Protein AF-A0A1T5EGQ1-F1 (afdb_monomer_lite)

Secondary structure (DSSP, 8-state):
--------HHHHHHHHHHHHHHH-HHHHHHHHHHHHHHHHHHHHHHHHH-TT---HHHHHHHHSTTS-HHHHHH-HHHHHHHHHS-SHHHHHHHHHHHHHHHHHHHHHHHHHHHHHTT-TTS-HHHHHHHHHHT--GGGHHHHHH-HHHHHHHHHHHHHHHHHHHS---TT-TT--EETTS--BHHHHHHHHHHHHHHHHHHHHHHHHHHHHHHHHHHHHHHHHHHHHHHHHHHHHHHHHHHHHHHHIIIII----EEEEETTEEEEE-TGGG--S-HHHHHHHHHHHHHHHHHHHHHHHHHHHHHHHHHHHH-TT----SSS-----GGGSPPHHHHHHHHHHHHHH--------SHHHHHHHHHHHHHHHHHHHHHHHHHHS---PPPHHHHHHHHHHHHHHHHHHTTS-HHHHHHHHHHHHHHHHHHHHHHHHHHHHHHHHHHHHHHHHT--

Foldseek 3Di:
DDDPQPFPPPVLLVVVLVCCLVVPVVVVVVLCCLLPVLVVVVVVVVVVVCPPDDDPPLVCCQFAPLQDVVVVVPPPVVCVVCVVVPLVVLLVLLLVVLLVLLLVLLVVLLVVLVVSVVPVPDDPVNSVCVLVVPDDPVCVVVSSQASNQSSLVSSLVVLLVVLLPPDDPVPPLFFWAFPVSRDTPVSVLSSLSSNLSSLLSSLSSLLSVLSVLLVVCQVCCVPCLSNNLSNLVNNLRNLLVNLVVVLCCQPVDFDWTWTDRPPDIDIDTRNLPNPQALVNQLVSLVSVLSSLLSSQLSNLQSVLLVVLVSLVVDPPPPSPDDDDPDRHSVSRDDSVVSSVVSCCCLAVVDDDHDGPDPVVVVSSVSSSVSSVSSVCSNVCSVPVDPNDRDPLVVLVVVLSVVLVVVVVVVPPSSVVVSVVVVVSVVVVVVVVVVVVVVVVVVVVVVVVVVVVVVD

Structure (mmCIF, N/CA/C/O backbone):
data_AF-A0A1T5EGQ1-F1
#
_entry.id   AF-A0A1T5EGQ1-F1
#
loop_
_atom_site.group_PDB
_atom_site.id
_atom_site.type_symbol
_atom_site.label_atom_id
_atom_site.label_alt_id
_atom_site.label_comp_id
_atom_site.label_asym_id
_atom_site.label_entity_id
_atom_site.label_seq_id
_atom_site.pdbx_PDB_ins_code
_atom_site.Cartn_x
_atom_site.Cartn_y
_atom_site.Cartn_z
_atom_site.occupancy
_atom_site.B_iso_or_equiv
_atom_site.auth_seq_id
_atom_site.auth_comp_id
_atom_site.auth_asym_id
_atom_site.auth_atom_id
_atom_site.pdbx_PDB_model_num
ATOM 1 N N . MET A 1 1 ? -23.801 7.679 51.253 1.00 34.84 1 MET A N 1
ATOM 2 C CA . MET A 1 1 ? -22.682 7.056 50.518 1.00 34.84 1 MET A CA 1
ATOM 3 C C . MET A 1 1 ? -22.417 7.913 49.299 1.00 34.84 1 MET A C 1
ATOM 5 O O . MET A 1 1 ? -23.327 8.091 48.500 1.00 34.84 1 MET A O 1
ATOM 9 N N . GLY A 1 2 ? -21.255 8.566 49.253 1.00 31.92 2 GLY A N 1
ATOM 10 C CA . GLY A 1 2 ? -20.892 9.460 48.159 1.00 31.92 2 GLY A CA 1
ATOM 11 C C . GLY A 1 2 ? -20.622 8.651 46.899 1.00 31.92 2 GLY A C 1
ATOM 12 O O . GLY A 1 2 ? -19.745 7.797 46.904 1.00 31.92 2 GLY A O 1
ATOM 13 N N . LEU A 1 3 ? -21.399 8.904 45.848 1.00 28.06 3 LEU A N 1
ATOM 14 C CA . LEU A 1 3 ? -21.066 8.471 44.498 1.00 28.06 3 LEU A CA 1
ATOM 15 C C . LEU A 1 3 ? -19.879 9.326 44.051 1.00 28.06 3 LEU A C 1
ATOM 17 O O . LEU A 1 3 ? -20.060 10.478 43.648 1.00 28.06 3 LEU A O 1
ATOM 21 N N . GLU A 1 4 ? -18.666 8.793 44.188 1.00 28.17 4 GLU A N 1
ATOM 22 C CA . GLU A 1 4 ? -17.520 9.317 43.453 1.00 28.17 4 GLU A CA 1
ATOM 23 C C . GLU A 1 4 ? -17.890 9.290 41.971 1.00 28.17 4 GLU A C 1
ATOM 25 O O . GLU A 1 4 ? -18.115 8.238 41.375 1.00 28.17 4 GLU A O 1
ATOM 30 N N . LYS A 1 5 ? -18.056 10.485 41.396 1.00 32.28 5 LYS A N 1
ATOM 31 C CA . LYS A 1 5 ? -18.317 10.662 39.973 1.00 32.28 5 LYS A CA 1
ATOM 32 C C . LYS A 1 5 ? -17.123 10.091 39.220 1.00 32.28 5 LYS A C 1
ATOM 34 O O . LYS A 1 5 ? -16.075 10.733 39.172 1.00 32.28 5 LYS A O 1
ATOM 39 N N . VAL A 1 6 ? -17.308 8.918 38.624 1.00 32.25 6 VAL A N 1
ATOM 40 C CA . VAL A 1 6 ? -16.379 8.330 37.662 1.00 32.25 6 VAL A CA 1
ATOM 41 C C . VAL A 1 6 ? -16.235 9.332 36.522 1.00 32.25 6 VAL A C 1
ATOM 43 O O . VAL A 1 6 ? -17.128 9.503 35.698 1.00 32.25 6 VAL A O 1
ATOM 46 N N . GLN A 1 7 ? -15.144 10.094 36.540 1.00 31.72 7 GLN A N 1
ATOM 47 C CA . GLN A 1 7 ? -14.730 10.869 35.385 1.00 31.72 7 GLN A CA 1
ATOM 48 C C . GLN A 1 7 ? -14.382 9.855 34.298 1.00 31.72 7 GLN A C 1
ATOM 50 O O . GLN A 1 7 ? -13.635 8.913 34.558 1.00 31.72 7 GLN A O 1
ATOM 55 N N . PHE A 1 8 ? -14.895 10.054 33.086 1.00 40.06 8 PHE A N 1
ATOM 56 C CA . PHE A 1 8 ? -14.417 9.360 31.889 1.00 40.06 8 PHE A CA 1
ATOM 57 C C . PHE A 1 8 ? -13.435 10.275 31.135 1.00 40.06 8 PHE A C 1
ATOM 59 O O . PHE A 1 8 ? -13.777 10.795 30.070 1.00 40.06 8 PHE A O 1
ATOM 66 N N . PRO A 1 9 ? -12.208 10.516 31.650 1.00 41.09 9 PRO A N 1
ATOM 67 C CA . PRO A 1 9 ? -11.213 11.330 30.958 1.00 41.09 9 PRO A CA 1
ATOM 68 C C . PRO A 1 9 ? -10.841 10.720 29.601 1.00 41.09 9 PRO A C 1
ATOM 70 O O . PRO A 1 9 ? -10.507 11.453 28.677 1.00 41.09 9 PRO A O 1
ATOM 73 N N . TYR A 1 10 ? -10.974 9.399 29.443 1.00 40.31 10 TYR A N 1
ATOM 74 C CA . TYR A 1 10 ? -10.565 8.686 28.238 1.00 40.31 10 TYR A CA 1
ATOM 75 C C . TYR A 1 10 ? -11.366 9.059 26.992 1.00 40.31 10 TYR A C 1
ATOM 77 O O . TYR A 1 10 ? -10.759 9.320 25.960 1.00 40.31 10 TYR A O 1
ATOM 85 N N . THR A 1 11 ? -12.696 9.152 27.055 1.00 43.75 11 THR A N 1
ATOM 86 C CA . THR A 1 11 ? -13.508 9.398 25.851 1.00 43.75 11 THR A CA 1
ATOM 87 C C . THR A 1 11 ? -13.324 10.825 25.322 1.00 43.75 11 THR A C 1
ATOM 89 O O . THR A 1 11 ? -13.181 11.021 24.118 1.00 43.75 11 THR A O 1
ATOM 92 N N . TYR A 1 12 ? -13.225 11.810 26.221 1.00 42.97 12 TYR A N 1
ATOM 93 C CA . TYR A 1 12 ? -12.960 13.211 25.884 1.00 42.97 12 TYR A CA 1
ATOM 94 C C . TYR A 1 12 ? -11.585 13.417 25.233 1.00 42.97 12 TYR A C 1
ATOM 96 O O . TYR A 1 12 ? -11.474 14.022 24.164 1.00 42.97 12 TYR A O 1
ATOM 104 N N . LEU A 1 13 ? -10.544 12.841 25.844 1.00 49.50 13 LEU A N 1
ATOM 105 C CA . LEU A 1 13 ? -9.184 12.852 25.310 1.00 49.50 13 LEU A CA 1
ATOM 106 C C . LEU A 1 13 ? -9.153 12.187 23.925 1.00 49.50 13 LEU A C 1
ATOM 108 O O . LEU A 1 13 ? -8.503 12.679 23.009 1.00 49.50 13 LEU A O 1
ATOM 112 N N . HIS A 1 14 ? -9.927 11.114 23.732 1.00 51.78 14 HIS A N 1
ATOM 113 C CA . HIS A 1 14 ? -9.995 10.373 22.473 1.00 51.78 14 HIS A CA 1
ATOM 114 C C . HIS A 1 14 ? -10.663 11.131 21.318 1.00 51.78 14 HIS A C 1
ATOM 116 O O . HIS A 1 14 ? -10.315 10.911 20.154 1.00 51.78 14 HIS A O 1
ATOM 122 N N . LEU A 1 15 ? -11.588 12.037 21.623 1.00 51.69 15 LEU A N 1
ATOM 123 C CA . LEU A 1 15 ? -12.283 12.860 20.634 1.00 51.69 15 LEU A CA 1
ATOM 124 C C . LEU A 1 15 ? -11.514 14.115 20.276 1.00 51.69 15 LEU A C 1
ATOM 126 O O . LEU A 1 15 ? -11.357 14.391 19.089 1.00 51.69 15 LEU A O 1
ATOM 130 N N . GLN A 1 16 ? -10.917 14.782 21.268 1.00 53.22 16 GLN A N 1
ATOM 131 C CA . GLN A 1 16 ? -9.879 15.768 20.984 1.00 53.22 16 GLN A CA 1
ATOM 132 C C . GLN A 1 16 ? -8.764 15.145 20.142 1.00 53.22 16 GLN A C 1
ATOM 134 O O . GLN A 1 16 ? -8.269 15.802 19.240 1.00 53.22 16 GLN A O 1
ATOM 139 N N . ARG A 1 17 ? -8.410 13.869 20.354 1.00 56.31 17 ARG A N 1
ATOM 140 C CA . ARG A 1 17 ? -7.450 13.145 19.505 1.00 56.31 17 ARG A CA 1
ATOM 141 C C . ARG A 1 17 ? -7.965 12.911 18.092 1.00 56.31 17 ARG A C 1
ATOM 143 O O . ARG A 1 17 ? -7.208 13.157 17.166 1.00 56.31 17 ARG A O 1
ATOM 150 N N . HIS A 1 18 ? -9.213 12.491 17.886 1.00 55.53 18 HIS A N 1
ATOM 151 C CA . HIS A 1 18 ? -9.774 12.369 16.531 1.00 55.53 18 HIS A CA 1
ATOM 152 C C . HIS A 1 18 ? -9.733 13.721 15.798 1.00 55.53 18 HIS A C 1
ATOM 154 O O . HIS A 1 18 ? -9.244 13.792 14.673 1.00 55.53 18 HIS A O 1
ATOM 160 N N . PHE A 1 19 ? -10.129 14.809 16.468 1.00 54.25 19 PHE A N 1
ATOM 161 C CA . PHE A 1 19 ? -10.064 16.164 15.917 1.00 54.25 19 PHE A CA 1
ATOM 162 C C . PHE A 1 19 ? -8.640 16.724 15.797 1.00 54.25 19 PHE A C 1
ATOM 164 O O . PHE A 1 19 ? -8.390 17.502 14.890 1.00 54.25 19 PHE A O 1
ATOM 171 N N . LEU A 1 20 ? -7.678 16.322 16.630 1.00 53.19 20 LEU A N 1
ATOM 172 C CA . LEU A 1 20 ? -6.257 16.678 16.484 1.00 53.19 20 LEU A CA 1
ATOM 173 C C . LEU A 1 20 ? -5.601 15.903 15.336 1.00 53.19 20 LEU A C 1
ATOM 175 O O . LEU A 1 20 ? -4.772 16.447 14.613 1.00 53.19 20 LEU A O 1
ATOM 179 N N . LEU A 1 21 ? -5.972 14.636 15.148 1.00 52.12 21 LEU A N 1
ATOM 180 C CA . LEU A 1 21 ? -5.473 13.789 14.066 1.00 52.12 21 LEU A CA 1
ATOM 181 C C . LEU A 1 21 ? -6.046 14.218 12.706 1.00 52.12 21 LEU A C 1
ATOM 183 O O . LEU A 1 21 ? -5.316 14.184 11.713 1.00 52.12 21 LEU A O 1
ATOM 187 N N . GLU A 1 22 ? -7.306 14.665 12.659 1.00 51.94 22 GLU A N 1
ATOM 188 C CA . GLU A 1 22 ? -7.939 15.233 11.457 1.00 51.94 22 GLU A CA 1
ATOM 189 C C . GLU A 1 22 ? -7.611 16.724 11.250 1.00 51.94 22 GLU A C 1
ATOM 191 O O . GLU A 1 22 ? -7.453 17.169 10.111 1.00 51.94 22 GLU A O 1
ATOM 196 N N . GLY A 1 23 ? -7.482 17.491 12.334 1.00 43.75 23 GLY A N 1
ATOM 197 C CA . GLY A 1 23 ? -7.364 18.951 12.362 1.00 43.75 23 GLY A CA 1
ATOM 198 C C . GLY A 1 23 ? -5.940 19.502 12.375 1.00 43.75 23 GLY A C 1
ATOM 199 O O . GLY A 1 23 ? -5.774 20.721 12.426 1.00 43.75 23 GLY A O 1
ATOM 200 N N . ASP A 1 24 ? -4.905 18.660 12.283 1.00 52.38 24 ASP A N 1
ATOM 201 C CA . ASP A 1 24 ? -3.533 19.126 12.053 1.00 52.38 24 ASP A CA 1
ATOM 202 C C . ASP A 1 24 ? -3.391 19.652 10.611 1.00 52.38 24 ASP A C 1
ATOM 204 O O . ASP A 1 24 ? -2.893 18.996 9.687 1.00 52.38 24 ASP A O 1
ATOM 208 N N . THR A 1 25 ? -3.922 20.859 10.405 1.00 51.62 25 THR A N 1
ATOM 209 C CA . THR A 1 25 ? -4.051 21.537 9.111 1.00 51.62 25 THR A CA 1
ATOM 210 C C . THR A 1 25 ? -2.715 21.646 8.399 1.00 51.62 25 THR A C 1
ATOM 212 O O . THR A 1 25 ? -2.663 21.438 7.193 1.00 51.62 25 THR A O 1
ATOM 215 N N . LYS A 1 26 ? -1.613 21.869 9.127 1.00 53.97 26 LYS A N 1
ATOM 216 C CA . LYS A 1 26 ? -0.267 21.927 8.542 1.00 53.97 26 LYS A CA 1
ATOM 217 C C . LYS A 1 26 ? 0.116 20.612 7.876 1.00 53.97 26 LYS A C 1
ATOM 219 O O . LYS A 1 26 ? 0.625 20.632 6.759 1.00 53.97 26 LYS A O 1
ATOM 224 N N . ILE A 1 27 ? -0.153 19.478 8.519 1.00 56.59 27 ILE A N 1
ATOM 225 C CA . ILE A 1 27 ? 0.126 18.163 7.934 1.00 56.59 27 ILE A CA 1
ATOM 226 C C . ILE A 1 27 ? -0.770 17.923 6.719 1.00 56.59 27 ILE A C 1
ATOM 228 O O . ILE A 1 27 ? -0.281 17.416 5.717 1.00 56.59 27 ILE A O 1
ATOM 232 N N . ASN A 1 28 ? -2.043 18.320 6.756 1.00 59.56 28 ASN A N 1
ATOM 233 C CA . ASN A 1 28 ? -2.928 18.209 5.591 1.00 59.56 28 ASN A CA 1
ATOM 234 C C . ASN A 1 28 ? -2.480 19.100 4.419 1.00 59.56 28 ASN A C 1
ATOM 236 O O . ASN A 1 28 ? -2.512 18.658 3.271 1.00 59.56 28 ASN A O 1
ATOM 240 N N . THR A 1 29 ? -1.956 20.297 4.689 1.00 62.59 29 THR A N 1
ATOM 241 C CA . THR A 1 29 ? -1.360 21.164 3.664 1.00 62.59 29 THR A CA 1
ATOM 242 C C . THR A 1 29 ? -0.104 20.537 3.062 1.00 62.59 29 THR A C 1
ATOM 244 O O . THR A 1 29 ? 0.022 20.487 1.842 1.00 62.59 29 THR A O 1
ATOM 247 N N . TRP A 1 30 ? 0.798 19.992 3.886 1.00 64.69 30 TRP A N 1
ATOM 248 C CA . TRP A 1 30 ? 1.994 19.290 3.407 1.00 64.69 30 TRP A CA 1
ATOM 249 C C . TRP A 1 30 ? 1.663 17.997 2.656 1.00 64.69 30 TRP A C 1
ATOM 251 O O . TRP A 1 30 ? 2.310 17.701 1.657 1.00 64.69 30 TRP A O 1
ATOM 261 N N . LYS A 1 31 ? 0.639 17.253 3.088 1.00 66.62 31 LYS A N 1
ATOM 262 C CA . LYS A 1 31 ? 0.123 16.063 2.394 1.00 66.62 31 LYS A CA 1
ATOM 263 C C . LYS A 1 31 ? -0.332 16.414 0.979 1.00 66.62 31 LYS A C 1
ATOM 265 O O . LYS A 1 31 ? 0.126 15.800 0.021 1.00 66.62 31 LYS A O 1
ATOM 270 N N . ASN A 1 32 ? -1.179 17.435 0.851 1.00 66.44 32 ASN A N 1
ATOM 271 C CA . ASN A 1 32 ? -1.675 17.886 -0.447 1.00 66.44 32 ASN A CA 1
ATOM 272 C C . ASN A 1 32 ? -0.542 18.457 -1.308 1.00 66.44 32 ASN A C 1
ATOM 274 O O . ASN A 1 32 ? -0.470 18.165 -2.497 1.00 66.44 32 ASN A O 1
ATOM 278 N N . PHE A 1 33 ? 0.382 19.210 -0.705 1.00 71.38 33 PHE A N 1
ATOM 279 C CA . PHE A 1 33 ? 1.554 19.729 -1.402 1.00 71.38 33 PHE A CA 1
ATOM 280 C C . PHE A 1 33 ? 2.449 18.602 -1.928 1.00 71.38 33 PHE A C 1
ATOM 282 O O . PHE A 1 33 ? 2.800 18.619 -3.097 1.00 71.38 33 PHE A O 1
ATOM 289 N N . LEU A 1 34 ? 2.785 17.587 -1.130 1.00 70.00 34 LEU A N 1
ATOM 290 C CA . LEU A 1 34 ? 3.646 16.489 -1.582 1.00 70.00 34 LEU A CA 1
ATOM 291 C C . LEU A 1 34 ? 2.989 15.655 -2.689 1.00 70.00 34 LEU A C 1
ATOM 293 O O . LEU A 1 34 ? 3.656 15.332 -3.665 1.00 70.00 34 LEU A O 1
ATOM 297 N N . ILE A 1 35 ? 1.692 15.348 -2.578 1.00 65.06 35 ILE A N 1
ATOM 298 C CA . ILE A 1 35 ? 0.984 14.542 -3.588 1.00 65.06 35 ILE A CA 1
ATOM 299 C C . ILE A 1 35 ? 0.784 15.306 -4.897 1.00 65.06 35 ILE A C 1
ATOM 301 O O . ILE A 1 35 ? 0.820 14.698 -5.959 1.00 65.06 35 ILE A O 1
ATOM 305 N N . VAL A 1 36 ? 0.564 16.620 -4.844 1.00 66.19 36 VAL A N 1
ATOM 306 C CA . VAL A 1 36 ? 0.231 17.413 -6.037 1.00 66.19 36 VAL A CA 1
ATOM 307 C C . VAL A 1 36 ? 1.464 18.110 -6.608 1.00 66.19 36 VAL A C 1
ATOM 309 O O . VAL A 1 36 ? 1.724 18.031 -7.805 1.00 66.19 36 VAL A O 1
ATOM 312 N N . ALA A 1 37 ? 2.264 18.763 -5.768 1.00 71.12 37 ALA A N 1
ATOM 313 C CA . ALA A 1 37 ? 3.398 19.562 -6.216 1.00 71.12 37 ALA A CA 1
ATOM 314 C C . ALA A 1 37 ? 4.565 18.705 -6.706 1.00 71.12 37 ALA A C 1
ATOM 316 O O . ALA A 1 37 ? 5.222 19.118 -7.653 1.00 71.12 37 ALA A O 1
ATOM 317 N N . ILE A 1 38 ? 4.825 17.522 -6.132 1.00 69.56 38 ILE A N 1
ATOM 318 C CA . ILE A 1 38 ? 5.936 16.676 -6.599 1.00 69.56 38 ILE A CA 1
ATOM 319 C C . ILE A 1 38 ? 5.682 16.144 -8.017 1.00 69.56 38 ILE A C 1
ATOM 321 O O . ILE A 1 38 ? 6.556 16.342 -8.862 1.00 69.56 38 ILE A O 1
ATOM 325 N N . PRO A 1 39 ? 4.521 15.537 -8.342 1.00 62.16 39 PRO A N 1
ATOM 326 C CA . PRO A 1 39 ? 4.238 15.121 -9.713 1.00 62.16 39 PRO A CA 1
ATOM 327 C C . PRO A 1 39 ? 4.193 16.297 -10.685 1.00 62.16 39 PRO A C 1
ATOM 329 O O . PRO A 1 39 ? 4.693 16.169 -11.796 1.00 62.16 39 PRO A O 1
ATOM 332 N N . ILE A 1 40 ? 3.670 17.458 -10.268 1.00 71.38 40 ILE A N 1
ATOM 333 C CA . ILE A 1 40 ? 3.681 18.677 -11.094 1.00 71.38 40 ILE A CA 1
ATOM 334 C C . ILE A 1 40 ? 5.109 19.178 -11.323 1.00 71.38 40 ILE A C 1
ATOM 336 O O . ILE A 1 40 ? 5.446 19.580 -12.430 1.00 71.38 40 ILE A O 1
ATOM 340 N N . PHE A 1 41 ? 5.972 19.151 -10.311 1.00 74.50 41 PHE A N 1
ATOM 341 C CA . PHE A 1 41 ? 7.354 19.597 -10.450 1.00 74.50 41 PHE A CA 1
ATOM 342 C C . PHE A 1 41 ? 8.159 18.629 -11.318 1.00 74.50 41 PHE A C 1
ATOM 344 O O . PHE A 1 41 ? 8.885 19.066 -12.207 1.00 74.50 41 PHE A O 1
ATOM 351 N N . ALA A 1 42 ? 7.973 17.320 -11.127 1.00 64.44 42 ALA A N 1
ATOM 352 C CA . ALA A 1 42 ? 8.522 16.294 -12.008 1.00 64.44 42 ALA A CA 1
ATOM 353 C C . ALA A 1 42 ? 8.008 16.463 -13.448 1.00 64.44 42 ALA A C 1
ATOM 355 O O . ALA A 1 42 ? 8.790 16.357 -14.390 1.00 64.44 42 ALA A O 1
ATOM 356 N N . PHE A 1 43 ? 6.725 16.800 -13.618 1.00 65.88 43 PHE A N 1
ATOM 357 C CA . PHE A 1 43 ? 6.117 17.114 -14.909 1.00 65.88 43 PHE A CA 1
ATOM 358 C C . PHE A 1 43 ? 6.763 18.334 -15.560 1.00 65.88 43 PHE A C 1
ATOM 360 O O . PHE A 1 43 ? 7.229 18.226 -16.685 1.00 65.88 43 PHE A O 1
ATOM 367 N N . ILE A 1 44 ? 6.845 19.469 -14.860 1.00 74.50 44 ILE A N 1
ATOM 368 C CA . ILE A 1 44 ? 7.452 20.699 -15.381 1.00 74.50 44 ILE A CA 1
ATOM 369 C C . ILE A 1 44 ? 8.913 20.442 -15.745 1.00 74.50 44 ILE A C 1
ATOM 371 O O . ILE A 1 44 ? 9.350 20.807 -16.830 1.00 74.50 44 ILE A O 1
ATOM 375 N N . PHE A 1 45 ? 9.667 19.773 -14.873 1.00 73.81 45 PHE A N 1
ATOM 376 C CA . PHE A 1 45 ? 11.074 19.483 -15.120 1.00 73.81 45 PHE A CA 1
ATOM 377 C C . PHE A 1 45 ? 11.272 18.582 -16.346 1.00 73.81 45 PHE A C 1
ATOM 379 O O . PHE A 1 45 ? 12.150 18.845 -17.164 1.00 73.81 45 PHE A O 1
ATOM 386 N N . ASN A 1 46 ? 10.444 17.546 -16.502 1.00 64.88 46 ASN A N 1
ATOM 387 C CA . ASN A 1 46 ? 10.514 16.649 -17.653 1.00 64.88 46 ASN A CA 1
ATOM 388 C C . ASN A 1 46 ? 10.037 17.345 -18.942 1.00 64.88 46 ASN A C 1
ATOM 390 O O . ASN A 1 46 ? 10.726 17.305 -19.957 1.00 64.88 46 ASN A O 1
ATOM 394 N N . PHE A 1 47 ? 8.929 18.088 -18.879 1.00 67.19 47 PHE A N 1
ATOM 395 C CA . PHE A 1 47 ? 8.397 18.881 -19.991 1.00 67.19 47 PHE A CA 1
ATOM 396 C C . PHE A 1 47 ? 9.414 19.906 -20.507 1.00 67.19 47 PHE A C 1
ATOM 398 O O . PHE A 1 47 ? 9.599 20.040 -21.710 1.00 67.19 47 PHE A O 1
ATOM 405 N N . LEU A 1 48 ? 10.129 20.588 -19.607 1.00 72.31 48 LEU A N 1
ATOM 406 C CA . LEU A 1 48 ? 11.178 21.542 -19.978 1.00 72.31 48 LEU A CA 1
ATOM 407 C C . LEU A 1 48 ? 12.430 20.870 -20.567 1.00 72.31 48 LEU A C 1
ATOM 409 O O . LEU A 1 48 ? 13.203 21.525 -21.266 1.00 72.31 48 LEU A O 1
ATOM 413 N N . ARG A 1 49 ? 12.656 19.582 -20.277 1.00 64.81 49 ARG A N 1
ATOM 414 C CA . ARG A 1 49 ? 13.813 18.821 -20.767 1.00 64.81 49 ARG A CA 1
ATOM 415 C C . ARG A 1 49 ? 13.571 18.212 -22.151 1.00 64.81 49 ARG A C 1
ATOM 417 O O . ARG A 1 49 ? 14.527 18.065 -22.910 1.00 64.81 49 ARG A O 1
ATOM 424 N N . ILE A 1 50 ? 12.323 17.894 -22.493 1.00 62.47 50 ILE A N 1
ATOM 425 C CA . ILE A 1 50 ? 11.936 17.395 -23.819 1.00 62.47 50 ILE A CA 1
ATOM 426 C C . ILE A 1 50 ? 11.910 18.582 -24.796 1.00 62.47 50 ILE A C 1
ATOM 428 O O . ILE A 1 50 ? 10.886 19.228 -24.999 1.00 62.47 50 ILE A O 1
ATOM 432 N N . LYS A 1 51 ? 13.066 18.899 -25.394 1.00 52.00 51 LYS A N 1
ATOM 433 C CA . LYS A 1 51 ? 13.184 19.971 -26.398 1.00 52.00 51 LYS A CA 1
ATOM 434 C C . LYS A 1 51 ? 12.517 19.640 -27.740 1.00 52.00 51 LYS A C 1
ATOM 436 O O . LYS A 1 51 ? 12.157 20.571 -28.454 1.00 52.00 51 LYS A O 1
ATOM 441 N N . ASP A 1 52 ? 12.299 18.359 -28.042 1.00 53.41 52 ASP A N 1
ATOM 442 C CA . ASP A 1 52 ? 11.923 17.896 -29.389 1.00 53.41 52 ASP A CA 1
ATOM 443 C C . ASP A 1 52 ? 10.458 17.422 -29.523 1.00 53.41 52 ASP A C 1
ATOM 445 O O . ASP A 1 52 ? 10.068 16.851 -30.538 1.00 53.41 52 ASP A O 1
ATOM 449 N N . GLY A 1 53 ? 9.609 17.721 -28.533 1.00 52.41 53 GLY A N 1
ATOM 450 C CA . GLY A 1 53 ? 8.181 17.381 -28.551 1.00 52.41 53 GLY A CA 1
ATOM 451 C C . GLY A 1 53 ? 7.871 15.913 -28.216 1.00 52.41 53 GLY A C 1
ATOM 452 O O . GLY A 1 53 ? 8.726 15.035 -28.272 1.00 52.41 53 GLY A O 1
ATOM 453 N N . PHE A 1 54 ? 6.621 15.642 -27.824 1.00 50.81 54 PHE A N 1
ATOM 454 C CA . PHE A 1 54 ? 6.134 14.282 -27.564 1.00 50.81 54 PHE A CA 1
ATOM 455 C C . PHE A 1 54 ? 6.020 13.499 -28.878 1.00 50.81 54 PHE A C 1
ATOM 457 O O . PHE A 1 54 ? 5.098 13.718 -29.666 1.00 50.81 54 PHE A O 1
ATOM 464 N N . SER A 1 55 ? 6.934 12.560 -29.112 1.00 51.78 55 SER A N 1
ATOM 465 C CA . SER A 1 55 ? 6.822 11.599 -30.210 1.00 51.78 55 SER A CA 1
ATOM 466 C C . SER A 1 55 ? 5.916 10.439 -29.783 1.00 51.78 55 SER A C 1
ATOM 468 O O . SER A 1 55 ? 6.376 9.435 -29.250 1.00 51.78 55 SER A O 1
ATOM 470 N N . ASN A 1 56 ? 4.616 10.521 -30.091 1.00 52.09 56 ASN A N 1
ATOM 471 C CA . ASN A 1 56 ? 3.676 9.393 -29.935 1.00 52.09 56 ASN A CA 1
ATOM 472 C C . ASN A 1 56 ? 4.112 8.114 -30.691 1.00 52.09 56 ASN A C 1
ATOM 474 O O . ASN A 1 56 ? 3.552 7.039 -30.469 1.00 52.09 56 ASN A O 1
ATOM 478 N N . SER A 1 57 ? 5.089 8.210 -31.601 1.00 54.09 57 SER A N 1
ATOM 479 C CA . SER A 1 57 ? 5.508 7.092 -32.445 1.00 54.09 57 SER A CA 1
ATOM 480 C C . SER A 1 57 ? 6.240 5.992 -31.668 1.00 54.09 57 SER A C 1
ATOM 482 O O . SER A 1 57 ? 6.010 4.817 -31.947 1.00 54.09 57 SER A O 1
ATOM 484 N N . SER A 1 58 ? 7.042 6.331 -30.654 1.00 54.62 58 SER A N 1
ATOM 485 C CA . SER A 1 58 ? 7.917 5.364 -29.972 1.00 54.62 58 SER A CA 1
ATOM 486 C C . SER A 1 58 ? 7.136 4.391 -29.080 1.00 54.62 58 SER A C 1
ATOM 488 O O . SER A 1 58 ? 7.342 3.178 -29.150 1.00 54.62 58 SER A O 1
ATOM 490 N N . TYR A 1 59 ? 6.143 4.889 -28.334 1.00 54.81 59 TYR A N 1
ATOM 491 C CA . TYR A 1 59 ? 5.266 4.036 -27.527 1.00 54.81 59 TYR A CA 1
ATOM 492 C C . TYR A 1 59 ? 4.392 3.118 -28.397 1.00 54.81 59 TYR A C 1
ATOM 494 O O . TYR A 1 59 ? 4.294 1.923 -28.125 1.00 54.81 59 TYR A O 1
ATOM 502 N N . SER A 1 60 ? 3.797 3.648 -29.476 1.00 58.78 60 SER A N 1
ATOM 503 C CA . SER A 1 60 ? 2.968 2.839 -30.383 1.00 58.78 60 SER A CA 1
ATOM 504 C C . SER A 1 60 ? 3.753 1.689 -31.022 1.00 58.78 60 SER A C 1
ATOM 506 O O . SER A 1 60 ? 3.235 0.581 -31.111 1.00 58.78 60 SER A O 1
ATOM 508 N N . LYS A 1 61 ? 5.028 1.910 -31.368 1.00 61.72 61 LYS A N 1
ATOM 509 C CA . LYS A 1 61 ? 5.909 0.875 -31.921 1.00 61.72 61 LYS A CA 1
ATOM 510 C C . LYS A 1 61 ? 6.210 -0.224 -30.905 1.00 61.72 61 LYS A C 1
ATOM 512 O O . LYS A 1 61 ? 6.008 -1.391 -31.218 1.00 61.72 61 LYS A O 1
ATOM 517 N N . LEU A 1 62 ? 6.610 0.140 -29.683 1.00 56.06 62 LEU A N 1
ATOM 518 C CA . LEU A 1 62 ? 6.932 -0.824 -28.621 1.00 56.06 62 LEU A CA 1
ATOM 519 C C . LEU A 1 62 ? 5.705 -1.580 -28.093 1.00 56.06 62 LEU A C 1
ATOM 521 O O . LEU A 1 62 ? 5.839 -2.715 -27.655 1.00 56.06 62 LEU A O 1
ATOM 525 N N . ALA A 1 63 ? 4.520 -0.969 -28.115 1.00 55.09 63 ALA A N 1
ATOM 526 C CA . ALA A 1 63 ? 3.285 -1.600 -27.651 1.00 55.09 63 ALA A CA 1
ATOM 527 C C . ALA A 1 63 ? 2.545 -2.398 -28.743 1.00 55.09 63 ALA A C 1
ATOM 529 O O . ALA A 1 63 ? 1.622 -3.149 -28.425 1.00 55.09 63 ALA A O 1
ATOM 530 N N . SER A 1 64 ? 2.907 -2.233 -30.019 1.00 59.44 64 SER A N 1
ATOM 531 C CA . SER A 1 64 ? 2.257 -2.918 -31.142 1.00 59.44 64 SER A CA 1
ATOM 532 C C . SER A 1 64 ? 2.888 -4.277 -31.459 1.00 59.44 64 SER A C 1
ATOM 534 O O . SER A 1 64 ? 3.977 -4.622 -31.002 1.00 59.44 64 SER A O 1
ATOM 536 N N . SER A 1 65 ? 2.208 -5.050 -32.311 1.00 51.94 65 SER A N 1
ATOM 537 C CA . SER A 1 65 ? 2.728 -6.298 -32.879 1.00 51.94 65 SER A CA 1
ATOM 538 C C . SER A 1 65 ? 3.917 -6.108 -33.830 1.00 51.94 65 SER A C 1
ATOM 540 O O . SER A 1 65 ? 4.419 -7.102 -34.346 1.00 51.94 65 SER A O 1
ATOM 542 N N . GLU A 1 66 ? 4.337 -4.869 -34.112 1.00 55.47 66 GLU A N 1
ATOM 543 C CA . GLU A 1 66 ? 5.494 -4.590 -34.972 1.00 55.47 66 GLU A CA 1
ATOM 544 C C . GLU A 1 66 ? 6.820 -4.975 -34.297 1.00 55.47 66 GLU A C 1
ATOM 546 O O . GLU A 1 66 ? 7.781 -5.299 -34.993 1.00 55.47 66 GLU A O 1
ATOM 551 N N . PHE A 1 67 ? 6.875 -5.019 -32.958 1.00 55.09 67 PHE A N 1
ATOM 552 C CA . PHE A 1 67 ? 8.033 -5.555 -32.243 1.00 55.09 67 PHE A CA 1
ATOM 553 C C . PHE A 1 67 ? 7.9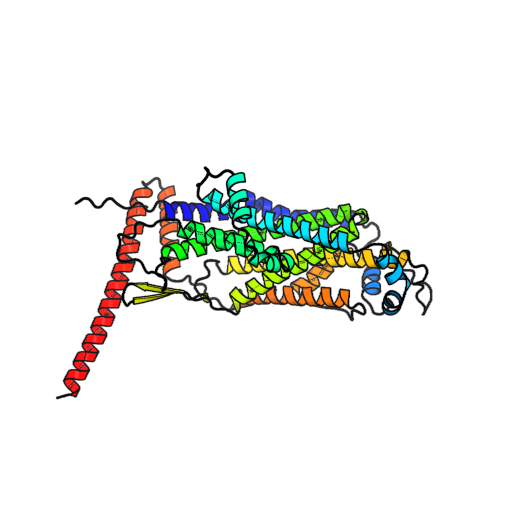49 -7.084 -32.119 1.00 55.09 67 PHE A C 1
ATOM 555 O O . PHE A 1 67 ? 7.042 -7.633 -31.487 1.00 55.09 67 PHE A O 1
ATOM 562 N N . ASP A 1 68 ? 8.914 -7.794 -32.709 1.00 62.31 68 ASP A N 1
ATOM 563 C CA . ASP A 1 68 ? 8.956 -9.259 -32.692 1.00 62.31 68 ASP A CA 1
ATOM 564 C C . ASP A 1 68 ? 9.510 -9.803 -31.363 1.00 62.31 68 ASP A C 1
ATOM 566 O O . ASP A 1 68 ? 10.669 -10.207 -31.235 1.00 62.31 68 ASP A O 1
ATOM 570 N N . TYR A 1 69 ? 8.646 -9.856 -30.348 1.00 62.12 69 TYR A N 1
ATOM 571 C CA . TYR A 1 69 ? 8.980 -10.447 -29.050 1.00 62.12 69 TYR A CA 1
ATOM 572 C C . TYR A 1 69 ? 9.299 -11.946 -29.119 1.00 62.12 69 TYR A C 1
ATOM 574 O O . TYR A 1 69 ? 9.934 -12.463 -28.196 1.00 62.12 69 TYR A O 1
ATOM 582 N N . LYS A 1 70 ? 8.884 -12.662 -30.179 1.00 61.75 70 LYS A N 1
ATOM 583 C CA . LYS A 1 70 ? 9.195 -14.093 -30.313 1.00 61.75 70 LYS A CA 1
ATOM 584 C C . LYS A 1 70 ? 10.685 -14.295 -30.548 1.00 61.75 70 LYS A C 1
ATOM 586 O O . LYS A 1 70 ? 11.242 -15.211 -29.955 1.00 61.75 70 LYS A O 1
ATOM 591 N N . LYS A 1 71 ? 11.333 -13.412 -31.317 1.00 59.47 71 LYS A N 1
ATOM 592 C CA . LYS A 1 71 ? 12.794 -13.424 -31.506 1.00 59.47 71 LYS A CA 1
ATOM 593 C C . LYS A 1 71 ? 13.570 -13.120 -30.229 1.00 59.47 71 LYS A C 1
ATOM 595 O O . LYS A 1 71 ? 14.584 -13.762 -29.972 1.00 59.47 71 LYS A O 1
ATOM 600 N N . LEU A 1 72 ? 13.081 -12.180 -29.416 1.00 56.12 72 LEU A N 1
ATOM 601 C CA . LEU A 1 72 ? 13.687 -11.867 -28.117 1.00 56.12 72 LEU A CA 1
ATOM 602 C C . LEU A 1 72 ? 13.631 -13.093 -27.186 1.00 56.12 72 LEU A C 1
ATOM 604 O O . LEU A 1 72 ? 14.631 -13.457 -26.573 1.00 56.12 72 LEU A O 1
ATOM 608 N N . ALA A 1 73 ? 12.474 -13.765 -27.137 1.00 54.06 73 ALA A N 1
ATOM 609 C CA . ALA A 1 73 ? 12.251 -14.954 -26.316 1.00 54.06 73 ALA A CA 1
ATOM 610 C C . ALA A 1 73 ? 12.961 -16.220 -26.836 1.00 54.06 73 ALA A C 1
ATOM 612 O O . ALA A 1 73 ? 13.290 -17.092 -26.038 1.00 54.06 73 ALA A O 1
ATOM 613 N N . SER A 1 74 ? 13.188 -16.341 -28.150 1.00 51.84 74 SER A N 1
ATOM 614 C CA . SER A 1 74 ? 13.854 -17.500 -28.763 1.00 51.84 74 SER A CA 1
ATOM 615 C C . SER A 1 74 ? 15.378 -17.404 -28.779 1.00 51.84 74 SER A C 1
ATOM 617 O O . SER A 1 74 ? 16.036 -18.353 -29.197 1.00 51.84 74 SER A O 1
ATOM 619 N N . SER A 1 75 ? 15.954 -16.264 -28.398 1.00 54.03 75 SER A N 1
ATOM 620 C CA . SER A 1 75 ? 17.406 -16.133 -28.346 1.00 54.03 75 SER A CA 1
ATOM 621 C C . SER A 1 75 ? 17.956 -16.890 -27.129 1.00 54.03 75 SER A C 1
ATOM 623 O O . SER A 1 75 ? 17.772 -16.479 -25.983 1.00 54.03 75 SER A O 1
ATOM 625 N N . GLU A 1 76 ? 18.655 -18.002 -27.382 1.00 54.81 76 GLU A N 1
ATOM 626 C CA . GLU A 1 76 ? 19.505 -18.712 -26.402 1.00 54.81 76 GLU A CA 1
ATOM 627 C C . GLU A 1 76 ? 20.376 -17.728 -25.598 1.00 54.81 76 GLU A C 1
ATOM 629 O O . GLU A 1 76 ? 20.553 -17.876 -24.393 1.00 54.81 76 GLU A O 1
ATOM 634 N N . TYR A 1 77 ? 20.783 -16.633 -26.241 1.00 48.81 77 TYR A N 1
ATOM 635 C CA . TYR A 1 77 ? 21.605 -15.558 -25.695 1.00 48.81 77 TYR A CA 1
ATOM 636 C C . TYR A 1 77 ? 21.006 -14.805 -24.494 1.00 48.81 77 TYR A C 1
ATOM 638 O O . TYR A 1 77 ? 21.752 -14.352 -23.622 1.00 48.81 77 TYR A O 1
ATOM 646 N N . VAL A 1 78 ? 19.677 -14.647 -24.427 1.00 53.84 78 VAL A N 1
ATOM 647 C CA . VAL A 1 78 ? 19.009 -14.017 -23.273 1.00 53.84 78 VAL A CA 1
ATOM 648 C C . VAL A 1 78 ? 19.108 -14.935 -22.061 1.00 53.84 78 VAL A C 1
ATOM 650 O O . VAL A 1 78 ? 19.431 -14.464 -20.976 1.00 53.84 78 VAL A O 1
ATOM 653 N N . TYR A 1 79 ? 18.910 -16.241 -22.242 1.00 55.72 79 TYR A N 1
ATOM 654 C CA . TYR A 1 79 ? 19.037 -17.217 -21.162 1.00 55.72 79 TYR A CA 1
ATOM 655 C C . TYR A 1 79 ? 20.494 -17.461 -20.749 1.00 55.72 79 TYR A C 1
ATOM 657 O O . TYR A 1 79 ? 20.745 -17.648 -19.562 1.00 55.72 79 TYR A O 1
ATOM 665 N N . GLU A 1 80 ? 21.449 -17.398 -21.680 1.00 55.22 80 GLU A N 1
ATOM 666 C CA . GLU A 1 80 ? 22.880 -17.524 -21.372 1.00 55.22 80 GLU A CA 1
ATOM 667 C C . GLU A 1 80 ? 23.416 -16.308 -20.594 1.00 55.22 80 GLU A C 1
ATOM 669 O O . GLU A 1 80 ? 24.049 -16.483 -19.557 1.00 55.22 80 GLU A O 1
ATOM 674 N N . ASN A 1 81 ? 23.083 -15.070 -20.989 1.00 52.00 81 ASN A N 1
ATOM 675 C CA . ASN A 1 81 ? 23.587 -13.874 -20.289 1.00 52.00 81 ASN A CA 1
ATOM 676 C C . ASN A 1 81 ? 22.812 -13.510 -19.011 1.00 52.00 81 ASN A C 1
ATOM 678 O O . ASN A 1 81 ? 23.403 -12.982 -18.069 1.00 52.00 81 ASN A O 1
ATOM 682 N N . LEU A 1 82 ? 21.504 -13.797 -18.930 1.00 54.03 82 LEU A N 1
ATOM 683 C CA . LEU A 1 82 ? 20.792 -13.752 -17.641 1.00 54.03 82 LEU A CA 1
ATOM 684 C C . LEU A 1 82 ? 21.153 -14.943 -16.742 1.00 54.03 82 LEU A C 1
ATOM 686 O O . LEU A 1 82 ? 20.939 -14.864 -15.534 1.00 54.03 82 LEU A O 1
ATOM 690 N N . GLY A 1 83 ? 21.695 -16.025 -17.306 1.00 52.72 83 GLY A N 1
ATOM 691 C CA . GLY A 1 83 ? 22.192 -17.181 -16.562 1.00 52.72 83 GLY A CA 1
ATOM 692 C C . GLY A 1 83 ? 23.421 -16.858 -15.709 1.00 52.72 83 GLY A C 1
ATOM 693 O O . GLY A 1 83 ? 23.500 -17.322 -14.571 1.00 52.72 83 GLY A O 1
ATOM 694 N N . ASP A 1 84 ? 24.323 -16.007 -16.210 1.00 53.22 84 ASP A N 1
ATOM 695 C CA . ASP A 1 84 ? 25.553 -15.619 -15.502 1.00 53.22 84 ASP A CA 1
ATOM 696 C C . ASP A 1 84 ? 25.331 -14.539 -14.427 1.00 53.22 84 ASP A C 1
ATOM 698 O O . ASP A 1 84 ? 25.986 -14.545 -13.380 1.00 53.22 84 ASP A O 1
ATOM 702 N N . ILE A 1 85 ? 24.364 -13.633 -14.615 1.00 59.44 85 ILE A N 1
ATOM 703 C CA . ILE A 1 85 ? 23.946 -12.690 -13.569 1.00 59.44 85 ILE A CA 1
ATOM 704 C C . ILE A 1 85 ? 22.809 -13.332 -12.787 1.00 59.44 85 ILE A C 1
ATOM 706 O O . ILE A 1 85 ? 21.636 -13.162 -13.116 1.00 59.44 85 ILE A O 1
ATOM 710 N N . SER A 1 86 ? 23.141 -14.046 -11.708 1.00 74.38 86 SER A N 1
ATOM 711 C CA . SER A 1 86 ? 22.117 -14.588 -10.813 1.00 74.38 86 SER A CA 1
ATOM 712 C C . SER A 1 86 ? 21.130 -13.469 -10.438 1.00 74.38 86 SER A C 1
ATOM 714 O O . SER A 1 86 ? 21.515 -12.480 -9.823 1.00 74.38 86 SER A O 1
ATOM 716 N N . PHE A 1 87 ? 19.860 -13.579 -10.840 1.00 81.19 87 PHE A N 1
ATOM 717 C CA . PHE A 1 87 ? 18.823 -12.589 -10.502 1.00 81.19 87 PHE A CA 1
ATOM 718 C C . PHE A 1 87 ? 18.412 -12.675 -9.014 1.00 81.19 87 PHE A C 1
ATOM 720 O O . PHE A 1 87 ? 17.766 -11.790 -8.454 1.00 81.19 87 PHE A O 1
ATOM 727 N N . ILE A 1 88 ? 18.838 -13.750 -8.346 1.00 87.38 88 ILE A N 1
ATOM 728 C CA . ILE A 1 88 ? 18.532 -14.094 -6.955 1.00 87.38 88 ILE A CA 1
ATOM 729 C C . ILE A 1 88 ? 18.953 -13.002 -5.951 1.00 87.38 88 ILE A C 1
ATOM 731 O O . ILE A 1 88 ? 18.122 -12.650 -5.113 1.00 87.38 88 ILE A O 1
ATOM 735 N N . PRO A 1 89 ? 20.168 -12.414 -5.997 1.00 90.81 89 PRO A N 1
ATOM 736 C CA . PRO A 1 89 ? 20.559 -11.346 -5.081 1.00 90.81 89 PRO A CA 1
ATOM 737 C C . PRO A 1 89 ? 19.673 -10.105 -5.232 1.00 90.81 89 PRO A C 1
ATOM 739 O O . PRO A 1 89 ? 19.288 -9.519 -4.222 1.00 90.81 89 PRO A O 1
ATOM 742 N N . TYR A 1 90 ? 19.277 -9.747 -6.462 1.00 91.31 90 TYR A N 1
ATOM 743 C CA . TYR A 1 90 ? 18.350 -8.638 -6.718 1.00 91.31 90 TYR A CA 1
ATOM 744 C C . TYR A 1 90 ? 16.989 -8.889 -6.083 1.00 91.31 90 TYR A C 1
ATOM 746 O O . TYR A 1 90 ? 16.464 -8.016 -5.393 1.00 91.31 90 TYR A O 1
ATOM 754 N N . LEU A 1 91 ? 16.449 -10.100 -6.244 1.00 90.94 91 LEU A N 1
ATOM 755 C CA . LEU A 1 91 ? 15.203 -10.501 -5.597 1.00 90.94 91 LEU A CA 1
ATOM 756 C C . LEU A 1 91 ? 15.313 -10.481 -4.069 1.00 90.94 91 LEU A C 1
ATOM 758 O O . LEU A 1 91 ? 14.400 -10.001 -3.403 1.00 90.94 91 LEU A O 1
ATOM 762 N N . LEU A 1 92 ? 16.421 -10.956 -3.501 1.00 93.31 92 LEU A N 1
ATOM 763 C CA . LEU A 1 92 ? 16.616 -10.980 -2.053 1.00 93.31 92 LEU A CA 1
ATOM 764 C C . LEU A 1 92 ? 16.686 -9.565 -1.464 1.00 93.31 92 LEU A C 1
ATOM 766 O O . LEU A 1 92 ? 16.011 -9.278 -0.478 1.00 93.31 92 LEU A O 1
ATOM 770 N N . VAL A 1 93 ? 17.442 -8.655 -2.080 1.00 92.62 93 VAL A N 1
ATOM 771 C CA . VAL A 1 93 ? 17.484 -7.254 -1.629 1.00 92.62 93 VAL A CA 1
ATOM 772 C C . VAL A 1 93 ? 16.158 -6.554 -1.889 1.00 92.62 93 VAL A C 1
ATOM 774 O O . VAL A 1 93 ? 15.704 -5.808 -1.027 1.00 92.62 93 VAL A O 1
ATOM 777 N N . GLY A 1 94 ? 15.503 -6.812 -3.024 1.00 94.50 94 GLY A N 1
ATOM 778 C CA . GLY A 1 94 ? 14.173 -6.277 -3.318 1.00 94.50 94 GLY A CA 1
ATOM 779 C C . GLY A 1 94 ? 13.148 -6.679 -2.257 1.00 94.50 94 GLY A C 1
ATOM 780 O O . GLY A 1 94 ? 12.385 -5.834 -1.780 1.00 94.50 94 GLY A O 1
ATOM 781 N N . PHE A 1 95 ? 13.194 -7.938 -1.816 1.00 95.62 95 PHE A N 1
ATOM 782 C CA . PHE A 1 95 ? 12.394 -8.440 -0.704 1.00 95.62 95 PHE A CA 1
ATOM 783 C C . PHE A 1 95 ? 12.744 -7.741 0.614 1.00 95.62 95 PHE A C 1
ATOM 785 O O . PHE A 1 95 ? 11.850 -7.200 1.262 1.00 95.62 95 PHE A O 1
ATOM 792 N N . ILE A 1 96 ? 14.028 -7.695 0.996 1.00 96.06 96 ILE A N 1
ATOM 793 C CA . ILE A 1 96 ? 14.480 -7.045 2.240 1.00 96.06 96 ILE A CA 1
ATOM 794 C C . ILE A 1 96 ? 14.047 -5.577 2.266 1.00 96.06 96 ILE A C 1
ATOM 796 O O . ILE A 1 96 ? 13.511 -5.105 3.265 1.00 96.06 96 ILE A O 1
ATOM 800 N N . PHE A 1 97 ? 14.234 -4.854 1.166 1.00 96.19 97 PHE A N 1
ATOM 801 C CA . PHE A 1 97 ? 13.879 -3.445 1.074 1.00 96.19 97 PHE A CA 1
ATOM 802 C C . PHE A 1 97 ? 12.361 -3.240 1.165 1.00 96.19 97 PHE A C 1
ATOM 804 O O . PHE A 1 97 ? 11.902 -2.367 1.900 1.00 96.19 97 PHE A O 1
ATOM 811 N N . THR A 1 98 ? 11.567 -4.087 0.502 1.00 96.12 98 THR A N 1
ATOM 812 C CA . THR A 1 98 ? 10.096 -4.058 0.607 1.00 96.12 98 THR A CA 1
ATOM 813 C C . THR A 1 98 ? 9.625 -4.379 2.024 1.00 96.12 98 THR A C 1
ATOM 815 O O . THR A 1 98 ? 8.734 -3.709 2.545 1.00 96.12 98 THR A O 1
ATOM 818 N N . PHE A 1 99 ? 10.255 -5.351 2.685 1.00 96.06 99 PHE A N 1
ATOM 819 C CA . PHE A 1 99 ? 9.992 -5.683 4.081 1.00 96.06 99 PHE A CA 1
ATOM 820 C C . PHE A 1 99 ? 10.290 -4.504 5.013 1.00 96.06 99 PHE A C 1
ATOM 822 O O . PHE A 1 99 ? 9.449 -4.153 5.837 1.00 96.06 99 PHE A O 1
ATOM 829 N N . LEU A 1 100 ? 11.448 -3.855 4.860 1.00 95.94 100 LEU A N 1
ATOM 830 C CA . LEU A 1 100 ? 11.825 -2.686 5.660 1.00 95.94 100 LEU A CA 1
ATOM 831 C C . LEU A 1 100 ? 10.882 -1.501 5.425 1.00 95.94 100 LEU A C 1
ATOM 833 O O . LEU A 1 100 ? 10.500 -0.827 6.380 1.00 95.94 100 LEU A O 1
ATOM 837 N N . MET A 1 101 ? 10.473 -1.268 4.176 1.00 95.88 101 MET A N 1
ATOM 838 C CA . MET A 1 101 ? 9.481 -0.247 3.834 1.00 95.88 101 MET A CA 1
ATOM 839 C C . MET A 1 101 ? 8.134 -0.518 4.506 1.00 95.88 101 MET A C 1
ATOM 841 O O . MET A 1 101 ? 7.573 0.375 5.139 1.00 95.88 101 MET A O 1
ATOM 845 N N . SER A 1 102 ? 7.651 -1.755 4.415 1.00 96.25 102 SER A N 1
ATOM 846 C CA . SER A 1 102 ? 6.407 -2.181 5.048 1.00 96.25 102 SER A CA 1
ATOM 847 C C . SER A 1 102 ? 6.459 -2.030 6.572 1.00 96.25 102 SER A C 1
ATOM 849 O O . SER A 1 102 ? 5.584 -1.398 7.172 1.00 96.25 102 SER A O 1
ATOM 851 N N . LEU A 1 103 ? 7.534 -2.524 7.196 1.00 94.62 103 LEU A N 1
ATOM 852 C CA . LEU A 1 103 ? 7.784 -2.366 8.626 1.00 94.62 103 LEU A CA 1
ATOM 853 C C . LEU A 1 103 ? 7.755 -0.885 9.015 1.00 94.62 103 LEU A C 1
ATOM 855 O O . LEU A 1 103 ? 7.038 -0.516 9.940 1.00 94.62 103 LEU A O 1
ATOM 859 N N . GLY A 1 104 ? 8.480 -0.032 8.286 1.00 94.69 104 GLY A N 1
ATOM 860 C CA . GLY A 1 104 ? 8.527 1.407 8.533 1.00 94.69 104 GLY A CA 1
ATOM 861 C C . GLY A 1 104 ? 7.151 2.066 8.452 1.00 94.69 104 GLY A C 1
ATOM 862 O O . GLY A 1 104 ? 6.764 2.782 9.373 1.00 94.69 104 GLY A O 1
ATOM 863 N N . VAL A 1 105 ? 6.380 1.799 7.395 1.00 95.81 105 VAL A N 1
ATOM 864 C CA . VAL A 1 105 ? 5.048 2.393 7.202 1.00 95.81 105 VAL A CA 1
ATOM 865 C C . VAL A 1 105 ? 4.086 2.003 8.323 1.00 95.81 105 VAL A C 1
ATOM 867 O O . VAL A 1 105 ? 3.493 2.877 8.962 1.00 95.81 105 VAL A O 1
ATOM 870 N N . HIS A 1 106 ? 3.922 0.705 8.581 1.00 95.56 106 HIS A N 1
ATOM 871 C CA . HIS A 1 106 ? 2.938 0.240 9.556 1.00 95.56 106 HIS A CA 1
ATOM 872 C C . HIS A 1 106 ? 3.379 0.546 10.991 1.00 95.56 106 HIS A C 1
ATOM 874 O O . HIS A 1 106 ? 2.556 0.966 11.805 1.00 95.56 106 HIS A O 1
ATOM 880 N N . PHE A 1 107 ? 4.674 0.444 11.299 1.00 93.12 107 PHE A N 1
ATOM 881 C CA . PHE A 1 107 ? 5.184 0.808 12.617 1.00 93.12 107 PHE A CA 1
ATOM 882 C C . PHE A 1 107 ? 5.025 2.302 12.898 1.00 93.12 107 PHE A C 1
ATOM 884 O O . PHE A 1 107 ? 4.569 2.664 13.976 1.00 93.12 107 PHE A O 1
ATOM 891 N N . LEU A 1 108 ? 5.338 3.185 11.943 1.00 92.44 108 LEU A N 1
ATOM 892 C CA . LEU A 1 108 ? 5.147 4.628 12.124 1.00 92.44 108 LEU A CA 1
ATOM 893 C C . LEU A 1 108 ? 3.667 4.991 12.305 1.00 92.44 108 LEU A C 1
ATOM 895 O O . LEU A 1 108 ? 3.347 5.842 13.137 1.00 92.44 108 LEU A O 1
ATOM 899 N N . ALA A 1 109 ? 2.761 4.334 11.570 1.00 93.38 109 ALA A N 1
ATOM 900 C CA . ALA A 1 109 ? 1.321 4.506 11.754 1.00 93.38 109 ALA A CA 1
ATOM 901 C C . ALA A 1 109 ? 0.873 4.075 13.161 1.00 93.38 109 ALA A C 1
ATOM 903 O O . ALA A 1 109 ? 0.149 4.810 13.832 1.00 93.38 109 ALA A O 1
ATOM 904 N N . TYR A 1 110 ? 1.346 2.920 13.633 1.00 92.75 110 TYR A N 1
ATOM 905 C CA . TYR A 1 110 ? 1.064 2.415 14.976 1.00 92.75 110 TYR A CA 1
ATOM 906 C C . TYR A 1 110 ? 1.657 3.302 16.079 1.00 92.75 110 TYR A C 1
ATOM 908 O O . TYR A 1 110 ? 0.951 3.711 16.998 1.00 92.75 110 TYR A O 1
ATOM 916 N N . TYR A 1 111 ? 2.929 3.683 15.954 1.00 89.62 111 TYR A N 1
ATOM 917 C CA . TYR A 1 111 ? 3.613 4.583 16.879 1.00 89.62 111 TYR A CA 1
ATOM 918 C C . TYR A 1 111 ? 2.878 5.916 17.016 1.00 89.62 111 TYR A C 1
ATOM 920 O O . TYR A 1 111 ? 2.771 6.461 18.112 1.00 89.62 111 TYR A O 1
ATOM 928 N N . ARG A 1 112 ? 2.321 6.442 15.921 1.00 87.94 112 ARG A N 1
ATOM 929 C CA . ARG A 1 112 ? 1.523 7.669 15.964 1.00 87.94 112 ARG A CA 1
ATOM 930 C C . ARG A 1 112 ? 0.246 7.506 16.792 1.00 87.94 112 ARG A C 1
ATOM 932 O O . ARG A 1 112 ? -0.119 8.444 17.496 1.00 87.94 112 ARG A O 1
ATOM 939 N N . ILE A 1 113 ? -0.395 6.338 16.747 1.00 88.62 113 ILE A N 1
ATOM 940 C CA . ILE A 1 113 ? -1.556 6.021 17.593 1.00 88.62 113 ILE A CA 1
ATOM 941 C C . ILE A 1 113 ? -1.133 5.941 19.054 1.00 88.62 113 ILE A C 1
ATOM 943 O O . ILE A 1 113 ? -1.721 6.638 19.875 1.00 88.62 113 ILE A O 1
ATOM 947 N N . LEU A 1 114 ? -0.075 5.192 19.370 1.00 85.25 114 LEU A N 1
ATOM 948 C CA . LEU A 1 114 ? 0.447 5.100 20.738 1.00 85.25 114 LEU A CA 1
ATOM 949 C C . LEU A 1 114 ? 0.835 6.464 21.301 1.00 85.25 114 LEU A C 1
ATOM 951 O O . LEU A 1 114 ? 0.433 6.827 22.399 1.00 85.25 114 LEU A O 1
ATOM 955 N N . ARG A 1 115 ? 1.559 7.271 20.523 1.00 82.75 115 ARG A N 1
ATOM 956 C CA . ARG A 1 115 ? 1.934 8.625 20.932 1.00 82.75 115 ARG A CA 1
ATOM 957 C C . ARG A 1 115 ? 0.710 9.499 21.162 1.00 82.75 115 ARG A C 1
ATOM 959 O O . ARG A 1 115 ? 0.720 10.317 22.074 1.00 82.75 115 ARG A O 1
ATOM 966 N N . SER A 1 116 ? -0.339 9.322 20.358 1.00 80.31 116 SER A N 1
ATOM 967 C CA . SER A 1 116 ? -1.593 10.025 20.599 1.00 80.31 116 SER A CA 1
ATOM 968 C C . SER A 1 116 ? -2.215 9.631 21.933 1.00 80.31 116 SER A C 1
ATOM 970 O O . SER A 1 116 ? -2.940 10.453 22.461 1.00 80.31 116 SER A O 1
ATOM 972 N N . ARG A 1 117 ? -1.900 8.455 22.509 1.00 74.38 117 ARG A N 1
ATOM 973 C CA . ARG A 1 117 ? -2.416 8.003 23.807 1.00 74.38 117 ARG A CA 1
ATOM 974 C C . ARG A 1 117 ? -1.830 8.706 25.036 1.00 74.38 117 ARG A C 1
ATOM 976 O O . ARG A 1 117 ? -2.349 8.481 26.125 1.00 74.38 117 ARG A O 1
ATOM 983 N N . ASP A 1 118 ? -0.856 9.603 24.882 1.00 66.81 118 ASP A N 1
ATOM 984 C CA . ASP A 1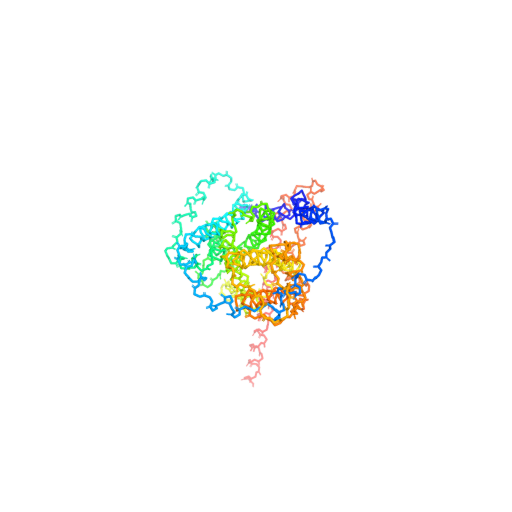 118 ? -0.094 10.209 25.991 1.00 66.81 118 ASP A CA 1
ATOM 985 C C . ASP A 1 118 ? 0.606 9.175 26.898 1.00 66.81 118 ASP A C 1
ATOM 987 O O . ASP A 1 118 ? 1.078 9.498 27.986 1.00 66.81 118 ASP A O 1
ATOM 991 N N . GLU A 1 119 ? 0.784 7.938 26.421 1.00 61.50 119 GLU A N 1
ATOM 992 C CA . GLU A 1 119 ? 1.660 6.922 27.027 1.00 61.50 119 GLU A CA 1
ATOM 993 C C . GLU A 1 119 ? 3.139 7.229 26.706 1.00 61.50 119 GLU A C 1
ATOM 995 O O . GLU A 1 119 ? 3.929 6.372 26.314 1.00 61.50 119 GLU A O 1
ATOM 1000 N N . THR A 1 120 ? 3.532 8.500 26.835 1.00 52.94 120 THR A N 1
ATOM 1001 C CA . THR A 1 120 ? 4.825 9.059 26.401 1.00 52.94 120 THR A CA 1
ATOM 1002 C C . THR A 1 120 ? 6.029 8.596 27.226 1.00 52.94 120 THR A C 1
ATOM 1004 O O . THR A 1 120 ? 7.125 9.124 27.049 1.00 52.94 120 THR A O 1
ATOM 1007 N N . SER A 1 121 ? 5.861 7.629 28.129 1.00 62.41 121 SER A N 1
ATOM 1008 C CA . SER A 1 121 ? 6.973 7.033 28.875 1.00 62.41 121 SER A CA 1
ATOM 1009 C C . SER A 1 121 ? 7.638 5.869 28.138 1.00 62.41 121 SER A C 1
ATOM 1011 O O . SER A 1 121 ? 8.782 5.542 28.457 1.00 62.41 121 SER A O 1
ATOM 1013 N N . LEU A 1 122 ? 6.979 5.250 27.149 1.00 68.44 122 LEU A N 1
ATOM 1014 C CA . LEU A 1 122 ? 7.608 4.186 26.370 1.00 68.44 122 LEU A CA 1
ATOM 1015 C C . LEU A 1 122 ? 8.607 4.770 25.368 1.00 68.44 122 LEU A C 1
ATOM 1017 O O . LEU A 1 122 ? 8.246 5.493 24.437 1.00 68.44 122 LEU A O 1
ATOM 1021 N N . SER A 1 123 ? 9.882 4.417 25.546 1.00 81.38 123 SER A N 1
ATOM 1022 C CA . SER A 1 123 ? 10.917 4.716 24.562 1.00 81.38 123 SER A CA 1
ATOM 1023 C C . SER A 1 123 ? 10.588 4.032 23.231 1.00 81.38 123 SER A C 1
ATOM 1025 O O . SER A 1 123 ? 10.033 2.932 23.191 1.00 81.38 123 SER A O 1
ATOM 1027 N N . THR A 1 124 ? 10.956 4.665 22.117 1.00 79.69 124 THR A N 1
ATOM 1028 C CA . THR A 1 124 ? 10.818 4.076 20.774 1.00 79.69 124 THR A CA 1
ATOM 1029 C C . THR A 1 124 ? 11.461 2.692 20.695 1.00 79.69 124 THR A C 1
ATOM 1031 O O . THR A 1 124 ? 10.907 1.789 20.075 1.00 79.69 124 THR A O 1
ATOM 1034 N N . GLU A 1 125 ? 12.591 2.508 21.379 1.00 83.62 125 GLU A N 1
ATOM 1035 C CA . GLU A 1 125 ? 13.300 1.235 21.501 1.00 83.62 125 GLU A CA 1
ATOM 1036 C C . GLU A 1 125 ? 12.460 0.150 22.185 1.00 83.62 125 GLU A C 1
ATOM 1038 O O . GLU A 1 125 ? 12.409 -0.974 21.690 1.00 83.62 125 GLU A O 1
ATOM 1043 N N . ALA A 1 126 ? 11.749 0.478 23.271 1.00 83.06 126 ALA A N 1
ATOM 1044 C CA . ALA A 1 126 ? 10.868 -0.473 23.943 1.00 83.06 126 ALA A CA 1
ATOM 1045 C C . ALA A 1 126 ? 9.742 -0.940 23.010 1.00 83.06 126 ALA A C 1
ATOM 1047 O O . ALA A 1 126 ? 9.478 -2.135 22.920 1.00 83.06 126 ALA A O 1
ATOM 1048 N N . ILE A 1 127 ? 9.148 -0.017 22.245 1.00 77.44 127 ILE A N 1
ATOM 1049 C CA . ILE A 1 127 ? 8.087 -0.336 21.279 1.00 77.44 127 ILE A CA 1
ATOM 1050 C C . ILE A 1 127 ? 8.634 -1.222 20.152 1.00 77.44 127 ILE A C 1
ATOM 1052 O O . ILE A 1 127 ? 8.013 -2.226 19.802 1.00 77.44 127 ILE A O 1
ATOM 1056 N N . PHE A 1 128 ? 9.811 -0.898 19.604 1.00 80.69 128 PHE A N 1
ATOM 1057 C CA . PHE A 1 128 ? 10.470 -1.737 18.599 1.00 80.69 128 PHE A CA 1
ATOM 1058 C C . PHE A 1 128 ? 10.759 -3.136 19.139 1.00 80.69 128 PHE A C 1
ATOM 1060 O O . PHE A 1 128 ? 10.466 -4.122 18.465 1.00 80.69 128 PHE A O 1
ATOM 1067 N N . LYS A 1 129 ? 11.277 -3.238 20.364 1.00 85.81 129 LYS A N 1
ATOM 1068 C CA . LYS A 1 129 ? 11.559 -4.522 21.001 1.00 85.81 129 LYS A CA 1
ATOM 1069 C C . LYS A 1 129 ? 10.289 -5.355 21.172 1.00 85.81 129 LYS A C 1
ATOM 1071 O O . LYS A 1 129 ? 10.270 -6.501 20.746 1.00 85.81 129 LYS A O 1
ATOM 1076 N N . THR A 1 130 ? 9.200 -4.772 21.675 1.00 80.69 130 THR A N 1
ATOM 1077 C CA . THR A 1 130 ? 7.899 -5.458 21.769 1.00 80.69 130 THR A CA 1
ATOM 1078 C C . THR A 1 130 ? 7.394 -5.926 20.403 1.00 80.69 130 THR A C 1
ATOM 1080 O O . THR A 1 130 ? 6.815 -7.008 20.294 1.00 80.69 130 THR A O 1
ATOM 1083 N N . VAL A 1 131 ? 7.633 -5.137 19.352 1.00 76.94 131 VAL A N 1
ATOM 1084 C CA . VAL A 1 131 ? 7.276 -5.491 17.975 1.00 76.94 131 VAL A CA 1
ATOM 1085 C C . VAL A 1 131 ? 8.091 -6.679 17.458 1.00 76.94 131 VAL A C 1
ATOM 1087 O O . VAL A 1 131 ? 7.516 -7.572 16.841 1.00 76.94 131 VAL A O 1
ATOM 1090 N N . PHE A 1 132 ? 9.392 -6.740 17.723 1.00 82.88 132 PHE A N 1
ATOM 1091 C CA . PHE A 1 132 ? 10.223 -7.869 17.297 1.00 82.88 132 PHE A CA 1
ATOM 1092 C C . PHE A 1 132 ? 10.018 -9.125 18.160 1.00 82.88 132 PHE A C 1
ATOM 1094 O O . PHE A 1 132 ? 9.993 -10.230 17.622 1.00 82.88 132 PHE A O 1
ATOM 1101 N N . ASP A 1 133 ? 9.806 -8.973 19.469 1.00 83.88 133 ASP A N 1
ATOM 1102 C CA . ASP A 1 133 ? 9.675 -10.093 20.412 1.00 83.88 133 ASP A CA 1
ATOM 1103 C C . ASP A 1 133 ? 8.370 -10.883 20.208 1.00 83.88 133 ASP A C 1
ATOM 1105 O O . ASP A 1 133 ? 8.339 -12.104 20.367 1.00 83.88 133 ASP A O 1
ATOM 1109 N N . ASN A 1 134 ? 7.289 -10.212 19.803 1.00 80.00 134 ASN A N 1
ATOM 1110 C CA . ASN A 1 134 ? 5.988 -10.846 19.559 1.00 80.00 134 ASN A CA 1
ATOM 1111 C C . ASN A 1 134 ? 5.838 -11.417 18.136 1.00 80.00 134 ASN A C 1
ATOM 1113 O O . ASN A 1 134 ? 4.752 -11.856 17.741 1.00 80.00 134 ASN A O 1
ATOM 1117 N N . PHE A 1 135 ? 6.913 -11.430 17.349 1.00 80.44 135 PHE A N 1
ATOM 1118 C CA . PHE A 1 135 ? 6.888 -11.916 15.979 1.00 80.44 135 PHE A CA 1
ATOM 1119 C C . PHE A 1 135 ? 6.822 -13.450 15.936 1.00 80.44 135 PHE A C 1
ATOM 1121 O O . PHE A 1 135 ? 7.786 -14.160 16.232 1.00 80.44 135 PHE A O 1
ATOM 1128 N N . ASN A 1 136 ? 5.656 -13.996 15.587 1.00 81.31 136 ASN A N 1
ATOM 1129 C CA . ASN A 1 136 ? 5.427 -15.438 15.619 1.00 81.31 136 ASN A CA 1
ATOM 1130 C C . ASN A 1 136 ? 6.007 -16.127 14.370 1.00 81.31 136 ASN A C 1
ATOM 1132 O O . ASN A 1 136 ? 5.780 -15.696 13.241 1.00 81.31 136 ASN A O 1
ATOM 1136 N N . LYS A 1 137 ? 6.665 -17.284 14.548 1.00 79.81 137 LYS A N 1
ATOM 1137 C CA . LYS A 1 137 ? 7.162 -18.131 13.443 1.00 79.81 137 LYS A CA 1
ATOM 1138 C C . LYS A 1 137 ? 6.074 -18.495 12.425 1.00 79.81 137 LYS A C 1
ATOM 1140 O O . LYS A 1 137 ? 6.379 -18.714 11.257 1.00 79.81 137 LYS A O 1
ATOM 1145 N N . ARG A 1 138 ? 4.808 -18.556 12.853 1.00 78.50 138 ARG A N 1
ATOM 1146 C CA . ARG A 1 138 ? 3.662 -18.843 11.972 1.00 78.50 138 ARG A CA 1
ATOM 1147 C C . ARG A 1 138 ? 3.391 -17.744 10.941 1.00 78.50 138 ARG A C 1
ATOM 1149 O O . ARG A 1 138 ? 2.779 -18.034 9.918 1.00 78.50 138 ARG A O 1
ATOM 1156 N N . ASP A 1 139 ? 3.864 -16.523 11.174 1.00 84.00 139 ASP A N 1
ATOM 1157 C CA . ASP A 1 139 ? 3.651 -15.407 10.254 1.00 84.00 139 ASP A CA 1
ATOM 1158 C C . ASP A 1 139 ? 4.757 -15.287 9.194 1.00 84.00 139 ASP A C 1
ATOM 1160 O O . ASP A 1 139 ? 4.556 -14.583 8.207 1.00 84.00 139 ASP A O 1
ATOM 1164 N N . ILE A 1 140 ? 5.866 -16.039 9.313 1.00 86.88 140 ILE A N 1
ATOM 1165 C CA . ILE A 1 140 ? 7.001 -16.023 8.363 1.00 86.88 140 ILE A CA 1
ATOM 1166 C C . ILE A 1 140 ? 6.527 -16.212 6.919 1.00 86.88 140 ILE A C 1
ATOM 1168 O O . ILE A 1 140 ? 6.902 -15.442 6.039 1.00 86.88 140 ILE A O 1
ATOM 1172 N N . LEU A 1 141 ? 5.649 -17.189 6.673 1.00 87.25 141 LEU A N 1
ATOM 1173 C CA . LEU A 1 141 ? 5.134 -17.444 5.326 1.00 87.25 141 LEU A CA 1
ATOM 1174 C C . LEU A 1 141 ? 4.323 -16.258 4.785 1.00 87.25 141 LEU A C 1
ATOM 1176 O O . LEU A 1 141 ? 4.466 -15.897 3.620 1.00 87.25 141 LEU A O 1
ATOM 1180 N N . LYS A 1 142 ? 3.501 -15.620 5.628 1.00 88.75 142 LYS A N 1
ATOM 1181 C CA . LYS A 1 142 ? 2.722 -14.441 5.221 1.00 88.75 142 LYS A CA 1
ATOM 1182 C C . LYS A 1 142 ? 3.633 -13.274 4.872 1.00 88.75 142 LYS A C 1
ATOM 1184 O O . LYS A 1 142 ? 3.351 -12.566 3.918 1.00 88.75 142 LYS A O 1
ATOM 1189 N N . ILE A 1 143 ? 4.724 -13.106 5.613 1.00 91.19 143 ILE A N 1
ATOM 1190 C CA . ILE A 1 143 ? 5.708 -12.047 5.381 1.00 91.19 143 ILE A CA 1
ATOM 1191 C C . ILE A 1 143 ? 6.431 -12.255 4.060 1.00 91.19 143 ILE A C 1
ATOM 1193 O O . ILE A 1 143 ? 6.648 -11.289 3.343 1.00 91.19 143 ILE A O 1
ATOM 1197 N N . PHE A 1 144 ? 6.773 -13.496 3.709 1.00 89.81 144 PHE A N 1
ATOM 1198 C CA . PHE A 1 144 ? 7.371 -13.779 2.404 1.00 89.81 144 PHE A CA 1
ATOM 1199 C C . PHE A 1 144 ? 6.417 -13.489 1.239 1.00 89.81 144 PHE A C 1
ATOM 1201 O O . PHE A 1 144 ? 6.868 -13.049 0.187 1.00 89.81 144 PHE A O 1
ATOM 1208 N N . ILE A 1 145 ? 5.110 -13.705 1.425 1.00 89.94 145 ILE A N 1
ATOM 1209 C CA . ILE A 1 145 ? 4.100 -13.487 0.379 1.00 89.94 145 ILE A CA 1
ATOM 1210 C C . ILE A 1 145 ? 3.708 -12.005 0.265 1.00 89.94 145 ILE A C 1
ATOM 1212 O O . ILE A 1 145 ? 3.647 -11.458 -0.833 1.00 89.94 145 ILE A O 1
ATOM 1216 N N . SER A 1 146 ? 3.409 -11.355 1.389 1.00 95.50 146 SER A N 1
ATOM 1217 C CA . SER A 1 146 ? 2.969 -9.960 1.457 1.00 95.50 146 SER A CA 1
ATOM 1218 C C . SER A 1 146 ? 3.421 -9.340 2.786 1.00 95.50 146 SER A C 1
ATOM 1220 O O . SER A 1 146 ? 2.696 -9.415 3.788 1.00 95.50 146 SER A O 1
ATOM 1222 N N . PRO A 1 147 ? 4.622 -8.728 2.815 1.00 95.50 147 PRO A N 1
ATOM 1223 C CA . PRO A 1 147 ? 5.094 -7.965 3.965 1.00 95.50 147 PRO A CA 1
ATOM 1224 C C . PRO A 1 147 ? 4.068 -6.941 4.468 1.00 95.50 147 PRO A C 1
ATOM 1226 O O . PRO A 1 147 ? 3.820 -6.890 5.670 1.00 95.50 147 PRO A O 1
ATOM 1229 N N . ASP A 1 148 ? 3.416 -6.200 3.562 1.00 96.19 148 ASP A N 1
ATOM 1230 C CA . ASP A 1 148 ? 2.418 -5.173 3.902 1.00 96.19 148 ASP A CA 1
ATOM 1231 C C . ASP A 1 148 ? 1.206 -5.765 4.621 1.00 96.19 148 ASP A C 1
ATOM 1233 O O . ASP A 1 148 ? 0.849 -5.316 5.712 1.00 96.19 148 ASP A O 1
ATOM 1237 N N . LEU A 1 149 ? 0.627 -6.853 4.106 1.00 95.12 149 LEU A N 1
ATOM 1238 C CA . LEU A 1 149 ? -0.487 -7.509 4.787 1.00 95.12 149 LEU A CA 1
ATOM 1239 C C . LEU A 1 149 ? -0.076 -8.051 6.161 1.00 95.12 149 LEU A C 1
ATOM 1241 O O . LEU A 1 149 ? -0.827 -7.905 7.131 1.00 95.12 149 LEU A O 1
ATOM 1245 N N . ALA A 1 150 ? 1.097 -8.681 6.254 1.00 94.50 150 ALA A N 1
ATOM 1246 C CA . ALA A 1 150 ? 1.581 -9.253 7.502 1.00 94.50 150 ALA A CA 1
ATOM 1247 C C . ALA A 1 150 ? 1.805 -8.170 8.569 1.00 94.50 150 ALA A C 1
ATOM 1249 O O . ALA A 1 150 ? 1.302 -8.299 9.687 1.00 94.50 150 ALA A O 1
ATOM 1250 N N . MET A 1 151 ? 2.486 -7.079 8.214 1.00 94.94 151 MET A N 1
ATOM 1251 C CA . MET A 1 151 ? 2.754 -5.962 9.123 1.00 94.94 151 MET A CA 1
ATOM 1252 C C . MET A 1 151 ? 1.477 -5.213 9.507 1.00 94.94 151 MET A C 1
ATOM 1254 O O . MET A 1 151 ? 1.278 -4.897 10.682 1.00 94.94 151 MET A O 1
ATOM 1258 N N . ALA A 1 152 ? 0.554 -5.004 8.564 1.00 94.94 152 ALA A N 1
ATOM 1259 C CA . ALA A 1 152 ? -0.747 -4.415 8.854 1.00 94.94 152 ALA A CA 1
ATOM 1260 C C . ALA A 1 152 ? -1.546 -5.255 9.863 1.00 94.94 152 ALA A C 1
ATOM 1262 O O . ALA A 1 152 ? -2.117 -4.711 10.811 1.00 94.94 152 ALA A O 1
ATOM 1263 N N . GLN A 1 153 ? -1.605 -6.579 9.677 1.00 93.38 153 GLN A N 1
ATOM 1264 C CA . GLN A 1 153 ? -2.278 -7.492 10.610 1.00 93.38 153 GLN A CA 1
ATOM 1265 C C . GLN A 1 153 ? -1.606 -7.487 11.980 1.00 93.38 153 GLN A C 1
ATOM 1267 O O . GLN A 1 153 ? -2.288 -7.434 13.004 1.00 93.38 153 GLN A O 1
ATOM 1272 N N . TYR A 1 154 ? -0.279 -7.508 11.990 1.00 92.56 154 TYR A N 1
ATOM 1273 C CA . TYR A 1 154 ? 0.514 -7.513 13.202 1.00 92.56 154 TYR A CA 1
ATOM 1274 C C . TYR A 1 154 ? 0.259 -6.266 14.062 1.00 92.56 154 TYR A C 1
ATOM 1276 O O . TYR A 1 154 ? -0.183 -6.388 15.206 1.00 92.56 154 TYR A O 1
ATOM 1284 N N . CYS A 1 155 ? 0.399 -5.063 13.497 1.00 93.31 155 CYS A N 1
ATOM 1285 C CA . CYS A 1 155 ? 0.105 -3.816 14.208 1.00 93.31 155 CYS A CA 1
ATOM 1286 C C . CYS A 1 155 ? -1.367 -3.723 14.645 1.00 93.31 155 CYS A C 1
ATOM 1288 O O . CYS A 1 155 ? -1.658 -3.288 15.758 1.00 93.31 155 CYS A O 1
ATOM 1290 N N . LYS A 1 156 ? -2.317 -4.192 13.820 1.00 92.81 156 LYS A N 1
ATOM 1291 C CA . LY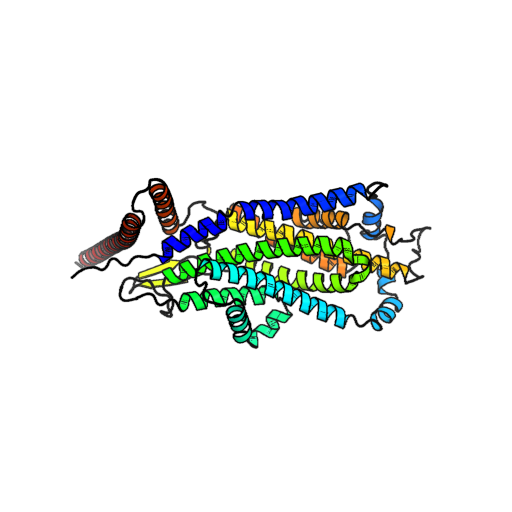S A 1 156 ? -3.740 -4.267 14.204 1.00 92.81 156 LYS A CA 1
ATOM 1292 C C . LYS A 1 156 ? -3.982 -5.192 15.400 1.00 92.81 156 LYS A C 1
ATOM 1294 O O . LYS A 1 156 ? -4.926 -4.946 16.149 1.00 92.81 156 LYS A O 1
ATOM 1299 N N . ASN A 1 157 ? -3.189 -6.249 15.565 1.00 91.75 157 ASN A N 1
ATOM 1300 C CA . ASN A 1 157 ? -3.283 -7.151 16.712 1.00 91.75 157 ASN A CA 1
ATOM 1301 C C . ASN A 1 157 ? -2.674 -6.533 17.972 1.00 91.75 157 ASN A C 1
ATOM 1303 O O . ASN A 1 157 ? -3.259 -6.691 19.040 1.00 91.75 157 ASN A O 1
ATOM 1307 N N . LEU A 1 158 ? -1.574 -5.785 17.847 1.00 90.62 158 LEU A N 1
ATOM 1308 C CA . LEU A 1 158 ? -1.014 -5.019 18.965 1.00 90.62 158 LEU A CA 1
ATOM 1309 C C . LEU A 1 158 ? -2.033 -4.018 19.517 1.00 90.62 158 LEU A C 1
ATOM 1311 O O . LEU A 1 158 ? -2.335 -4.068 20.701 1.00 90.62 158 LEU A O 1
ATOM 1315 N N . ILE A 1 159 ? -2.692 -3.246 18.643 1.00 91.12 159 ILE A N 1
ATOM 1316 C CA . ILE A 1 159 ? -3.794 -2.343 19.027 1.00 91.12 159 ILE A CA 1
ATOM 1317 C C . ILE A 1 159 ? -4.868 -3.076 19.851 1.00 91.12 159 ILE A C 1
ATOM 1319 O O . ILE A 1 159 ? -5.333 -2.578 20.873 1.00 91.12 159 ILE A O 1
ATOM 1323 N N . VAL A 1 160 ? -5.275 -4.274 19.412 1.00 90.50 160 VAL A N 1
ATOM 1324 C CA . VAL A 1 160 ? -6.289 -5.075 20.120 1.00 90.50 160 VAL A CA 1
ATOM 1325 C C . VAL A 1 160 ? -5.792 -5.529 21.488 1.00 90.50 160 VAL A C 1
ATOM 1327 O O . VAL A 1 160 ? -6.569 -5.513 22.439 1.00 90.50 160 VAL A O 1
ATOM 1330 N N . ASN A 1 161 ? -4.542 -5.973 21.580 1.00 88.94 161 ASN A N 1
ATOM 1331 C CA . ASN A 1 161 ? -3.966 -6.478 22.822 1.00 88.94 161 ASN A CA 1
ATOM 1332 C C . ASN A 1 161 ? -3.771 -5.358 23.845 1.00 88.94 161 ASN A C 1
ATOM 1334 O O . ASN A 1 161 ? -4.133 -5.546 25.002 1.00 88.94 161 ASN A O 1
ATOM 1338 N N . ASP A 1 162 ? -3.303 -4.191 23.407 1.00 87.38 162 ASP A N 1
ATOM 1339 C CA . ASP A 1 162 ? -3.179 -3.015 24.261 1.00 87.38 162 ASP A CA 1
ATOM 1340 C C . ASP A 1 162 ? -4.531 -2.621 24.846 1.00 87.38 162 ASP A C 1
ATOM 1342 O O . ASP A 1 162 ? -4.668 -2.501 26.058 1.00 87.38 162 ASP A O 1
ATOM 1346 N N . ILE A 1 163 ? -5.567 -2.496 24.007 1.00 86.56 163 ILE A N 1
ATOM 1347 C CA . ILE A 1 163 ? -6.896 -2.107 24.491 1.00 86.56 163 ILE A CA 1
ATOM 1348 C C . ILE A 1 163 ? -7.460 -3.161 25.445 1.00 86.56 163 ILE A C 1
ATOM 1350 O O . ILE A 1 163 ? -8.073 -2.804 26.443 1.00 86.56 163 ILE A O 1
ATOM 1354 N N . LYS A 1 164 ? -7.239 -4.455 25.181 1.00 86.50 164 LYS A N 1
ATOM 1355 C CA . LYS A 1 164 ? -7.641 -5.536 26.098 1.00 86.50 164 LYS A CA 1
ATOM 1356 C C . LYS A 1 164 ? -6.950 -5.466 27.458 1.00 86.50 164 LYS A C 1
ATOM 1358 O O . LYS A 1 164 ? -7.501 -5.989 28.418 1.00 86.50 164 LYS A O 1
ATOM 1363 N N . SER A 1 165 ? -5.747 -4.898 27.522 1.00 83.31 165 SER A N 1
ATOM 1364 C CA . SER A 1 165 ? -4.999 -4.751 28.774 1.00 83.31 165 SER A CA 1
ATOM 1365 C C . SER A 1 165 ? -5.495 -3.591 29.640 1.00 83.31 165 SER A C 1
ATOM 1367 O O . SER A 1 165 ? -5.147 -3.519 30.816 1.00 83.31 165 SER A O 1
ATOM 1369 N N . ILE A 1 166 ? -6.330 -2.705 29.087 1.00 82.31 166 ILE A N 1
ATOM 1370 C CA . ILE A 1 166 ? -6.961 -1.624 29.839 1.00 82.31 166 ILE A CA 1
ATOM 1371 C C . ILE A 1 166 ? -8.047 -2.246 30.720 1.00 82.31 166 ILE A C 1
ATOM 1373 O O . ILE A 1 166 ? -9.135 -2.578 30.252 1.00 82.31 166 ILE A O 1
ATOM 1377 N N . GLU A 1 167 ? -7.754 -2.415 32.008 1.00 72.25 167 GLU A N 1
ATOM 1378 C CA . GLU A 1 167 ? -8.754 -2.846 32.981 1.00 72.25 167 GLU A CA 1
ATOM 1379 C C . GLU A 1 167 ? -9.809 -1.749 33.149 1.00 72.25 167 GLU A C 1
ATOM 1381 O O . GLU A 1 167 ? -9.548 -0.669 33.683 1.00 72.25 167 GLU A O 1
ATOM 1386 N N . PHE A 1 168 ? -11.032 -2.027 32.704 1.00 64.56 168 PHE A N 1
ATOM 1387 C CA . PHE A 1 168 ? -12.183 -1.236 33.114 1.00 64.56 168 PHE A CA 1
ATOM 1388 C C . PHE A 1 168 ? -12.665 -1.779 34.447 1.00 64.56 168 PHE A C 1
ATOM 1390 O O . PHE A 1 168 ? -12.817 -2.991 34.610 1.00 64.56 168 PHE A O 1
ATOM 1397 N N . ASN A 1 169 ? -12.917 -0.881 35.395 1.00 60.66 169 ASN A N 1
ATOM 1398 C CA . ASN A 1 169 ? -13.504 -1.243 36.675 1.00 60.66 169 ASN A CA 1
ATOM 1399 C C . ASN A 1 169 ? -14.927 -1.767 36.401 1.00 60.66 169 ASN A C 1
ATOM 1401 O O . ASN A 1 169 ? -15.867 -1.000 36.222 1.00 60.66 169 ASN A O 1
ATOM 1405 N N . THR A 1 170 ? -15.065 -3.086 36.266 1.00 56.03 170 THR A N 1
ATOM 1406 C CA . THR A 1 170 ? -16.286 -3.795 35.833 1.00 56.03 170 THR A CA 1
ATOM 1407 C C . THR A 1 170 ? -17.308 -3.955 36.958 1.00 56.03 170 THR A C 1
ATOM 1409 O O . THR A 1 170 ? -18.228 -4.760 36.856 1.00 56.03 170 THR A O 1
ATOM 1412 N N . SER A 1 171 ? -17.179 -3.179 38.038 1.00 56.62 171 SER A N 1
ATOM 1413 C CA . SER A 1 171 ? -18.150 -3.164 39.134 1.00 56.62 171 SER A CA 1
ATOM 1414 C C . SER A 1 171 ? -19.545 -2.691 38.703 1.00 56.62 171 SER A C 1
ATOM 1416 O O . SER A 1 171 ? -20.498 -2.907 39.447 1.00 56.62 171 SER A O 1
ATOM 1418 N N . ASP A 1 172 ? -19.677 -2.095 37.514 1.00 55.28 172 ASP A N 1
ATOM 1419 C CA . ASP A 1 172 ? -20.969 -1.795 36.897 1.00 55.28 172 ASP A CA 1
ATOM 1420 C C . ASP A 1 172 ? -21.503 -3.021 36.137 1.00 55.28 172 ASP A C 1
ATOM 1422 O O . ASP A 1 172 ? -20.963 -3.440 35.112 1.00 55.28 172 ASP A O 1
ATOM 1426 N N . THR A 1 173 ? -22.604 -3.585 36.636 1.00 55.81 173 THR A N 1
ATOM 1427 C CA . THR A 1 173 ? -23.272 -4.806 36.148 1.00 55.81 173 THR A CA 1
ATOM 1428 C C . THR A 1 173 ? -23.921 -4.691 34.762 1.00 55.81 173 THR A C 1
ATOM 1430 O O . THR A 1 173 ? -24.510 -5.661 34.290 1.00 55.81 173 THR A O 1
ATOM 1433 N N . ASP A 1 174 ? -23.795 -3.543 34.094 1.00 62.91 174 ASP A N 1
ATOM 1434 C CA . ASP A 1 174 ? -24.613 -3.166 32.932 1.00 62.91 174 ASP A CA 1
ATOM 1435 C C . ASP A 1 174 ? -23.821 -3.124 31.612 1.00 62.91 174 ASP A C 1
ATOM 1437 O O . ASP A 1 174 ? -24.217 -2.484 30.636 1.00 62.91 174 ASP A O 1
ATOM 1441 N N . ILE A 1 175 ? -22.671 -3.800 31.559 1.00 69.25 175 ILE A N 1
ATOM 1442 C CA . ILE A 1 175 ? -21.784 -3.779 30.394 1.00 69.25 175 ILE A CA 1
ATOM 1443 C C . ILE A 1 175 ? -22.009 -5.015 29.513 1.00 69.25 175 ILE A C 1
ATOM 1445 O O . ILE A 1 175 ? -21.799 -6.148 29.938 1.00 69.25 175 ILE A O 1
ATOM 1449 N N . TYR A 1 176 ? -22.365 -4.788 28.246 1.00 67.44 176 TYR A N 1
ATOM 1450 C CA . TYR A 1 176 ? -22.471 -5.831 27.224 1.00 67.44 176 TYR A CA 1
ATOM 1451 C C . TYR A 1 176 ? -21.108 -6.471 26.937 1.00 67.44 176 TYR A C 1
ATOM 1453 O O . TYR A 1 176 ? -20.155 -5.775 26.568 1.00 67.44 176 TYR A O 1
ATOM 1461 N N . LEU A 1 177 ? -21.028 -7.797 27.057 1.00 74.94 177 LEU A N 1
ATOM 1462 C CA . LEU A 1 177 ? -19.809 -8.580 26.845 1.00 74.94 177 LEU A CA 1
ATOM 1463 C C . LEU A 1 177 ? -19.927 -9.481 25.609 1.00 74.94 177 LEU A C 1
ATOM 1465 O O . LEU A 1 177 ? -20.990 -10.015 25.308 1.00 74.94 177 LEU A O 1
ATOM 1469 N N . ASP A 1 178 ? -18.821 -9.667 24.889 1.00 78.19 178 ASP A N 1
ATOM 1470 C CA . ASP A 1 178 ? -18.708 -10.674 23.817 1.00 78.19 178 ASP A CA 1
ATOM 1471 C C . ASP A 1 178 ? -18.968 -12.096 24.382 1.00 78.19 178 ASP A C 1
ATOM 1473 O O . ASP A 1 178 ? -18.830 -12.305 25.587 1.00 78.19 178 ASP A O 1
ATOM 1477 N N . ARG A 1 179 ? -19.291 -13.098 23.545 1.00 70.19 179 ARG A N 1
ATOM 1478 C CA . ARG A 1 179 ? -19.575 -14.493 23.980 1.00 70.19 179 ARG A CA 1
ATOM 1479 C C . ARG A 1 179 ? -18.455 -15.112 24.811 1.00 70.19 179 ARG A C 1
ATOM 1481 O O . ARG A 1 179 ? -18.706 -15.957 25.661 1.00 70.19 179 ARG A O 1
ATOM 1488 N N . GLU A 1 180 ? -17.214 -14.711 24.553 1.00 72.94 180 GLU A N 1
ATOM 1489 C CA . GLU A 1 180 ? -16.053 -15.160 25.328 1.00 72.94 180 GLU A CA 1
ATOM 1490 C C . GLU A 1 180 ? -15.862 -14.381 26.647 1.00 72.94 180 GLU A C 1
ATOM 1492 O O . GLU A 1 180 ? -14.883 -14.612 27.347 1.00 72.94 180 GLU A O 1
ATOM 1497 N N . HIS A 1 181 ? -16.744 -13.428 26.969 1.00 60.19 181 HIS A N 1
ATOM 1498 C CA . HIS A 1 181 ? -16.690 -12.494 28.104 1.00 60.19 181 HIS A CA 1
ATOM 1499 C C . HIS A 1 181 ? -15.400 -11.660 28.218 1.00 60.19 181 HIS A C 1
ATOM 1501 O O . HIS A 1 181 ? -15.097 -11.104 29.268 1.00 60.19 181 HIS A O 1
ATOM 1507 N N . ARG A 1 182 ? -14.630 -11.541 27.129 1.00 67.75 182 ARG A N 1
ATOM 1508 C CA . ARG A 1 182 ? -13.300 -10.900 27.128 1.00 67.75 182 ARG A CA 1
ATOM 1509 C C . ARG A 1 182 ? -13.284 -9.431 26.726 1.00 67.75 182 ARG A C 1
ATOM 1511 O O . ARG A 1 182 ? -12.266 -8.773 26.898 1.00 67.75 182 ARG A O 1
ATOM 1518 N N . LEU A 1 183 ? -14.347 -8.940 26.098 1.00 77.94 183 LEU A N 1
ATOM 1519 C CA . LEU A 1 183 ? -14.389 -7.598 25.523 1.00 77.94 183 LEU A CA 1
ATOM 1520 C C . LEU A 1 183 ? -15.761 -6.988 25.760 1.00 77.94 183 LEU A C 1
ATOM 1522 O O . LEU A 1 183 ? -16.769 -7.600 25.405 1.00 77.94 183 LEU A O 1
ATOM 1526 N N . SER A 1 184 ? -15.780 -5.769 26.297 1.00 80.50 184 SER A N 1
ATOM 1527 C CA . SER A 1 184 ? -17.006 -4.976 26.331 1.00 80.50 184 SER A CA 1
ATOM 1528 C C . SER A 1 184 ? -17.280 -4.282 24.997 1.00 80.50 184 SER A C 1
ATOM 1530 O O . SER A 1 184 ? -16.369 -4.077 24.185 1.00 80.50 184 SER A O 1
ATOM 1532 N N . SER A 1 185 ? -18.527 -3.853 24.792 1.00 77.00 185 SER A N 1
ATOM 1533 C CA . SER A 1 185 ? -18.914 -2.981 23.670 1.00 77.00 185 SER A CA 1
ATOM 1534 C C . SER A 1 185 ? -18.058 -1.701 23.595 1.00 77.00 185 SER A C 1
ATOM 1536 O O . SER A 1 185 ? -17.721 -1.234 22.501 1.00 77.00 185 SER A O 1
ATOM 1538 N N . TYR A 1 186 ? -17.607 -1.184 24.745 1.00 75.06 186 TYR A N 1
ATOM 1539 C CA . TYR A 1 186 ? -16.693 -0.042 24.828 1.00 75.06 186 TYR A CA 1
ATOM 1540 C C . TYR A 1 186 ? -15.297 -0.364 24.282 1.00 75.06 186 TYR A C 1
ATOM 1542 O O . TYR A 1 186 ? -14.821 0.329 23.381 1.00 75.06 186 TYR A O 1
ATOM 1550 N N . HIS A 1 187 ? -14.670 -1.458 24.738 1.00 80.75 187 HIS A N 1
ATOM 1551 C CA . HIS A 1 187 ? -13.383 -1.906 24.188 1.00 80.75 187 HIS A CA 1
ATOM 1552 C C . HIS A 1 187 ? -13.471 -2.104 22.677 1.00 80.75 187 HIS A C 1
ATOM 1554 O O . HIS A 1 187 ? -12.564 -1.740 21.933 1.00 80.75 187 HIS A O 1
ATOM 1560 N N . TRP A 1 188 ? -14.577 -2.680 22.204 1.00 82.00 188 TRP A N 1
ATOM 1561 C CA . TRP A 1 188 ? -14.777 -2.896 20.780 1.00 82.00 188 TRP A CA 1
ATOM 1562 C C . TRP A 1 188 ? -14.863 -1.588 19.991 1.00 82.00 188 TRP A C 1
ATOM 1564 O O . TRP A 1 188 ? -14.294 -1.485 18.902 1.00 82.00 188 TRP A O 1
ATOM 1574 N N . SER A 1 189 ? -15.531 -0.580 20.546 1.00 78.56 189 SER A N 1
ATOM 1575 C CA . SER A 1 189 ? -15.622 0.750 19.943 1.00 78.56 189 SER A CA 1
ATOM 1576 C C . SER A 1 189 ? -14.252 1.428 19.875 1.00 78.56 189 SER A C 1
ATOM 1578 O O . SER A 1 189 ? -13.880 1.924 18.812 1.00 78.56 189 SER A O 1
ATOM 1580 N N . LEU A 1 190 ? -13.448 1.344 20.941 1.00 80.12 190 LEU A N 1
ATOM 1581 C CA . LEU A 1 190 ? -12.061 1.824 20.942 1.00 80.12 190 LEU A CA 1
ATOM 1582 C C . LEU A 1 190 ? -11.207 1.124 19.878 1.00 80.12 190 LEU A C 1
ATOM 1584 O O . LEU A 1 190 ? -10.570 1.784 19.057 1.00 80.12 190 LEU A O 1
ATOM 1588 N N . ILE A 1 191 ? -11.268 -0.212 19.822 1.00 85.44 191 ILE A N 1
ATOM 1589 C CA . ILE A 1 191 ? -10.538 -1.014 18.829 1.00 85.44 191 ILE A CA 1
ATOM 1590 C C . ILE A 1 191 ? -10.902 -0.560 17.412 1.00 85.44 191 ILE A C 1
ATOM 1592 O O . ILE A 1 191 ? -10.029 -0.469 16.548 1.00 85.44 191 ILE A O 1
ATOM 1596 N N . ARG A 1 192 ? -12.184 -0.277 17.150 1.00 82.69 192 ARG A N 1
ATOM 1597 C CA . ARG A 1 192 ? -12.653 0.201 15.842 1.00 82.69 192 ARG A CA 1
ATOM 1598 C C . ARG A 1 192 ? -12.086 1.577 15.497 1.00 82.69 192 ARG A C 1
ATOM 1600 O O . ARG A 1 192 ? -11.609 1.751 14.376 1.00 82.69 192 ARG A O 1
ATOM 1607 N N . ILE A 1 193 ? -12.127 2.529 16.430 1.00 80.75 193 ILE A N 1
ATOM 1608 C CA . ILE A 1 193 ? -11.631 3.900 16.220 1.00 80.75 193 ILE A CA 1
ATOM 1609 C C . ILE A 1 193 ? -10.135 3.884 15.902 1.00 80.75 193 ILE A C 1
ATOM 1611 O O . ILE A 1 193 ? -9.697 4.476 14.915 1.00 80.75 193 ILE A O 1
ATOM 1615 N N . GLU A 1 194 ? -9.343 3.169 16.692 1.00 86.19 194 GLU A N 1
ATOM 1616 C CA . GLU A 1 194 ? -7.895 3.162 16.508 1.00 86.19 194 GLU A CA 1
ATOM 1617 C C . GLU A 1 194 ? -7.453 2.370 15.282 1.00 86.19 194 GLU A C 1
ATOM 1619 O O . GLU A 1 194 ? -6.558 2.806 14.559 1.00 86.19 194 GLU A O 1
ATOM 1624 N N . LYS A 1 195 ? -8.115 1.245 14.972 1.00 89.50 195 LYS A N 1
ATOM 1625 C CA . LYS A 1 195 ? -7.868 0.534 13.710 1.00 89.50 195 LYS A CA 1
ATOM 1626 C C . LYS A 1 195 ? -8.190 1.402 12.501 1.00 89.50 195 LYS A C 1
ATOM 1628 O O . LYS A 1 195 ? -7.462 1.333 11.514 1.00 89.50 195 LYS A O 1
ATOM 1633 N N . LYS A 1 196 ? -9.248 2.215 12.564 1.00 85.00 196 LYS A N 1
ATOM 1634 C CA . LYS A 1 196 ? -9.553 3.200 11.519 1.00 85.00 196 LYS A CA 1
ATOM 1635 C C . LYS A 1 196 ? -8.396 4.186 11.354 1.00 85.00 196 LYS A C 1
ATOM 1637 O O . LYS A 1 196 ? -7.868 4.298 10.251 1.00 85.00 196 LYS A O 1
ATOM 1642 N N . ALA A 1 197 ? -7.970 4.836 12.438 1.00 84.88 197 ALA A N 1
ATOM 1643 C CA . ALA A 1 197 ? -6.872 5.800 12.391 1.00 84.88 197 ALA A CA 1
ATOM 1644 C C . ALA A 1 197 ? -5.585 5.156 11.845 1.00 84.88 197 ALA A C 1
ATOM 1646 O O . ALA A 1 197 ? -4.907 5.733 10.999 1.00 84.88 197 ALA A O 1
ATOM 1647 N N . PHE A 1 198 ? -5.288 3.920 12.259 1.00 91.81 198 PHE A N 1
ATOM 1648 C CA . PHE A 1 198 ? -4.150 3.139 11.768 1.00 91.81 198 PHE A CA 1
ATOM 1649 C C . PHE A 1 198 ? -4.180 2.963 10.255 1.00 91.81 198 PHE A C 1
ATOM 1651 O O . PHE A 1 198 ? -3.185 3.225 9.582 1.00 91.81 198 PHE A O 1
ATOM 1658 N N . ILE A 1 199 ? -5.324 2.522 9.728 1.00 91.06 199 ILE A N 1
ATOM 1659 C CA . ILE A 1 199 ? -5.511 2.280 8.297 1.00 91.06 199 ILE A CA 1
ATOM 1660 C C . ILE A 1 199 ? -5.320 3.583 7.516 1.00 91.06 199 ILE A C 1
ATOM 1662 O O . ILE A 1 199 ? -4.587 3.598 6.529 1.00 91.06 199 ILE A O 1
ATOM 1666 N N . GLU A 1 200 ? -5.917 4.682 7.980 1.00 87.62 200 GLU A N 1
ATOM 1667 C CA . GLU A 1 200 ? -5.784 5.992 7.341 1.00 87.62 200 GLU A CA 1
ATOM 1668 C C . GLU A 1 200 ? -4.321 6.458 7.322 1.00 87.62 200 GLU A C 1
ATOM 1670 O O . GLU A 1 200 ? -3.792 6.780 6.256 1.00 87.62 200 GLU A O 1
ATOM 1675 N N . PHE A 1 201 ? -3.626 6.436 8.465 1.00 89.38 201 PHE A N 1
ATOM 1676 C CA . PHE A 1 201 ? -2.218 6.842 8.535 1.00 89.38 201 PHE A CA 1
ATOM 1677 C C . PHE A 1 201 ? -1.303 5.958 7.694 1.00 89.38 201 PHE A C 1
ATOM 1679 O O . PHE A 1 201 ? -0.433 6.475 6.992 1.00 89.38 201 PHE A O 1
ATOM 1686 N N . SER A 1 202 ? -1.505 4.644 7.735 1.00 93.81 202 SER A N 1
ATOM 1687 C CA . SER A 1 202 ? -0.719 3.698 6.951 1.00 93.81 202 SER A CA 1
ATOM 1688 C C . SER A 1 202 ? -0.891 3.932 5.449 1.00 93.81 202 SER A C 1
ATOM 1690 O O . SER A 1 202 ? 0.097 3.918 4.720 1.00 93.81 202 SER A O 1
ATOM 1692 N N . ASN A 1 203 ? -2.112 4.208 4.983 1.00 92.12 203 ASN A N 1
ATOM 1693 C CA . ASN A 1 203 ? -2.372 4.503 3.575 1.00 92.12 203 ASN A CA 1
ATOM 1694 C C . ASN A 1 203 ? -1.690 5.804 3.124 1.00 92.12 203 ASN A C 1
ATOM 1696 O O . ASN A 1 203 ? -1.065 5.847 2.067 1.00 92.12 203 ASN A O 1
ATOM 1700 N N . TRP A 1 204 ? -1.736 6.849 3.955 1.00 89.75 204 TRP A N 1
ATOM 1701 C CA . TRP A 1 204 ? -1.029 8.105 3.685 1.00 89.75 204 TRP A CA 1
ATOM 1702 C C . TRP A 1 204 ? 0.487 7.920 3.599 1.00 89.75 204 TRP A C 1
ATOM 1704 O O . TRP A 1 204 ? 1.121 8.436 2.680 1.00 89.75 204 TRP A O 1
ATOM 1714 N N . LEU A 1 205 ? 1.073 7.174 4.538 1.00 93.56 205 LEU A N 1
ATOM 1715 C CA . LEU A 1 205 ? 2.504 6.875 4.524 1.00 93.56 205 LEU A CA 1
ATOM 1716 C C . LEU A 1 205 ? 2.903 6.063 3.286 1.00 93.56 205 LEU A C 1
ATOM 1718 O O . LEU A 1 205 ? 3.931 6.359 2.684 1.00 93.56 205 LEU A O 1
ATOM 1722 N N . ASN A 1 206 ? 2.068 5.113 2.861 1.00 95.25 206 ASN A N 1
ATOM 1723 C CA . ASN A 1 206 ? 2.271 4.343 1.634 1.00 95.25 206 ASN A CA 1
ATOM 1724 C C . ASN A 1 206 ? 2.309 5.229 0.376 1.00 95.25 206 ASN A C 1
ATOM 1726 O O . ASN A 1 206 ? 3.194 5.062 -0.465 1.00 95.25 206 ASN A O 1
ATOM 1730 N N . ILE A 1 207 ? 1.421 6.221 0.259 1.00 93.81 207 ILE A N 1
ATOM 1731 C CA . ILE A 1 207 ? 1.448 7.172 -0.866 1.00 93.81 207 ILE A CA 1
ATOM 1732 C C . ILE A 1 207 ? 2.684 8.064 -0.830 1.00 93.81 207 ILE A C 1
ATOM 1734 O O . ILE A 1 207 ? 3.306 8.290 -1.870 1.00 93.81 207 ILE A O 1
ATOM 1738 N N . ILE A 1 208 ? 3.043 8.585 0.347 1.00 91.38 208 ILE A N 1
ATOM 1739 C CA . ILE A 1 208 ? 4.237 9.426 0.504 1.00 91.38 208 ILE A CA 1
ATOM 1740 C C . ILE A 1 208 ? 5.474 8.629 0.089 1.00 91.38 208 ILE A C 1
ATOM 1742 O O . ILE A 1 208 ? 6.267 9.099 -0.725 1.00 91.38 208 ILE A O 1
ATOM 1746 N N . LEU A 1 209 ? 5.602 7.399 0.588 1.00 94.44 209 LEU A N 1
ATOM 1747 C CA . LEU A 1 209 ? 6.693 6.494 0.248 1.00 94.44 209 LEU A CA 1
ATOM 1748 C C . LEU A 1 209 ? 6.736 6.192 -1.255 1.00 94.44 209 LEU A C 1
ATOM 1750 O O . LEU A 1 209 ? 7.800 6.254 -1.862 1.00 94.44 209 LEU A O 1
ATOM 1754 N N . THR A 1 210 ? 5.586 5.919 -1.867 1.00 95.56 210 THR A N 1
ATOM 1755 C CA . THR A 1 210 ? 5.484 5.642 -3.306 1.00 95.56 210 THR A CA 1
ATOM 1756 C C . THR A 1 210 ? 5.854 6.863 -4.145 1.00 95.56 210 THR A C 1
ATOM 1758 O O . THR A 1 210 ? 6.570 6.737 -5.134 1.00 95.56 210 THR A O 1
ATOM 1761 N N . THR A 1 211 ? 5.435 8.060 -3.732 1.00 93.19 211 THR A N 1
ATOM 1762 C CA . THR A 1 211 ? 5.830 9.322 -4.374 1.00 93.19 211 THR A CA 1
ATOM 1763 C C . THR A 1 211 ? 7.344 9.531 -4.284 1.00 93.19 211 THR A C 1
ATOM 1765 O O . THR A 1 211 ? 7.978 9.883 -5.277 1.00 93.19 211 THR A O 1
ATOM 1768 N N . ILE A 1 212 ? 7.952 9.259 -3.123 1.00 92.50 212 ILE A N 1
ATOM 1769 C CA . ILE A 1 212 ? 9.413 9.308 -2.959 1.00 92.50 212 ILE A CA 1
ATOM 1770 C C . ILE A 1 212 ? 10.085 8.283 -3.878 1.00 92.50 212 ILE A C 1
ATOM 1772 O O . ILE A 1 212 ? 11.033 8.630 -4.576 1.00 92.50 212 ILE A O 1
ATOM 1776 N N . LEU A 1 213 ? 9.581 7.048 -3.931 1.00 94.12 213 LEU A N 1
ATOM 1777 C CA . LEU A 1 213 ? 10.118 5.990 -4.787 1.00 94.12 213 LEU A CA 1
ATOM 1778 C C . LEU A 1 213 ? 10.038 6.358 -6.276 1.00 94.12 213 LEU A C 1
ATOM 1780 O O . LEU A 1 213 ? 10.984 6.098 -7.018 1.00 94.12 213 LEU A O 1
ATOM 1784 N N . PHE A 1 214 ? 8.954 7.009 -6.702 1.00 93.81 214 PHE A N 1
ATOM 1785 C CA . PHE A 1 214 ? 8.783 7.528 -8.059 1.00 93.81 214 PHE A CA 1
ATOM 1786 C C . PHE A 1 214 ? 9.867 8.554 -8.411 1.00 93.81 214 PHE A C 1
ATOM 1788 O O . PHE A 1 214 ? 10.543 8.424 -9.433 1.00 93.81 214 PHE A O 1
ATOM 1795 N N . VAL A 1 215 ? 10.093 9.534 -7.528 1.00 91.31 215 VAL A N 1
ATOM 1796 C CA . VAL A 1 215 ? 11.130 10.563 -7.708 1.00 91.31 215 VAL A CA 1
ATOM 1797 C C . VAL A 1 215 ? 12.529 9.956 -7.690 1.00 91.31 215 VAL A C 1
ATOM 1799 O O . VAL A 1 215 ? 13.338 10.254 -8.562 1.00 91.31 215 VAL A O 1
ATOM 1802 N N . VAL A 1 216 ? 12.824 9.087 -6.721 1.00 92.31 216 VAL A N 1
ATOM 1803 C CA . VAL A 1 216 ? 14.128 8.421 -6.615 1.00 92.31 216 VAL A CA 1
ATOM 1804 C C . VAL A 1 216 ? 14.405 7.608 -7.873 1.00 92.31 216 VAL A C 1
ATOM 1806 O O . VAL A 1 216 ? 15.491 7.731 -8.436 1.00 92.31 216 VAL A O 1
ATOM 1809 N N . THR A 1 217 ? 13.417 6.855 -8.365 1.00 93.25 217 THR A N 1
ATOM 1810 C CA . THR A 1 217 ? 13.563 6.064 -9.591 1.00 93.25 217 THR A CA 1
ATOM 1811 C C . THR A 1 217 ? 13.968 6.938 -10.771 1.00 93.25 217 THR A C 1
ATOM 1813 O O . THR A 1 217 ? 14.915 6.592 -11.470 1.00 93.25 217 THR A O 1
ATOM 1816 N N . TYR A 1 218 ? 13.336 8.100 -10.953 1.00 89.69 218 TYR A N 1
ATOM 1817 C CA . TYR A 1 218 ? 13.705 9.032 -12.020 1.00 89.69 218 TYR A CA 1
ATOM 1818 C C . TYR A 1 218 ? 15.194 9.426 -11.999 1.00 89.69 218 TYR A C 1
ATOM 1820 O O . TYR A 1 218 ? 15.800 9.573 -13.057 1.00 89.69 218 TYR A O 1
ATOM 1828 N N . PHE A 1 219 ? 15.801 9.568 -10.817 1.00 90.88 219 PHE A N 1
ATOM 1829 C CA . PHE A 1 219 ? 17.200 9.985 -10.694 1.00 90.88 219 PHE A CA 1
ATOM 1830 C C . PHE A 1 219 ? 18.216 8.846 -10.799 1.00 90.88 219 PHE A C 1
ATOM 1832 O O . PHE A 1 219 ? 19.335 9.091 -11.243 1.00 90.88 219 PHE A O 1
ATOM 1839 N N . ILE A 1 220 ? 17.866 7.626 -10.377 1.00 92.94 220 ILE A N 1
ATOM 1840 C CA . ILE A 1 220 ? 18.841 6.526 -10.248 1.00 92.94 220 ILE A CA 1
ATOM 1841 C C . ILE A 1 220 ? 18.618 5.366 -11.225 1.00 92.94 220 ILE A C 1
ATOM 1843 O O . ILE A 1 220 ? 19.358 4.381 -11.158 1.00 92.94 220 ILE A O 1
ATOM 1847 N N . PHE A 1 221 ? 17.616 5.441 -12.112 1.00 88.62 221 PHE A N 1
ATOM 1848 C CA . PHE A 1 221 ? 17.227 4.289 -12.935 1.00 88.62 221 PHE A CA 1
ATOM 1849 C C . PHE A 1 221 ? 18.362 3.741 -13.801 1.00 88.62 221 PHE A C 1
ATOM 1851 O O . PHE A 1 221 ? 18.452 2.525 -13.912 1.00 88.62 221 PHE A O 1
ATOM 1858 N N . ASP A 1 222 ? 19.236 4.588 -14.359 1.00 86.00 222 ASP A N 1
ATOM 1859 C CA . ASP A 1 222 ? 20.347 4.150 -15.219 1.00 86.00 222 ASP A CA 1
ATOM 1860 C C . ASP A 1 222 ? 21.364 3.263 -14.472 1.00 86.00 222 ASP A C 1
ATOM 1862 O O . ASP A 1 222 ? 22.029 2.435 -15.087 1.00 86.00 222 ASP A O 1
ATOM 1866 N N . ILE A 1 223 ? 21.491 3.421 -13.148 1.00 89.31 223 ILE A N 1
ATOM 1867 C CA . ILE A 1 223 ? 22.483 2.704 -12.324 1.00 89.31 223 ILE A CA 1
ATOM 1868 C C . ILE A 1 223 ? 21.845 1.503 -11.618 1.00 89.31 223 ILE A C 1
ATOM 1870 O O . ILE A 1 223 ? 22.475 0.462 -11.441 1.00 89.31 223 ILE A O 1
ATOM 1874 N N . ALA A 1 224 ? 20.593 1.644 -11.185 1.00 91.06 224 ALA A N 1
ATOM 1875 C CA . ALA A 1 224 ? 19.946 0.703 -10.277 1.00 91.06 224 ALA A CA 1
ATOM 1876 C C . ALA A 1 224 ? 18.741 -0.026 -10.896 1.00 91.06 224 ALA A C 1
ATOM 1878 O O . ALA A 1 224 ? 17.890 -0.512 -10.154 1.00 91.06 224 ALA A O 1
ATOM 1879 N N . THR A 1 225 ? 18.656 -0.134 -12.229 1.00 89.88 225 THR A N 1
ATOM 1880 C CA . THR A 1 225 ? 17.471 -0.649 -12.946 1.00 89.88 225 THR A CA 1
ATOM 1881 C C . THR A 1 225 ? 16.961 -1.985 -12.392 1.00 89.88 225 THR A C 1
ATOM 1883 O O . THR A 1 225 ? 15.792 -2.094 -12.028 1.00 89.88 225 THR A O 1
ATOM 1886 N N . TYR A 1 226 ? 17.837 -2.988 -12.257 1.00 89.06 226 TYR A N 1
ATOM 1887 C CA . TYR A 1 226 ? 17.463 -4.327 -11.780 1.00 89.06 226 TYR A CA 1
ATOM 1888 C C . TYR A 1 226 ? 17.045 -4.351 -10.304 1.00 89.06 226 TYR A C 1
ATOM 1890 O O . TYR A 1 226 ? 16.116 -5.072 -9.937 1.00 89.06 226 TYR A O 1
ATOM 1898 N N . TRP A 1 227 ? 17.686 -3.537 -9.458 1.00 92.12 227 TRP A N 1
ATOM 1899 C CA . TRP A 1 227 ? 17.295 -3.397 -8.052 1.00 92.12 227 TRP A CA 1
ATOM 1900 C C . TRP A 1 227 ? 15.913 -2.756 -7.932 1.00 92.12 227 TRP A C 1
ATOM 1902 O O . TRP A 1 227 ? 15.065 -3.263 -7.201 1.00 92.12 227 TRP A O 1
ATOM 1912 N N . ILE A 1 228 ? 15.662 -1.680 -8.687 1.00 94.12 228 ILE A N 1
ATOM 1913 C CA . ILE A 1 228 ? 14.357 -1.013 -8.723 1.00 94.12 228 ILE A CA 1
ATOM 1914 C C . ILE A 1 228 ? 13.292 -1.986 -9.234 1.00 94.12 228 ILE A C 1
ATOM 1916 O O . ILE A 1 228 ? 12.233 -2.085 -8.623 1.00 94.12 228 ILE A O 1
ATOM 1920 N N . LEU A 1 229 ? 13.578 -2.753 -10.293 1.00 92.38 229 LEU A N 1
ATOM 1921 C CA . LEU A 1 229 ? 12.652 -3.759 -10.816 1.00 92.38 229 LEU A CA 1
ATOM 1922 C C . LEU A 1 229 ? 12.249 -4.766 -9.733 1.00 92.38 229 LEU A C 1
ATOM 1924 O O . LEU A 1 229 ? 11.059 -4.992 -9.518 1.00 92.38 229 LEU A O 1
ATOM 1928 N N . ALA A 1 230 ? 13.227 -5.339 -9.026 1.00 93.69 230 ALA A N 1
ATOM 1929 C CA . ALA A 1 230 ? 12.964 -6.301 -7.962 1.00 93.69 230 ALA A CA 1
ATOM 1930 C C . ALA A 1 230 ? 12.131 -5.685 -6.825 1.00 93.69 230 ALA A C 1
ATOM 1932 O O . ALA A 1 230 ? 11.142 -6.281 -6.399 1.00 93.69 230 ALA A O 1
ATOM 1933 N N . ILE A 1 231 ? 12.481 -4.474 -6.374 1.00 95.62 231 ILE A N 1
ATOM 1934 C CA . ILE A 1 231 ? 11.724 -3.734 -5.352 1.00 95.62 231 ILE A CA 1
ATOM 1935 C C . ILE A 1 231 ? 10.270 -3.529 -5.796 1.00 95.62 231 ILE A C 1
ATOM 1937 O O . ILE A 1 231 ? 9.345 -3.782 -5.027 1.00 95.62 231 ILE A O 1
ATOM 1941 N N . ILE A 1 232 ? 10.055 -3.098 -7.038 1.00 96.19 232 ILE A N 1
ATOM 1942 C CA . ILE A 1 232 ? 8.723 -2.789 -7.561 1.00 96.19 232 ILE A CA 1
ATOM 1943 C C . ILE A 1 232 ? 7.874 -4.049 -7.721 1.00 96.19 232 ILE A C 1
ATOM 1945 O O . ILE A 1 232 ? 6.703 -4.020 -7.352 1.00 96.19 232 ILE A O 1
ATOM 1949 N N . ILE A 1 233 ? 8.443 -5.166 -8.186 1.00 93.56 233 ILE A N 1
ATOM 1950 C CA . ILE A 1 233 ? 7.723 -6.448 -8.272 1.00 93.56 233 ILE A CA 1
ATOM 1951 C C . ILE A 1 233 ? 7.215 -6.867 -6.889 1.00 93.56 233 ILE A C 1
ATOM 1953 O O . ILE A 1 233 ? 6.021 -7.128 -6.724 1.00 93.56 233 ILE A O 1
ATOM 1957 N N . TYR A 1 234 ? 8.090 -6.883 -5.878 1.00 95.75 234 TYR A N 1
ATOM 1958 C CA . TYR A 1 234 ? 7.678 -7.235 -4.518 1.00 95.75 234 TYR A CA 1
ATOM 1959 C C . TYR A 1 234 ? 6.664 -6.247 -3.956 1.00 95.75 234 TYR A C 1
ATOM 1961 O O . TYR A 1 234 ? 5.697 -6.663 -3.319 1.00 95.75 234 TYR A O 1
ATOM 1969 N N . ARG A 1 235 ? 6.834 -4.950 -4.223 1.00 95.81 235 ARG A N 1
ATOM 1970 C CA . ARG A 1 235 ? 5.897 -3.923 -3.771 1.00 95.81 235 ARG A CA 1
ATOM 1971 C C . ARG A 1 235 ? 4.509 -4.098 -4.389 1.00 95.81 235 ARG A C 1
ATOM 1973 O O . ARG A 1 235 ? 3.528 -4.036 -3.654 1.00 95.81 235 ARG A O 1
ATOM 1980 N N . ILE A 1 236 ? 4.424 -4.368 -5.694 1.00 96.44 236 ILE A N 1
ATOM 1981 C CA . ILE A 1 236 ? 3.172 -4.651 -6.415 1.00 96.44 236 ILE A CA 1
ATOM 1982 C C . ILE A 1 236 ? 2.458 -5.858 -5.806 1.00 96.44 236 ILE A C 1
ATOM 1984 O O . ILE A 1 236 ? 1.274 -5.768 -5.485 1.00 96.44 236 ILE A O 1
ATOM 1988 N N . LEU A 1 237 ? 3.173 -6.970 -5.613 1.00 95.44 237 LEU A N 1
ATOM 1989 C CA . LEU A 1 237 ? 2.595 -8.197 -5.058 1.00 95.44 237 LEU A CA 1
ATOM 1990 C C . LEU A 1 237 ? 2.141 -8.002 -3.608 1.00 95.44 237 LEU A C 1
ATOM 1992 O O . LEU A 1 237 ? 1.013 -8.350 -3.253 1.00 95.44 237 LEU A O 1
ATOM 1996 N N . SER A 1 238 ? 2.998 -7.401 -2.784 1.00 96.69 238 SER A N 1
ATOM 1997 C CA . SER A 1 238 ? 2.741 -7.162 -1.367 1.00 96.69 238 SER A CA 1
ATOM 1998 C C . SER A 1 238 ? 1.531 -6.255 -1.164 1.00 96.69 238 SER A C 1
ATOM 2000 O O . SER A 1 238 ? 0.557 -6.657 -0.520 1.00 96.69 238 SER A O 1
ATOM 2002 N N . ARG A 1 239 ? 1.556 -5.069 -1.778 1.00 95.56 239 ARG A N 1
ATOM 2003 C CA . ARG A 1 239 ? 0.513 -4.056 -1.632 1.00 95.56 239 ARG A CA 1
ATOM 2004 C C . ARG A 1 239 ? -0.783 -4.453 -2.334 1.00 95.56 239 ARG A C 1
ATOM 2006 O O . ARG A 1 239 ? -1.859 -4.270 -1.772 1.00 95.56 239 ARG A O 1
ATOM 2013 N N . GLY A 1 240 ? -0.691 -5.056 -3.519 1.00 95.75 240 GLY A N 1
ATOM 2014 C CA . GLY A 1 240 ? -1.847 -5.587 -4.240 1.00 95.75 240 GLY A CA 1
ATOM 2015 C C . GLY A 1 240 ? -2.596 -6.642 -3.425 1.00 95.75 240 GLY A C 1
ATOM 2016 O O . GLY A 1 240 ? -3.819 -6.578 -3.315 1.00 95.75 240 GLY A O 1
ATOM 2017 N N . THR A 1 241 ? -1.869 -7.557 -2.774 1.00 95.25 241 THR A N 1
ATOM 2018 C CA . THR A 1 241 ? -2.470 -8.567 -1.887 1.00 95.25 241 THR A CA 1
ATOM 2019 C C . THR A 1 241 ? -3.165 -7.924 -0.687 1.00 95.25 241 THR A C 1
ATOM 2021 O O . THR A 1 241 ? -4.290 -8.300 -0.364 1.00 95.25 241 THR A O 1
ATOM 2024 N N . GLU A 1 242 ? -2.545 -6.930 -0.042 1.00 95.06 242 GLU A N 1
ATOM 2025 C CA . GLU A 1 242 ? -3.168 -6.202 1.071 1.00 95.06 242 GLU A CA 1
ATOM 2026 C C . GLU A 1 242 ? -4.484 -5.527 0.646 1.00 95.06 242 GLU A C 1
ATOM 2028 O O . GLU A 1 242 ? -5.490 -5.661 1.345 1.00 95.06 242 GLU A O 1
ATOM 2033 N N . ILE A 1 243 ? -4.502 -4.861 -0.516 1.00 94.44 243 ILE A N 1
ATOM 2034 C CA . ILE A 1 243 ? -5.693 -4.192 -1.066 1.00 94.44 243 ILE A CA 1
ATOM 2035 C C . ILE A 1 243 ? -6.806 -5.203 -1.366 1.00 94.44 243 ILE A C 1
ATOM 2037 O O . ILE A 1 243 ? -7.950 -4.990 -0.966 1.00 94.44 243 ILE A O 1
ATOM 2041 N N . VAL A 1 244 ? -6.492 -6.318 -2.034 1.00 93.69 244 VAL A N 1
ATOM 2042 C CA . VAL A 1 244 ? -7.482 -7.359 -2.371 1.00 93.69 244 VAL A CA 1
ATOM 2043 C C . VAL A 1 244 ? -8.057 -8.007 -1.110 1.00 93.69 244 VAL A C 1
ATOM 2045 O O . VAL A 1 244 ? -9.264 -8.231 -1.019 1.00 93.69 244 VAL A O 1
ATOM 2048 N N . VAL A 1 245 ? -7.220 -8.276 -0.106 1.00 91.94 245 VAL A N 1
ATOM 2049 C CA . VAL A 1 245 ? -7.678 -8.831 1.173 1.00 91.94 245 VAL A CA 1
ATOM 2050 C C . VAL A 1 245 ? -8.540 -7.821 1.932 1.00 91.94 245 VAL A C 1
ATOM 2052 O O . VAL A 1 245 ? -9.572 -8.200 2.486 1.00 91.94 245 VAL A O 1
ATOM 2055 N N . ALA A 1 246 ? -8.173 -6.537 1.928 1.00 88.00 246 ALA A N 1
ATOM 2056 C CA . ALA A 1 246 ? -9.000 -5.482 2.508 1.00 88.00 246 ALA A CA 1
ATOM 2057 C C . ALA A 1 246 ? -10.367 -5.393 1.811 1.00 88.00 246 ALA A C 1
ATOM 2059 O O . ALA A 1 246 ? -11.390 -5.369 2.490 1.00 88.00 246 ALA A O 1
ATOM 2060 N N . PHE A 1 247 ? -10.398 -5.452 0.475 1.00 85.00 247 PHE A N 1
ATOM 2061 C CA . PHE A 1 247 ? -11.637 -5.505 -0.303 1.00 85.00 247 PHE A CA 1
ATOM 2062 C C . PHE A 1 247 ? -12.528 -6.682 0.094 1.00 85.00 247 PHE A C 1
ATOM 2064 O O . PHE A 1 247 ? -13.721 -6.497 0.326 1.00 85.00 247 PHE A O 1
ATOM 2071 N N . TYR A 1 248 ? -11.959 -7.885 0.199 1.00 87.38 248 TYR A N 1
ATOM 2072 C CA . TYR A 1 248 ? -12.712 -9.074 0.588 1.00 87.38 248 TYR A CA 1
ATOM 2073 C C . TYR A 1 248 ? -13.373 -8.896 1.961 1.00 87.38 248 TYR A C 1
ATOM 2075 O O . TYR A 1 248 ? -14.567 -9.158 2.115 1.00 87.38 248 TYR A O 1
ATOM 2083 N N . TYR A 1 249 ? -12.625 -8.394 2.947 1.00 82.62 249 TYR A N 1
ATOM 2084 C CA . TYR A 1 249 ? -13.163 -8.157 4.285 1.00 82.62 249 TYR A CA 1
ATOM 2085 C C . TYR A 1 249 ? -14.165 -7.000 4.360 1.00 82.62 249 TYR A C 1
ATOM 2087 O O . TYR A 1 249 ? -15.021 -7.028 5.239 1.00 82.62 249 TYR A O 1
ATOM 2095 N N . ASP A 1 250 ? -14.072 -6.005 3.477 1.00 74.62 250 ASP A N 1
ATOM 2096 C CA . ASP A 1 250 ? -14.964 -4.841 3.493 1.00 74.62 250 ASP A CA 1
ATOM 2097 C C . ASP A 1 250 ? -16.252 -5.045 2.682 1.00 74.62 250 ASP A C 1
ATOM 2099 O O . ASP A 1 250 ? -17.294 -4.501 3.052 1.00 74.62 250 ASP A O 1
ATOM 2103 N N . VAL A 1 251 ? -16.191 -5.783 1.569 1.00 74.31 251 VAL A N 1
ATOM 2104 C CA . VAL A 1 251 ? -17.310 -5.924 0.619 1.00 74.31 251 VAL A CA 1
ATOM 2105 C C . VAL A 1 251 ? -17.962 -7.298 0.688 1.00 74.31 251 VAL A C 1
ATOM 2107 O O . VAL A 1 251 ? -19.184 -7.391 0.601 1.00 74.31 251 VAL A O 1
ATOM 2110 N N . VAL A 1 252 ? -17.172 -8.365 0.833 1.00 75.25 252 VAL A N 1
ATOM 2111 C CA . VAL A 1 252 ? -17.688 -9.742 0.763 1.00 75.25 252 VAL A CA 1
ATOM 2112 C C . VAL A 1 252 ? -18.072 -10.254 2.146 1.00 75.25 252 VAL A C 1
ATOM 2114 O O . VAL A 1 252 ? -19.141 -10.838 2.320 1.00 75.25 252 VAL A O 1
ATOM 2117 N N . GLN A 1 253 ? -17.214 -10.044 3.145 1.00 74.94 253 GLN A N 1
ATOM 2118 C CA . GLN A 1 253 ? -17.427 -10.594 4.477 1.00 74.94 253 GLN A CA 1
ATOM 2119 C C . GLN A 1 253 ? -18.120 -9.598 5.410 1.00 74.94 253 GLN A C 1
ATOM 2121 O O . GLN A 1 253 ? -17.545 -8.599 5.831 1.00 74.94 253 GLN A O 1
ATOM 2126 N N . VAL A 1 254 ? -19.336 -9.927 5.844 1.00 63.06 254 VAL A N 1
ATOM 2127 C CA . VAL A 1 254 ? -20.033 -9.158 6.884 1.00 63.06 254 VAL A CA 1
ATOM 2128 C C . VAL A 1 254 ? -19.573 -9.638 8.251 1.00 63.06 254 VAL A C 1
ATOM 2130 O O . VAL A 1 254 ? -20.150 -10.550 8.838 1.00 63.06 254 VAL A O 1
ATOM 2133 N N . ASN A 1 255 ? -18.506 -9.039 8.772 1.00 63.78 255 ASN A N 1
ATOM 2134 C CA . ASN A 1 255 ? -18.079 -9.316 10.139 1.00 63.78 255 ASN A CA 1
ATOM 2135 C C . ASN A 1 255 ? -19.034 -8.640 11.126 1.00 63.78 255 ASN A C 1
ATOM 2137 O O . ASN A 1 255 ? -18.892 -7.460 11.437 1.00 63.78 255 ASN A O 1
ATOM 2141 N N . SER A 1 256 ? -20.015 -9.388 11.618 1.00 68.50 256 SER A N 1
ATOM 2142 C CA . SER A 1 256 ? -20.871 -8.967 12.721 1.00 68.50 256 SER A CA 1
ATOM 2143 C C . SER A 1 256 ? -20.306 -9.404 14.063 1.00 68.50 256 SER A C 1
ATOM 2145 O O . SER A 1 256 ? -19.782 -10.513 14.187 1.00 68.50 256 SER A O 1
ATOM 2147 N N . LYS A 1 257 ? -20.487 -8.572 15.087 1.00 73.31 257 LYS A N 1
ATOM 2148 C CA . LYS A 1 257 ? -20.251 -8.964 16.477 1.00 73.31 257 LYS A CA 1
ATOM 2149 C C . LYS A 1 257 ? -21.543 -8.914 17.276 1.00 73.31 257 LYS A C 1
ATOM 2151 O O . LYS A 1 257 ? -22.324 -7.978 17.134 1.00 73.31 257 LYS A O 1
ATOM 2156 N N . GLN A 1 258 ? -21.732 -9.923 18.117 1.00 78.62 258 GLN A N 1
ATOM 2157 C CA . GLN A 1 258 ? -22.837 -10.014 19.064 1.00 78.62 258 GLN A CA 1
ATOM 2158 C C . GLN A 1 258 ? -22.300 -9.815 20.472 1.00 78.62 258 GLN A C 1
ATOM 2160 O O . GLN A 1 258 ? -21.350 -10.493 20.865 1.00 78.62 258 GLN A O 1
ATOM 2165 N N . PHE A 1 259 ? -22.921 -8.909 21.216 1.00 78.44 259 PHE A N 1
ATOM 2166 C CA . PHE A 1 259 ? -22.650 -8.706 22.630 1.00 78.44 259 PHE A CA 1
ATOM 2167 C C . PHE A 1 259 ? -23.886 -9.061 23.450 1.00 78.44 259 PHE A C 1
ATOM 2169 O O . PHE A 1 259 ? -25.009 -8.946 22.968 1.00 78.44 259 PHE A O 1
ATOM 2176 N N . TYR A 1 260 ? -23.671 -9.493 24.686 1.00 75.81 260 TYR A N 1
ATOM 2177 C CA . TYR A 1 260 ? -24.696 -10.047 25.560 1.00 75.81 260 TYR A CA 1
ATOM 2178 C C . TYR A 1 260 ? -24.700 -9.296 26.890 1.00 75.81 260 TYR A C 1
ATOM 2180 O O . TYR A 1 260 ? -23.643 -9.099 27.495 1.00 75.81 260 TYR A O 1
ATOM 2188 N N . LEU A 1 261 ? -25.890 -8.916 27.354 1.00 77.31 261 LEU A N 1
ATOM 2189 C CA . LEU A 1 261 ? -26.144 -8.427 28.707 1.00 77.31 261 LEU A CA 1
ATOM 2190 C C . LEU A 1 261 ? -27.292 -9.250 29.304 1.00 77.31 261 LEU A C 1
ATOM 2192 O O . LEU A 1 261 ? -28.466 -9.042 29.005 1.00 77.31 261 LEU A O 1
ATOM 2196 N N . GLY A 1 262 ? -26.957 -10.257 30.113 1.00 78.19 262 GLY A N 1
ATOM 2197 C CA . GLY A 1 262 ? -27.947 -11.212 30.614 1.00 78.19 262 GLY A CA 1
ATOM 2198 C C . GLY A 1 262 ? -28.602 -12.009 29.477 1.00 78.19 262 GLY A C 1
ATOM 2199 O O . GLY A 1 262 ? -27.960 -12.873 28.886 1.00 78.19 262 GLY A O 1
ATOM 2200 N N . LYS A 1 263 ? -29.888 -11.746 29.200 1.00 73.06 263 LYS A N 1
ATOM 2201 C CA . LYS A 1 263 ? -30.642 -12.355 28.083 1.00 73.06 263 LYS A CA 1
ATOM 2202 C C . LYS A 1 263 ? -30.751 -11.452 26.853 1.00 73.06 263 LYS A C 1
ATOM 2204 O O . LYS A 1 263 ? -31.245 -11.915 25.830 1.00 73.06 263 LYS A O 1
ATOM 2209 N N . ASP A 1 264 ? -30.336 -10.194 26.959 1.00 72.12 264 ASP A N 1
ATOM 2210 C CA . ASP A 1 264 ? -30.444 -9.246 25.862 1.00 72.12 264 ASP A CA 1
ATOM 2211 C C . ASP A 1 264 ? -29.192 -9.288 24.989 1.00 72.12 264 ASP A C 1
ATOM 2213 O O . ASP A 1 264 ? -28.062 -9.355 25.480 1.00 72.12 264 ASP A O 1
ATOM 2217 N N . GLU A 1 265 ? -29.415 -9.257 23.677 1.00 75.12 265 GLU A N 1
ATOM 2218 C CA . GLU A 1 265 ? -28.371 -9.323 22.662 1.00 75.12 265 GLU A CA 1
ATOM 2219 C C . GLU A 1 265 ? -28.289 -7.988 21.922 1.00 75.12 265 GLU A C 1
ATOM 2221 O O . GLU A 1 265 ? -29.270 -7.509 21.349 1.00 75.12 265 GLU A O 1
ATOM 2226 N N . GLU A 1 266 ? -27.100 -7.396 21.893 1.00 71.56 266 GLU A N 1
ATOM 2227 C CA . GLU A 1 266 ? -26.792 -6.257 21.040 1.00 71.56 266 GLU A CA 1
ATOM 2228 C C . GLU A 1 266 ? -26.023 -6.745 19.809 1.00 71.56 266 GLU A C 1
ATOM 2230 O O . GLU A 1 266 ? -24.907 -7.271 19.896 1.00 71.56 266 GLU A O 1
ATOM 2235 N N . TYR A 1 267 ? -26.632 -6.573 18.635 1.00 65.00 267 TYR A N 1
ATOM 2236 C CA . TYR A 1 267 ? -26.025 -6.930 17.360 1.00 65.00 267 TYR A CA 1
ATOM 2237 C C . TYR A 1 267 ? -25.369 -5.710 16.720 1.00 65.00 267 TYR A C 1
ATOM 2239 O O . TYR A 1 267 ? -26.040 -4.813 16.207 1.00 65.00 267 TYR A O 1
ATOM 2247 N N . ILE A 1 268 ? -24.040 -5.700 16.690 1.00 64.81 268 ILE A N 1
ATOM 2248 C CA . ILE A 1 268 ? -23.281 -4.701 15.944 1.00 64.81 268 ILE A CA 1
ATOM 2249 C C . ILE A 1 268 ? -23.008 -5.273 14.552 1.00 64.81 268 ILE A C 1
ATOM 2251 O O . ILE A 1 268 ? -22.097 -6.081 14.345 1.00 64.81 268 ILE A O 1
ATOM 2255 N N . ASN A 1 269 ? -23.838 -4.865 13.590 1.00 57.97 269 ASN A N 1
ATOM 2256 C CA . ASN A 1 269 ? -23.747 -5.317 12.205 1.00 57.97 269 ASN A CA 1
ATOM 2257 C C . ASN A 1 269 ? -22.525 -4.704 11.497 1.00 57.97 269 ASN A C 1
ATOM 2259 O O . ASN A 1 269 ? -22.311 -3.495 11.565 1.00 57.97 269 ASN A O 1
ATOM 2263 N N . GLY A 1 270 ? -21.730 -5.514 10.792 1.00 53.06 270 GLY A N 1
ATOM 2264 C CA . GLY A 1 270 ? -20.463 -5.100 10.165 1.00 53.06 270 GLY A CA 1
ATOM 2265 C C . GLY A 1 270 ? -20.604 -3.959 9.150 1.00 53.06 270 GLY A C 1
ATOM 2266 O O . GLY A 1 270 ? -19.805 -3.024 9.145 1.00 53.06 270 GLY A O 1
ATOM 2267 N N . PHE A 1 271 ? -21.668 -3.994 8.339 1.00 44.09 271 PHE A N 1
ATOM 2268 C CA . PHE A 1 271 ? -21.912 -3.014 7.273 1.00 44.09 271 PHE A CA 1
ATOM 2269 C C . PHE A 1 271 ? -22.256 -1.611 7.792 1.00 44.09 271 PHE A C 1
ATOM 2271 O O . PHE A 1 271 ? -21.738 -0.627 7.273 1.00 44.09 271 PHE A O 1
ATOM 2278 N N . THR A 1 272 ? -23.068 -1.513 8.847 1.00 42.94 272 THR A N 1
ATOM 2279 C CA . THR A 1 272 ? -23.424 -0.246 9.513 1.00 42.94 272 THR A CA 1
ATOM 2280 C C . THR A 1 272 ? -22.415 0.168 10.588 1.00 42.94 272 THR A C 1
ATOM 2282 O O . THR A 1 272 ? -22.575 1.216 11.204 1.00 42.94 272 THR A O 1
ATOM 2285 N N . SER A 1 273 ? -21.381 -0.644 10.846 1.00 38.75 273 SER A N 1
ATOM 2286 C CA . SER A 1 273 ? -20.397 -0.428 11.917 1.00 38.75 273 SER A CA 1
ATOM 2287 C C . SER A 1 273 ? -18.980 -0.151 11.415 1.00 38.75 273 SER A C 1
ATOM 2289 O O . SER A 1 273 ? -18.010 -0.194 12.181 1.00 38.75 273 SER A O 1
ATOM 2291 N N . SER A 1 274 ? -18.801 0.246 10.161 1.00 49.34 274 SER A N 1
ATOM 2292 C CA . SER A 1 274 ? -17.552 0.914 9.818 1.00 49.34 274 SER A CA 1
ATOM 2293 C C . SER A 1 274 ? -17.584 2.351 10.316 1.00 49.34 274 SER A C 1
ATOM 2295 O O . SER A 1 274 ? -18.268 3.206 9.769 1.00 49.34 274 SER A O 1
ATOM 2297 N N . LEU A 1 275 ? -16.788 2.631 11.342 1.00 49.72 275 LEU A N 1
ATOM 2298 C CA . LEU A 1 275 ? -16.557 3.988 11.854 1.00 49.72 275 LEU A CA 1
ATOM 2299 C C . LEU A 1 275 ? -15.885 4.909 10.811 1.00 49.72 275 LEU A C 1
ATOM 2301 O O . LEU A 1 275 ? -15.781 6.127 10.992 1.00 49.72 275 LEU A O 1
ATOM 2305 N N . ILE A 1 276 ? -15.387 4.327 9.714 1.00 53.03 276 ILE A N 1
ATOM 2306 C CA . ILE A 1 276 ? -14.913 5.072 8.555 1.00 53.03 276 ILE A CA 1
ATOM 2307 C C . ILE A 1 276 ? -16.145 5.577 7.809 1.00 53.03 276 ILE A C 1
ATOM 2309 O O . ILE A 1 276 ? -16.862 4.798 7.182 1.00 53.03 276 ILE A O 1
ATOM 2313 N N . ARG A 1 277 ? -16.381 6.893 7.889 1.00 60.66 277 ARG A N 1
ATOM 2314 C CA . ARG A 1 277 ? -17.411 7.576 7.098 1.00 60.66 277 ARG A CA 1
ATOM 2315 C C . ARG A 1 277 ? -17.245 7.215 5.620 1.00 60.66 277 ARG A C 1
ATOM 2317 O O . ARG A 1 277 ? -16.128 6.990 5.157 1.00 60.66 277 ARG A O 1
ATOM 2324 N N . GLN A 1 278 ? -18.343 7.239 4.871 1.00 68.62 278 GLN A N 1
ATOM 2325 C CA . GLN A 1 278 ? -18.352 7.016 3.420 1.00 68.62 278 GLN A CA 1
ATOM 2326 C C . GLN A 1 278 ? -17.256 7.825 2.702 1.00 68.62 278 GLN A C 1
ATOM 2328 O O . GLN A 1 278 ? -16.509 7.283 1.890 1.00 68.62 278 GLN A O 1
ATOM 2333 N N . SER A 1 279 ? -17.093 9.100 3.074 1.00 67.06 279 SER A N 1
ATOM 2334 C CA . SER A 1 279 ? -16.038 9.975 2.551 1.00 67.06 279 SER A CA 1
ATOM 2335 C C . SER A 1 279 ? -14.623 9.490 2.882 1.00 67.06 279 SER A C 1
ATOM 2337 O O . SER A 1 279 ? -13.737 9.598 2.040 1.00 67.06 279 SER A O 1
ATOM 2339 N N . GLY A 1 280 ? -14.404 8.913 4.066 1.00 72.38 280 GLY A N 1
ATOM 2340 C CA . GLY A 1 280 ? -13.121 8.337 4.475 1.00 72.38 280 GLY A CA 1
ATOM 2341 C C . GLY A 1 280 ? -12.774 7.063 3.702 1.00 72.38 280 GLY A C 1
ATOM 2342 O O . GLY A 1 280 ? -11.639 6.907 3.264 1.00 72.38 280 GLY A O 1
ATOM 2343 N N . ARG A 1 281 ? -13.754 6.184 3.455 1.00 75.31 281 ARG A N 1
ATOM 2344 C CA . ARG A 1 281 ? -13.554 4.960 2.655 1.00 75.31 281 ARG A CA 1
ATOM 2345 C C . ARG A 1 281 ? -13.288 5.268 1.188 1.00 75.31 281 ARG A C 1
ATOM 2347 O O . ARG A 1 281 ? -12.364 4.709 0.605 1.00 75.31 281 ARG A O 1
ATOM 2354 N N . LEU A 1 282 ? -14.070 6.184 0.617 1.00 82.00 282 LEU A N 1
ATOM 2355 C CA . LEU A 1 282 ? -13.860 6.674 -0.743 1.00 82.00 282 LEU A CA 1
ATOM 2356 C C . LEU A 1 282 ? -12.476 7.316 -0.874 1.00 82.00 282 LEU A C 1
ATOM 2358 O O . LEU A 1 282 ? -11.733 7.003 -1.798 1.00 82.00 282 LEU A O 1
ATOM 2362 N N . SER A 1 283 ? -12.110 8.165 0.090 1.00 82.31 283 SER A N 1
ATOM 2363 C CA . SER A 1 283 ? -10.776 8.751 0.169 1.00 82.31 283 SER A CA 1
ATOM 2364 C C . SER A 1 283 ? -9.707 7.659 0.194 1.00 82.31 283 SER A C 1
ATOM 2366 O O . SER A 1 283 ? -8.798 7.702 -0.626 1.00 82.31 283 SER A O 1
ATOM 2368 N N . LEU A 1 284 ? -9.826 6.643 1.055 1.00 85.88 284 LEU A N 1
ATOM 2369 C CA . LEU A 1 284 ? -8.864 5.542 1.141 1.00 85.88 284 LEU A CA 1
ATOM 2370 C C . LEU A 1 284 ? -8.668 4.838 -0.212 1.00 85.88 284 LEU A C 1
ATOM 2372 O O . LEU A 1 284 ? -7.528 4.663 -0.638 1.00 85.88 284 LEU A O 1
ATOM 2376 N N . ALA A 1 285 ? -9.767 4.507 -0.899 1.00 90.12 285 ALA A N 1
ATOM 2377 C CA . ALA A 1 285 ? -9.741 3.836 -2.196 1.00 90.12 285 ALA A CA 1
ATOM 2378 C C . ALA A 1 285 ? -9.094 4.699 -3.294 1.00 90.12 285 ALA A C 1
ATOM 2380 O O . ALA A 1 285 ? -8.240 4.206 -4.028 1.00 90.12 285 ALA A O 1
ATOM 2381 N N . ILE A 1 286 ? -9.432 5.993 -3.371 1.00 89.62 286 ILE A N 1
ATOM 2382 C CA . ILE A 1 286 ? -8.825 6.939 -4.327 1.00 89.62 286 ILE A CA 1
ATOM 2383 C C . ILE A 1 286 ? -7.320 7.072 -4.074 1.00 89.62 286 ILE A C 1
ATOM 2385 O O . ILE A 1 286 ? -6.518 7.040 -5.003 1.00 89.62 286 ILE A O 1
ATOM 2389 N N . HIS A 1 287 ? -6.926 7.188 -2.811 1.00 90.38 287 HIS A N 1
ATOM 2390 C CA . HIS A 1 287 ? -5.531 7.281 -2.403 1.00 90.38 287 HIS A CA 1
ATOM 2391 C C . HIS A 1 287 ? -4.734 6.024 -2.783 1.00 90.38 287 HIS A C 1
ATOM 2393 O O . HIS A 1 287 ? -3.658 6.137 -3.369 1.00 90.38 287 HIS A O 1
ATOM 2399 N N . SER A 1 288 ? -5.278 4.830 -2.525 1.00 94.25 288 SER A N 1
ATOM 2400 C CA . SER A 1 288 ? -4.665 3.574 -2.970 1.00 94.25 288 SER A CA 1
ATOM 2401 C C . SER A 1 288 ? -4.650 3.450 -4.499 1.00 94.25 288 SER A C 1
ATOM 2403 O O . SER A 1 288 ? -3.711 2.887 -5.049 1.00 94.25 288 SER A O 1
ATOM 2405 N N . LEU A 1 289 ? -5.634 4.009 -5.213 1.00 94.94 289 LEU A N 1
ATOM 2406 C CA . LEU A 1 289 ? -5.635 4.033 -6.680 1.00 94.94 289 LEU A CA 1
ATOM 2407 C C . LEU A 1 289 ? -4.492 4.893 -7.228 1.00 94.94 289 LEU A C 1
ATOM 2409 O O . LEU A 1 289 ? -3.769 4.443 -8.114 1.00 94.94 289 LEU A O 1
ATOM 2413 N N . ILE A 1 290 ? -4.290 6.090 -6.673 1.00 93.25 290 ILE A N 1
ATOM 2414 C CA . ILE A 1 290 ? -3.162 6.966 -7.026 1.00 93.25 290 ILE A CA 1
ATOM 2415 C C . ILE A 1 290 ? -1.827 6.275 -6.714 1.00 93.25 290 ILE A C 1
ATOM 2417 O O . ILE A 1 290 ? -0.922 6.292 -7.549 1.00 93.25 290 ILE A O 1
ATOM 2421 N N . GLU A 1 291 ? -1.715 5.620 -5.552 1.00 95.75 291 GLU A N 1
ATOM 2422 C CA . GLU A 1 291 ? -0.540 4.817 -5.188 1.00 95.75 291 GLU A CA 1
ATOM 2423 C C . GLU A 1 291 ? -0.242 3.758 -6.261 1.00 95.75 291 GLU A C 1
ATOM 2425 O O . GLU A 1 291 ? 0.871 3.700 -6.786 1.00 95.75 291 GLU A O 1
ATOM 2430 N N . MET A 1 292 ? -1.242 2.957 -6.641 1.00 96.44 292 MET A N 1
ATOM 2431 C CA . MET A 1 292 ? -1.065 1.904 -7.641 1.00 96.44 292 MET A CA 1
ATOM 2432 C C . MET A 1 292 ? -0.720 2.466 -9.021 1.00 96.44 292 MET A C 1
ATOM 2434 O O . MET A 1 292 ? 0.140 1.900 -9.692 1.00 96.44 292 MET A O 1
ATOM 2438 N N . ILE A 1 293 ? -1.306 3.598 -9.431 1.00 96.06 293 ILE A N 1
ATOM 2439 C CA . ILE A 1 293 ? -0.943 4.276 -10.684 1.00 96.06 293 ILE A CA 1
ATOM 2440 C C . ILE A 1 293 ? 0.556 4.598 -10.707 1.00 96.06 293 ILE A C 1
ATOM 2442 O O . ILE A 1 293 ? 1.217 4.310 -11.706 1.00 96.06 293 ILE A O 1
ATOM 2446 N N . PHE A 1 294 ? 1.115 5.132 -9.618 1.00 96.38 294 PHE A N 1
ATOM 2447 C CA . PHE A 1 294 ? 2.548 5.432 -9.535 1.00 96.38 294 PHE A CA 1
ATOM 2448 C C . PHE A 1 294 ? 3.409 4.171 -9.523 1.00 96.38 294 PHE A C 1
ATOM 2450 O O . PHE A 1 294 ? 4.386 4.106 -10.267 1.00 96.38 294 PHE A O 1
ATOM 2457 N N . ILE A 1 295 ? 3.047 3.151 -8.739 1.00 97.38 295 ILE A N 1
ATOM 2458 C CA . ILE A 1 295 ? 3.813 1.897 -8.688 1.00 97.38 295 ILE A CA 1
ATOM 2459 C C . ILE A 1 295 ? 3.847 1.231 -10.073 1.00 97.38 295 ILE A C 1
ATOM 2461 O O . ILE A 1 295 ? 4.920 0.847 -10.541 1.00 97.38 295 ILE A O 1
ATOM 2465 N N . PHE A 1 296 ? 2.707 1.138 -10.764 1.00 97.31 296 PHE A N 1
ATOM 2466 C CA . PHE A 1 296 ? 2.657 0.569 -12.111 1.00 97.31 296 PHE A CA 1
ATOM 2467 C C . PHE A 1 296 ? 3.371 1.449 -13.140 1.00 97.31 296 PHE A C 1
ATOM 2469 O O . PHE A 1 296 ? 4.066 0.914 -13.996 1.00 97.31 296 PHE A O 1
ATOM 2476 N N . ALA A 1 297 ? 3.300 2.781 -13.036 1.00 96.25 297 ALA A N 1
ATOM 2477 C CA . ALA A 1 297 ? 4.051 3.683 -13.914 1.00 96.25 297 ALA A CA 1
ATOM 2478 C C . ALA A 1 297 ? 5.563 3.428 -13.843 1.00 96.25 297 ALA A C 1
ATOM 2480 O O . ALA A 1 297 ? 6.230 3.367 -14.880 1.00 96.25 297 ALA A O 1
ATOM 2481 N N . ILE A 1 298 ? 6.085 3.228 -12.626 1.00 96.75 298 ILE A N 1
ATOM 2482 C CA . ILE A 1 298 ? 7.481 2.843 -12.403 1.00 96.75 298 ILE A CA 1
ATOM 2483 C C . ILE A 1 298 ? 7.747 1.455 -12.990 1.00 96.75 298 ILE A C 1
ATOM 2485 O O . ILE A 1 298 ? 8.746 1.272 -13.679 1.00 96.75 298 ILE A O 1
ATOM 2489 N N . ALA A 1 299 ? 6.859 0.487 -12.749 1.00 96.12 299 ALA A N 1
ATOM 2490 C CA . ALA A 1 299 ? 7.020 -0.876 -13.250 1.00 96.12 299 ALA A CA 1
ATOM 2491 C C . ALA A 1 299 ? 7.134 -0.913 -14.775 1.00 96.12 299 ALA A C 1
ATOM 2493 O O . ALA A 1 299 ? 8.066 -1.515 -15.300 1.00 96.12 299 ALA A O 1
ATOM 2494 N N . TYR A 1 300 ? 6.239 -0.221 -15.481 1.00 93.69 300 TYR A N 1
ATOM 2495 C CA . TYR A 1 300 ? 6.294 -0.114 -16.934 1.00 93.69 300 TYR A CA 1
ATOM 2496 C C . TYR A 1 300 ? 7.544 0.609 -17.412 1.00 93.69 300 TYR A C 1
ATOM 2498 O O . TYR A 1 300 ? 8.186 0.140 -18.345 1.00 93.69 300 TYR A O 1
ATOM 2506 N N . PHE A 1 301 ? 7.910 1.720 -16.766 1.00 93.62 301 PHE A N 1
ATOM 2507 C CA . PHE A 1 301 ? 9.121 2.457 -17.113 1.00 93.62 301 PHE A CA 1
ATOM 2508 C C . PHE A 1 301 ? 10.344 1.546 -17.033 1.00 93.62 301 PHE A C 1
ATOM 2510 O O . PHE A 1 301 ? 11.028 1.341 -18.030 1.00 93.62 301 PHE A O 1
ATOM 2517 N N . VAL A 1 302 ? 10.568 0.923 -15.878 1.00 93.38 302 VAL A N 1
ATOM 2518 C CA . VAL A 1 302 ? 11.712 0.035 -15.655 1.00 93.38 302 VAL A CA 1
ATOM 2519 C C . VAL A 1 302 ? 11.666 -1.167 -16.597 1.00 93.38 302 VAL A C 1
ATOM 2521 O O . VAL A 1 302 ? 12.689 -1.522 -17.171 1.00 93.38 302 VAL A O 1
ATOM 2524 N N . TYR A 1 303 ? 10.491 -1.759 -16.812 1.00 90.25 303 TYR A N 1
ATOM 2525 C CA . TYR A 1 303 ? 10.311 -2.873 -17.740 1.00 90.25 303 TYR A CA 1
ATOM 2526 C C . TYR A 1 303 ? 10.752 -2.519 -19.164 1.00 90.25 303 TYR A C 1
ATOM 2528 O O . TYR A 1 303 ? 11.558 -3.240 -19.752 1.00 90.25 303 TYR A O 1
ATOM 2536 N N . PHE A 1 304 ? 10.281 -1.393 -19.707 1.00 87.38 304 PHE A N 1
ATOM 2537 C CA . PHE A 1 304 ? 10.672 -0.981 -21.052 1.00 87.38 304 PHE A CA 1
ATOM 2538 C C . PHE A 1 304 ? 12.159 -0.619 -21.134 1.00 87.38 304 PHE A C 1
ATOM 2540 O O . PHE A 1 304 ? 12.792 -0.983 -22.119 1.00 87.38 304 PHE A O 1
ATOM 2547 N N . GLN A 1 305 ? 12.739 0.006 -20.103 1.00 87.69 305 GLN A N 1
ATOM 2548 C CA . GLN A 1 305 ? 14.185 0.279 -20.052 1.00 87.69 305 GLN A CA 1
ATOM 2549 C C . GLN A 1 305 ? 15.024 -1.013 -20.034 1.00 87.69 305 GLN A C 1
ATOM 2551 O O . GLN A 1 305 ? 16.066 -1.097 -20.685 1.00 87.69 305 GLN A O 1
ATOM 2556 N N . VAL A 1 306 ? 14.575 -2.051 -19.319 1.00 85.12 306 VAL A N 1
ATOM 2557 C CA . VAL A 1 306 ? 15.240 -3.366 -19.319 1.00 85.12 306 VAL A CA 1
ATOM 2558 C C . VAL A 1 306 ? 15.144 -4.026 -20.694 1.00 85.12 306 VAL A C 1
ATOM 2560 O O . VAL A 1 306 ? 16.138 -4.541 -21.194 1.00 85.12 306 VAL A O 1
ATOM 2563 N N . ILE A 1 307 ? 13.981 -3.981 -21.347 1.00 79.81 307 ILE A N 1
ATOM 2564 C CA . ILE A 1 307 ? 13.825 -4.580 -22.681 1.00 79.81 307 ILE A CA 1
ATOM 2565 C C . ILE A 1 307 ? 14.668 -3.862 -23.731 1.00 79.81 307 ILE A C 1
ATOM 2567 O O . ILE A 1 307 ? 15.335 -4.525 -24.524 1.00 79.81 307 ILE A O 1
ATOM 2571 N N . THR A 1 308 ? 14.673 -2.529 -23.746 1.00 77.50 308 THR A N 1
ATOM 2572 C CA . THR A 1 308 ? 15.470 -1.782 -24.726 1.00 77.50 308 THR A CA 1
ATOM 2573 C C . THR A 1 308 ? 16.965 -1.950 -24.480 1.00 77.50 308 THR A C 1
ATOM 2575 O O . THR A 1 308 ? 17.714 -2.111 -25.439 1.00 77.50 308 THR A O 1
ATOM 2578 N N . SER A 1 309 ? 17.414 -2.001 -23.221 1.00 76.50 309 SER A N 1
ATOM 2579 C CA . SER A 1 309 ? 18.823 -2.286 -22.908 1.00 76.50 309 SER A CA 1
ATOM 2580 C C . SER A 1 309 ? 19.249 -3.699 -23.317 1.00 76.50 309 SER A C 1
ATOM 2582 O O . SER A 1 309 ? 20.325 -3.853 -23.888 1.00 76.50 309 SER A O 1
ATOM 2584 N N . LEU A 1 310 ? 18.397 -4.710 -23.123 1.00 70.50 310 LEU A N 1
ATOM 2585 C CA . LEU A 1 310 ? 18.652 -6.084 -23.573 1.00 70.50 310 LEU A CA 1
ATOM 2586 C C . LEU A 1 310 ? 18.669 -6.209 -25.109 1.00 70.50 310 LEU A C 1
ATOM 2588 O O . LEU A 1 310 ? 19.442 -6.980 -25.677 1.00 70.50 310 LEU A O 1
ATOM 2592 N N . SER A 1 311 ? 17.836 -5.424 -25.797 1.00 62.22 311 SER A N 1
ATOM 2593 C CA . SER A 1 311 ? 17.811 -5.367 -27.262 1.00 62.22 311 SER A CA 1
ATOM 2594 C C . SER A 1 311 ? 19.053 -4.697 -27.861 1.00 62.22 311 SER A C 1
ATOM 2596 O O . SER A 1 311 ? 19.347 -4.936 -29.025 1.00 62.22 311 SER A O 1
ATOM 2598 N N . LEU A 1 312 ? 19.764 -3.854 -27.101 1.00 56.28 312 LEU A N 1
ATOM 2599 C CA . LEU A 1 312 ? 20.987 -3.174 -27.552 1.00 56.28 312 LEU A CA 1
ATOM 2600 C C . LEU A 1 312 ? 22.250 -4.015 -27.347 1.00 56.28 312 LEU A C 1
ATOM 2602 O O . LEU A 1 312 ? 23.238 -3.796 -28.038 1.00 56.28 312 LEU A O 1
ATOM 2606 N N . THR A 1 313 ? 22.245 -4.949 -26.393 1.00 53.91 313 THR A N 1
ATOM 2607 C CA . THR A 1 313 ? 23.376 -5.861 -26.150 1.00 53.91 313 THR A CA 1
ATOM 2608 C C . THR A 1 313 ? 23.345 -7.094 -27.046 1.00 53.91 313 THR A C 1
ATOM 2610 O O . THR A 1 313 ? 24.349 -7.790 -27.179 1.00 53.91 313 THR A O 1
ATOM 2613 N N . THR A 1 314 ? 22.201 -7.367 -27.670 1.00 50.34 314 THR A N 1
ATOM 2614 C CA . THR A 1 314 ? 22.041 -8.430 -28.654 1.00 50.34 314 THR A CA 1
ATOM 2615 C C . THR A 1 314 ? 22.100 -7.814 -30.051 1.00 50.34 314 THR A C 1
ATOM 2617 O O . THR A 1 314 ? 21.115 -7.258 -30.525 1.00 50.34 314 THR A O 1
ATOM 2620 N N . ASP A 1 315 ? 23.224 -7.967 -30.761 1.00 46.56 315 ASP A N 1
ATOM 2621 C CA . ASP A 1 315 ? 23.411 -7.557 -32.176 1.00 46.56 315 ASP A CA 1
ATOM 2622 C C . ASP A 1 315 ? 22.404 -8.212 -33.168 1.00 46.56 315 ASP A C 1
ATOM 2624 O O . ASP A 1 315 ? 22.521 -8.096 -34.387 1.00 46.56 315 ASP A O 1
ATOM 2628 N N . PHE A 1 316 ? 21.393 -8.924 -32.661 1.00 41.34 316 PHE A N 1
ATOM 2629 C CA . PHE A 1 316 ? 20.514 -9.826 -33.394 1.00 41.34 316 PHE A CA 1
ATOM 2630 C C . PHE A 1 316 ? 19.065 -9.358 -33.545 1.00 41.34 316 PHE A C 1
ATOM 2632 O O . PHE A 1 316 ? 18.336 -9.956 -34.339 1.00 41.34 316 PHE A O 1
ATOM 2639 N N . VAL A 1 317 ? 18.625 -8.280 -32.885 1.00 45.06 317 VAL A N 1
ATOM 2640 C CA . VAL A 1 317 ? 17.289 -7.710 -33.158 1.00 45.06 317 VAL A CA 1
ATOM 2641 C C . VAL A 1 317 ? 17.372 -6.730 -34.333 1.00 45.06 317 VAL A C 1
ATOM 2643 O O . VAL A 1 317 ? 16.983 -5.569 -34.261 1.00 45.06 317 VAL A O 1
ATOM 2646 N N . THR A 1 318 ? 17.890 -7.212 -35.463 1.00 42.06 318 THR A N 1
ATOM 2647 C CA . THR A 1 318 ? 17.589 -6.602 -36.755 1.00 42.06 318 THR A CA 1
ATOM 2648 C C . THR A 1 318 ? 16.183 -7.055 -37.135 1.00 42.06 318 THR A C 1
ATOM 2650 O O . THR A 1 318 ? 15.916 -8.234 -37.393 1.00 42.06 318 THR A O 1
ATOM 2653 N N . CYS A 1 319 ? 15.237 -6.118 -37.081 1.00 45.38 319 CYS A N 1
ATOM 2654 C CA . CYS A 1 319 ? 13.882 -6.323 -37.571 1.00 45.38 319 CYS A CA 1
ATOM 2655 C C . CYS A 1 319 ? 13.954 -6.810 -39.024 1.00 45.38 319 CYS A C 1
ATOM 2657 O O . CYS A 1 319 ? 14.292 -6.058 -39.933 1.00 45.38 319 CYS A O 1
ATOM 2659 N N . THR A 1 320 ? 13.659 -8.087 -39.253 1.00 46.72 320 THR A N 1
ATOM 2660 C CA . THR A 1 320 ? 13.430 -8.607 -40.598 1.00 46.72 320 THR A CA 1
ATOM 2661 C C . THR A 1 320 ? 11.952 -8.433 -40.876 1.00 46.72 320 THR A C 1
ATOM 2663 O O . THR A 1 320 ? 11.157 -9.185 -40.320 1.00 46.72 320 THR A O 1
ATOM 2666 N N . ILE A 1 321 ? 11.619 -7.422 -41.675 1.00 45.00 321 ILE A N 1
ATOM 2667 C CA . ILE A 1 321 ? 10.563 -7.344 -42.700 1.00 45.00 321 ILE A CA 1
ATOM 2668 C C . ILE A 1 321 ? 10.315 -5.834 -42.900 1.00 45.00 321 ILE A C 1
ATOM 2670 O O . ILE A 1 321 ? 9.585 -5.197 -42.151 1.00 45.00 321 ILE A O 1
ATOM 2674 N N . SER A 1 322 ? 10.968 -5.279 -43.924 1.00 44.19 322 SER A N 1
ATOM 2675 C CA . SER A 1 322 ? 11.069 -3.857 -44.303 1.00 44.19 322 SER A CA 1
ATOM 2676 C C . SER A 1 322 ? 12.044 -3.007 -43.475 1.00 44.19 322 SER A C 1
ATOM 2678 O O . SER A 1 322 ? 12.066 -3.028 -42.249 1.00 44.19 322 SER A O 1
ATOM 2680 N N . ASP A 1 323 ? 12.919 -2.321 -44.199 1.00 43.97 323 ASP A N 1
ATOM 2681 C CA . ASP A 1 323 ? 14.155 -1.707 -43.731 1.00 43.97 323 ASP A CA 1
ATOM 2682 C C . ASP A 1 323 ? 13.976 -0.662 -42.605 1.00 43.97 323 ASP A C 1
ATOM 2684 O O . ASP A 1 323 ? 13.055 0.151 -42.622 1.00 43.97 323 ASP A O 1
ATOM 2688 N N . ASN A 1 324 ? 14.953 -0.628 -41.685 1.00 48.56 324 ASN A N 1
ATOM 2689 C CA . ASN A 1 324 ? 15.261 0.453 -40.726 1.00 48.56 324 ASN A CA 1
ATOM 2690 C C . ASN A 1 324 ? 14.523 0.541 -39.373 1.00 48.56 324 ASN A C 1
ATOM 2692 O O . ASN A 1 324 ? 14.550 1.607 -38.755 1.00 48.56 324 ASN A O 1
ATOM 2696 N N . CYS A 1 325 ? 13.959 -0.534 -38.818 1.00 53.03 325 CYS A N 1
ATOM 2697 C CA . CYS A 1 325 ? 13.528 -0.497 -37.410 1.00 53.03 325 CYS A CA 1
ATOM 2698 C C . CYS A 1 325 ? 14.676 -0.889 -36.458 1.00 53.03 325 CYS A C 1
ATOM 2700 O O . CYS A 1 325 ? 14.706 -1.989 -35.909 1.00 53.03 325 CYS A O 1
ATOM 2702 N N . ILE A 1 326 ? 15.652 0.012 -36.299 1.00 58.16 326 ILE A N 1
ATOM 2703 C CA . ILE A 1 326 ? 16.642 -0.059 -35.215 1.00 58.16 326 ILE A CA 1
ATOM 2704 C C . ILE A 1 326 ? 15.987 0.571 -33.992 1.00 58.16 326 ILE A C 1
ATOM 2706 O O . ILE A 1 326 ? 15.782 1.784 -33.977 1.00 58.16 326 ILE A O 1
ATOM 2710 N N . ILE A 1 327 ? 15.662 -0.239 -32.985 1.00 59.28 327 ILE A N 1
ATOM 2711 C CA . ILE A 1 327 ? 15.188 0.290 -31.706 1.00 59.28 327 ILE A CA 1
ATOM 2712 C C . ILE A 1 327 ? 16.383 0.862 -30.970 1.00 59.28 327 ILE A C 1
ATOM 2714 O O . ILE A 1 327 ? 17.323 0.154 -30.607 1.00 59.28 327 ILE A O 1
ATOM 2718 N N . LYS A 1 328 ? 16.356 2.172 -30.778 1.00 65.19 328 LYS A N 1
ATOM 2719 C CA . LYS A 1 328 ? 17.363 2.897 -30.017 1.00 65.19 328 LYS A CA 1
ATOM 2720 C C . LYS A 1 328 ? 16.938 2.948 -28.557 1.00 65.19 328 LYS A C 1
ATOM 2722 O O . LYS A 1 328 ? 15.755 2.884 -28.234 1.00 65.19 328 LYS A O 1
ATOM 2727 N N . LYS A 1 329 ? 17.898 3.162 -27.650 1.00 65.12 329 LYS A N 1
ATOM 2728 C CA . LYS A 1 329 ? 17.597 3.479 -26.236 1.00 65.12 329 LYS A CA 1
ATOM 2729 C C . LYS A 1 329 ? 16.603 4.649 -26.125 1.00 65.12 329 LYS A C 1
ATOM 2731 O O . LYS A 1 329 ? 15.775 4.677 -25.224 1.00 65.12 329 LYS A O 1
ATOM 2736 N N . GLU A 1 330 ? 16.686 5.578 -27.074 1.00 67.94 330 GLU A N 1
ATOM 2737 C CA . GLU A 1 330 ? 15.831 6.760 -27.231 1.00 67.94 330 GLU A CA 1
ATOM 2738 C C . GLU A 1 330 ? 14.356 6.427 -27.513 1.00 67.94 330 GLU A C 1
ATOM 2740 O O . GLU A 1 330 ? 13.501 7.277 -27.289 1.00 67.94 330 GLU A O 1
ATOM 2745 N N . ASP A 1 331 ? 14.041 5.203 -27.951 1.00 70.56 331 ASP A N 1
ATOM 2746 C CA . ASP A 1 331 ? 12.662 4.766 -28.188 1.00 70.56 331 ASP A CA 1
ATOM 2747 C C . ASP A 1 331 ? 11.956 4.292 -26.910 1.00 70.56 331 ASP A C 1
ATOM 2749 O O . ASP A 1 331 ? 10.739 4.106 -26.917 1.00 70.56 331 ASP A O 1
ATOM 2753 N N . ALA A 1 332 ? 12.688 4.087 -25.807 1.00 79.56 332 ALA A N 1
ATOM 2754 C CA . ALA A 1 332 ? 12.083 3.693 -24.542 1.00 79.56 332 ALA A CA 1
ATOM 2755 C C . ALA A 1 332 ? 11.186 4.823 -24.004 1.00 79.56 332 ALA A C 1
ATOM 2757 O O . ALA A 1 332 ? 11.643 5.966 -23.914 1.00 79.56 332 ALA A O 1
ATOM 2758 N N . PRO A 1 333 ? 9.941 4.525 -23.584 1.00 84.44 333 PRO A N 1
ATOM 2759 C CA . PRO A 1 333 ? 9.042 5.541 -23.072 1.00 84.44 333 PRO A CA 1
ATOM 2760 C C . PRO A 1 333 ? 9.632 6.197 -21.827 1.00 84.44 333 PRO A C 1
ATOM 2762 O O . PRO A 1 333 ? 10.223 5.557 -20.947 1.00 84.44 333 PRO A O 1
ATOM 2765 N N . THR A 1 334 ? 9.435 7.502 -21.745 1.00 87.69 334 THR A N 1
ATOM 2766 C CA . THR A 1 334 ? 9.769 8.295 -20.571 1.00 87.69 334 THR A CA 1
ATOM 2767 C C . THR A 1 334 ? 8.890 7.886 -19.386 1.00 87.69 334 THR A C 1
ATOM 2769 O O . THR A 1 334 ? 7.761 7.419 -19.546 1.00 87.69 334 THR A O 1
ATOM 2772 N N . LEU A 1 335 ? 9.368 8.131 -18.161 1.00 88.12 335 LEU A N 1
ATOM 2773 C CA . LEU A 1 335 ? 8.594 7.871 -16.938 1.00 88.12 335 LEU A CA 1
ATOM 2774 C C . LEU A 1 335 ? 7.240 8.608 -16.922 1.00 88.12 335 LEU A C 1
ATOM 2776 O O . LEU A 1 335 ? 6.282 8.171 -16.289 1.00 88.12 335 LEU A O 1
ATOM 2780 N N . PHE A 1 336 ? 7.149 9.744 -17.614 1.00 86.69 336 PHE A N 1
ATOM 2781 C CA . PHE A 1 336 ? 5.897 10.479 -17.731 1.00 86.69 336 PHE A CA 1
ATOM 2782 C C . PHE A 1 336 ? 4.916 9.806 -18.699 1.00 86.69 336 PHE A C 1
ATOM 2784 O O . PHE A 1 336 ? 3.734 9.700 -18.383 1.00 86.69 336 PHE A O 1
ATOM 2791 N N . GLU A 1 337 ? 5.386 9.302 -19.840 1.00 85.56 337 GLU A N 1
ATOM 2792 C CA . GLU A 1 337 ? 4.538 8.545 -20.770 1.00 85.56 337 GLU A CA 1
ATOM 2793 C C . GLU A 1 337 ? 3.991 7.281 -20.106 1.00 85.56 337 GLU A C 1
ATOM 2795 O O . GLU A 1 337 ? 2.799 6.991 -20.217 1.00 85.56 337 GLU A O 1
ATOM 2800 N N . THR A 1 338 ? 4.813 6.575 -19.323 1.00 91.81 338 THR A N 1
ATOM 2801 C CA . THR A 1 338 ? 4.338 5.412 -18.562 1.00 91.81 338 THR A CA 1
ATOM 2802 C C . THR A 1 338 ? 3.411 5.793 -17.410 1.00 91.81 338 THR A C 1
ATOM 2804 O O . THR A 1 338 ? 2.520 5.012 -17.071 1.00 91.81 338 THR A O 1
ATOM 2807 N N . LEU A 1 339 ? 3.551 6.993 -16.832 1.00 92.88 339 LEU A N 1
ATOM 2808 C CA . LEU A 1 339 ? 2.594 7.535 -15.867 1.00 92.88 339 LEU A CA 1
ATOM 2809 C C . LEU A 1 339 ? 1.241 7.829 -16.510 1.00 92.88 339 LEU A C 1
ATOM 2811 O O . LEU A 1 339 ? 0.216 7.454 -15.942 1.00 92.88 339 LEU A O 1
ATOM 2815 N N . LEU A 1 340 ? 1.216 8.463 -17.683 1.00 89.00 340 LEU A N 1
ATOM 2816 C CA . LEU A 1 340 ? -0.022 8.696 -18.427 1.00 89.00 340 LEU A CA 1
ATOM 2817 C C . LEU A 1 340 ? -0.685 7.372 -18.799 1.00 89.00 340 LEU A C 1
ATOM 2819 O O . LEU A 1 340 ? -1.869 7.187 -18.528 1.00 89.00 340 LEU A O 1
ATOM 2823 N N . MET A 1 341 ? 0.092 6.422 -19.317 1.00 88.44 341 MET A N 1
ATOM 2824 C CA . MET A 1 341 ? -0.386 5.079 -19.627 1.00 88.44 341 MET A CA 1
ATOM 2825 C C . MET A 1 341 ? -0.989 4.397 -18.393 1.00 88.44 341 MET A C 1
ATOM 2827 O O . MET A 1 341 ? -2.146 3.977 -18.415 1.00 88.44 341 MET A O 1
ATOM 2831 N N . SER A 1 342 ? -0.249 4.355 -17.283 1.00 94.25 342 SER A N 1
ATOM 2832 C CA . SER A 1 342 ? -0.726 3.777 -16.026 1.00 94.25 342 SER A CA 1
ATOM 2833 C C . SER A 1 342 ? -1.965 4.502 -15.490 1.00 94.25 342 SER A C 1
ATOM 2835 O O . SER A 1 342 ? -2.878 3.866 -14.981 1.00 94.25 342 SER A O 1
ATOM 2837 N N . SER A 1 343 ? -2.054 5.823 -15.648 1.00 91.81 343 SER A N 1
ATOM 2838 C CA . SER A 1 343 ? -3.231 6.598 -15.237 1.00 91.81 343 SER A CA 1
ATOM 2839 C C . SER A 1 343 ? -4.449 6.253 -16.090 1.00 91.81 343 SER A C 1
ATOM 2841 O O . SER A 1 343 ? -5.537 6.058 -15.552 1.00 91.81 343 SER A O 1
ATOM 2843 N N . THR A 1 344 ? -4.277 6.126 -17.410 1.00 90.44 344 THR A N 1
ATOM 2844 C CA . THR A 1 344 ? -5.376 5.757 -18.312 1.00 90.44 344 THR A CA 1
ATOM 2845 C C . THR A 1 344 ? -5.909 4.356 -18.024 1.00 90.44 344 THR A C 1
ATOM 2847 O O . THR A 1 344 ? -7.123 4.167 -17.943 1.00 90.44 344 THR A O 1
ATOM 2850 N N . LEU A 1 345 ? -5.010 3.404 -17.764 1.00 90.25 345 LEU A N 1
ATOM 2851 C CA . LEU A 1 345 ? -5.366 2.048 -17.357 1.00 90.25 345 LEU A CA 1
ATOM 2852 C C . LEU A 1 345 ? -5.986 2.015 -15.967 1.00 90.25 345 LEU A C 1
ATOM 2854 O O . LEU A 1 345 ? -6.997 1.361 -15.757 1.00 90.25 345 LEU A O 1
ATOM 2858 N N . GLY A 1 346 ? -5.411 2.744 -15.017 1.00 91.25 346 GLY A N 1
ATOM 2859 C CA . GLY A 1 346 ? -5.853 2.698 -13.634 1.00 91.25 346 GLY A CA 1
ATOM 2860 C C . GLY A 1 346 ? -7.210 3.359 -13.412 1.00 91.25 346 GLY A C 1
ATOM 2861 O O . GLY A 1 346 ? -8.040 2.821 -12.687 1.00 91.25 346 GLY A O 1
ATOM 2862 N N . VAL A 1 347 ? -7.449 4.520 -14.024 1.00 89.94 347 VAL A N 1
ATOM 2863 C CA . VAL A 1 347 ? -8.677 5.300 -13.802 1.00 89.94 347 VAL A CA 1
ATOM 2864 C C . VAL A 1 347 ? -9.807 4.844 -14.714 1.00 89.94 347 VAL A C 1
ATOM 2866 O O . VAL A 1 347 ? -10.935 4.685 -14.255 1.00 89.94 347 VAL A O 1
ATOM 2869 N N . PHE A 1 348 ? -9.524 4.646 -16.003 1.00 86.81 348 PHE A N 1
ATOM 2870 C CA . PHE A 1 348 ? -10.569 4.351 -16.984 1.00 86.81 348 PHE A CA 1
ATOM 2871 C C . PHE A 1 348 ? -10.704 2.861 -17.282 1.00 86.81 348 PHE A C 1
ATOM 2873 O O . PHE A 1 348 ? -11.693 2.454 -17.885 1.00 86.81 348 PHE A O 1
ATOM 2880 N N . ASN A 1 349 ? -9.732 2.046 -16.862 1.00 85.12 349 ASN A N 1
ATOM 2881 C CA . ASN A 1 349 ? -9.674 0.624 -17.186 1.00 85.12 349 ASN A CA 1
ATOM 2882 C C . ASN A 1 349 ? -9.718 0.348 -18.698 1.00 85.12 349 ASN A C 1
ATOM 2884 O O . ASN A 1 349 ? -10.221 -0.679 -19.152 1.00 85.12 349 ASN A O 1
ATOM 2888 N N . ILE A 1 350 ? -9.208 1.299 -19.485 1.00 79.44 350 ILE A N 1
ATOM 2889 C CA . ILE A 1 350 ? -9.186 1.219 -20.940 1.00 79.44 350 ILE A CA 1
ATOM 2890 C C . ILE A 1 350 ? -7.837 0.658 -21.372 1.00 79.44 350 ILE A C 1
ATOM 2892 O O . ILE A 1 350 ? -6.812 1.324 -21.243 1.00 79.44 350 ILE A O 1
ATOM 2896 N N . SER A 1 351 ? -7.857 -0.553 -21.921 1.00 75.56 351 SER A N 1
ATOM 2897 C CA . SER A 1 351 ? -6.697 -1.182 -22.543 1.00 75.56 351 SER A CA 1
ATOM 2898 C C . SER A 1 351 ? -6.768 -1.044 -24.060 1.00 75.56 351 SER A C 1
ATOM 2900 O O . SER A 1 351 ? -7.738 -1.475 -24.684 1.00 75.56 351 SER A O 1
ATOM 2902 N N . TYR A 1 352 ? -5.730 -0.460 -24.654 1.00 64.38 352 TYR A N 1
ATOM 2903 C CA . TYR A 1 352 ? -5.523 -0.452 -26.098 1.00 64.38 352 TYR A CA 1
ATOM 2904 C C . TYR A 1 352 ? -4.263 -1.265 -26.399 1.00 64.38 352 TYR A C 1
ATOM 2906 O O . TYR A 1 352 ? -3.154 -0.758 -26.247 1.00 64.38 352 TYR A O 1
ATOM 2914 N N . GLY A 1 353 ? -4.410 -2.533 -26.788 1.00 62.06 353 GLY A N 1
ATOM 2915 C CA . GLY A 1 353 ? -3.268 -3.321 -27.251 1.00 62.06 353 GLY A CA 1
ATOM 2916 C C . GLY A 1 353 ? -3.473 -4.831 -27.226 1.00 62.06 353 GLY A C 1
ATOM 2917 O O . GLY A 1 353 ? -4.110 -5.383 -26.333 1.00 62.06 353 GLY A O 1
ATOM 2918 N N . VAL A 1 354 ? -2.879 -5.504 -28.209 1.00 60.59 354 VAL A N 1
ATOM 2919 C CA . VAL A 1 354 ? -2.523 -6.922 -28.107 1.00 60.59 354 VAL A CA 1
ATOM 2920 C C . VAL A 1 354 ? -1.096 -6.939 -27.577 1.00 60.59 354 VAL A C 1
ATOM 2922 O O . VAL A 1 354 ? -0.214 -6.429 -28.256 1.00 60.59 354 VAL A O 1
ATOM 2925 N N . PHE A 1 355 ? -0.868 -7.484 -26.379 1.00 67.88 355 PHE A N 1
ATOM 2926 C CA . PHE A 1 355 ? 0.468 -7.561 -25.780 1.00 67.88 355 PHE A CA 1
ATOM 2927 C C . PHE A 1 355 ? 1.144 -8.882 -26.167 1.00 67.88 355 PHE A C 1
ATOM 2929 O O . PHE A 1 355 ? 0.845 -9.917 -25.571 1.00 67.88 355 PHE A O 1
ATOM 2936 N N . PRO A 1 356 ? 2.056 -8.888 -27.150 1.00 62.00 356 PRO A N 1
ATOM 2937 C CA . PRO A 1 356 ? 2.808 -10.088 -27.533 1.00 62.00 356 PRO A CA 1
ATOM 2938 C C . PRO A 1 356 ? 3.738 -10.627 -26.429 1.00 62.00 356 PRO A C 1
ATOM 2940 O O . PRO A 1 356 ? 4.103 -11.801 -26.471 1.00 62.00 356 PRO A O 1
ATOM 2943 N N . ASN A 1 357 ? 4.112 -9.817 -25.428 1.00 76.56 357 ASN A N 1
ATOM 2944 C CA . ASN A 1 357 ? 4.918 -10.264 -24.290 1.00 76.56 357 ASN A CA 1
ATOM 2945 C C . ASN A 1 357 ? 4.048 -10.676 -23.091 1.00 76.56 357 ASN A C 1
ATOM 2947 O O . ASN A 1 357 ? 3.286 -9.867 -22.559 1.00 76.56 357 ASN A O 1
ATOM 2951 N N . ILE A 1 358 ? 4.227 -11.912 -22.611 1.00 77.50 358 ILE A N 1
ATOM 2952 C CA . ILE A 1 358 ? 3.442 -12.467 -21.500 1.00 77.50 358 ILE A CA 1
ATOM 2953 C C . ILE A 1 358 ? 3.654 -11.730 -20.171 1.00 77.50 358 ILE A C 1
ATOM 2955 O O . ILE A 1 358 ? 2.701 -11.563 -19.418 1.00 77.50 358 ILE A O 1
ATOM 2959 N N . LEU A 1 359 ? 4.865 -11.245 -19.877 1.00 81.88 359 LEU A N 1
ATOM 2960 C CA . LEU A 1 359 ? 5.142 -10.515 -18.634 1.00 81.88 359 LEU A CA 1
ATOM 2961 C C . LEU A 1 359 ? 4.453 -9.153 -18.634 1.00 81.88 359 LEU A C 1
ATOM 2963 O O . LEU A 1 359 ? 3.853 -8.774 -17.630 1.00 81.88 359 LEU A O 1
ATOM 2967 N N . LEU A 1 360 ? 4.485 -8.449 -19.771 1.00 84.62 360 LEU A N 1
ATOM 2968 C CA . LEU A 1 360 ? 3.743 -7.202 -19.937 1.00 84.62 360 LEU A CA 1
ATOM 2969 C C . LEU A 1 360 ? 2.237 -7.451 -19.822 1.00 84.62 360 LEU A C 1
ATOM 2971 O O . LEU A 1 360 ? 1.557 -6.709 -19.122 1.00 84.62 360 LEU A O 1
ATOM 2975 N N . ALA A 1 361 ? 1.732 -8.525 -20.436 1.00 83.75 361 ALA A N 1
ATOM 2976 C CA . ALA A 1 361 ? 0.329 -8.913 -20.335 1.00 83.75 361 ALA A CA 1
ATOM 2977 C C . ALA A 1 361 ? -0.089 -9.219 -18.884 1.00 83.75 361 ALA A C 1
ATOM 2979 O O . ALA A 1 361 ? -1.152 -8.776 -18.455 1.00 83.75 361 ALA A O 1
ATOM 2980 N N . ILE A 1 362 ? 0.749 -9.920 -18.109 1.00 87.69 362 ILE A N 1
ATOM 2981 C CA . ILE A 1 362 ? 0.505 -10.197 -16.684 1.00 87.69 362 ILE A CA 1
ATOM 2982 C C . ILE A 1 362 ? 0.500 -8.897 -15.876 1.00 87.69 362 ILE A C 1
ATOM 2984 O O . ILE A 1 362 ? -0.433 -8.670 -15.109 1.00 87.69 362 ILE A O 1
ATOM 2988 N N . LEU A 1 363 ? 1.508 -8.036 -16.056 1.00 91.12 363 LEU A N 1
ATOM 2989 C CA . LEU A 1 363 ? 1.600 -6.750 -15.357 1.00 91.12 363 LEU A CA 1
ATOM 2990 C C . LEU A 1 363 ? 0.359 -5.888 -15.634 1.00 91.12 363 LEU A C 1
ATOM 2992 O O . LEU A 1 363 ? -0.245 -5.337 -14.714 1.00 91.12 363 LEU A O 1
ATOM 2996 N N . HIS A 1 364 ? -0.053 -5.848 -16.897 1.00 91.06 364 HIS A N 1
ATOM 2997 C CA . HIS A 1 364 ? -1.218 -5.117 -17.366 1.00 91.06 364 HIS A CA 1
ATOM 2998 C C . HIS A 1 364 ? -2.531 -5.663 -16.797 1.00 91.06 364 HIS A C 1
ATOM 3000 O O . HIS A 1 364 ? -3.335 -4.912 -16.244 1.00 91.06 364 HIS A O 1
ATOM 3006 N N . ALA A 1 365 ? -2.735 -6.981 -16.869 1.00 91.56 365 ALA A N 1
ATOM 3007 C CA . ALA A 1 365 ? -3.904 -7.638 -16.296 1.00 91.56 365 ALA A CA 1
ATOM 3008 C C . ALA A 1 365 ? -3.981 -7.429 -14.776 1.00 91.56 365 ALA A C 1
ATOM 3010 O O . ALA A 1 365 ? -5.064 -7.206 -14.235 1.00 91.56 365 ALA A O 1
ATOM 3011 N N . PHE A 1 366 ? -2.836 -7.453 -14.087 1.00 94.56 366 PHE A N 1
ATOM 3012 C CA . PHE A 1 366 ? -2.776 -7.224 -12.648 1.00 94.56 366 PHE A CA 1
ATOM 3013 C C . PHE A 1 366 ? -3.166 -5.790 -12.276 1.00 94.56 366 PHE A C 1
ATOM 3015 O O . PHE A 1 366 ? -3.916 -5.592 -11.319 1.00 94.56 366 PHE A O 1
ATOM 3022 N N . GLN A 1 367 ? -2.738 -4.794 -13.060 1.00 95.69 367 GLN A N 1
ATOM 3023 C CA . GLN A 1 367 ? -3.186 -3.415 -12.878 1.00 95.69 367 GLN A CA 1
ATOM 3024 C C . GLN A 1 367 ? -4.694 -3.273 -13.064 1.00 95.69 367 GLN A C 1
ATOM 3026 O O . GLN A 1 367 ? -5.356 -2.730 -12.184 1.00 95.69 367 GLN A O 1
ATOM 3031 N N . ILE A 1 368 ? -5.233 -3.789 -14.171 1.00 94.00 368 ILE A N 1
ATOM 3032 C CA . ILE A 1 368 ? -6.673 -3.767 -14.474 1.00 94.00 368 ILE A CA 1
ATOM 3033 C C . ILE A 1 368 ? -7.479 -4.383 -13.327 1.00 94.00 368 ILE A C 1
ATOM 3035 O O . ILE A 1 368 ? -8.492 -3.824 -12.903 1.00 94.00 368 ILE A O 1
ATOM 3039 N N . LEU A 1 369 ? -7.019 -5.519 -12.792 1.00 94.00 369 LEU A N 1
ATOM 3040 C CA . LEU A 1 369 ? -7.678 -6.206 -11.686 1.00 94.00 369 LEU A CA 1
ATOM 3041 C C . LEU A 1 369 ? -7.678 -5.352 -10.413 1.00 94.00 369 LEU A C 1
ATOM 3043 O O . LEU A 1 369 ? -8.739 -5.145 -9.824 1.00 94.00 369 LEU A O 1
ATOM 3047 N N . ILE A 1 370 ? -6.520 -4.833 -9.991 1.00 94.88 370 ILE A N 1
ATOM 3048 C CA . ILE A 1 370 ? -6.420 -4.025 -8.763 1.00 94.88 370 ILE A CA 1
ATOM 3049 C C . ILE A 1 370 ? -7.204 -2.718 -8.900 1.00 94.88 370 ILE A C 1
ATOM 3051 O O . ILE A 1 370 ? -7.945 -2.340 -7.992 1.00 94.88 370 ILE A O 1
ATOM 3055 N N . SER A 1 371 ? -7.084 -2.038 -10.037 1.00 94.81 371 SER A N 1
ATOM 3056 C CA . SER A 1 371 ? -7.840 -0.822 -10.323 1.00 94.81 371 SER A CA 1
ATOM 3057 C C . SER A 1 371 ? -9.341 -1.085 -10.358 1.00 94.81 371 SER A C 1
ATOM 3059 O O . SER A 1 371 ? -10.100 -0.330 -9.755 1.00 94.81 371 SER A O 1
ATOM 3061 N N . GLY A 1 372 ? -9.775 -2.200 -10.950 1.00 92.75 372 GLY A N 1
ATOM 3062 C CA . GLY A 1 372 ? -11.164 -2.650 -10.901 1.00 92.75 372 GLY A CA 1
ATOM 3063 C C . GLY A 1 372 ? -11.664 -2.848 -9.469 1.00 92.75 372 GLY A C 1
ATOM 3064 O O . GLY A 1 372 ? -12.728 -2.339 -9.123 1.00 92.75 372 GLY A O 1
ATOM 3065 N N . VAL A 1 373 ? -10.880 -3.507 -8.607 1.00 92.38 373 VAL A N 1
ATOM 3066 C CA . VAL A 1 373 ? -11.201 -3.673 -7.176 1.00 92.38 373 VAL A CA 1
ATOM 3067 C C . VAL A 1 373 ? -11.366 -2.318 -6.474 1.00 92.38 373 VAL A C 1
ATOM 3069 O O . VAL A 1 373 ? -12.339 -2.112 -5.749 1.00 92.38 373 VAL A O 1
ATOM 3072 N N . LEU A 1 374 ? -10.461 -1.367 -6.712 1.00 92.12 374 LEU A N 1
ATOM 3073 C CA . LEU A 1 374 ? -10.498 -0.035 -6.092 1.00 92.12 374 LEU A CA 1
ATOM 3074 C C . LEU A 1 374 ? -11.659 0.837 -6.605 1.00 92.12 374 LEU A C 1
ATOM 3076 O O . LEU A 1 374 ? -12.290 1.563 -5.828 1.00 92.12 374 LEU A O 1
ATOM 3080 N N . ILE A 1 375 ? -11.985 0.746 -7.895 1.00 89.44 375 ILE A N 1
ATOM 3081 C CA . ILE A 1 375 ? -13.143 1.426 -8.490 1.00 89.44 375 ILE A CA 1
ATOM 3082 C C . ILE A 1 375 ? -14.439 0.830 -7.935 1.00 89.44 375 ILE A C 1
ATOM 3084 O O . ILE A 1 375 ? -15.317 1.577 -7.505 1.00 89.44 375 ILE A O 1
ATOM 3088 N N . LEU A 1 376 ? -14.551 -0.501 -7.872 1.00 87.94 376 LEU A N 1
ATOM 3089 C CA . LEU A 1 376 ? -15.715 -1.175 -7.294 1.00 87.94 376 LEU A CA 1
ATOM 3090 C C . LEU A 1 376 ? -15.896 -0.825 -5.817 1.00 87.94 376 LEU A C 1
ATOM 3092 O O . LEU A 1 376 ? -17.023 -0.569 -5.408 1.00 87.94 376 LEU A O 1
ATOM 3096 N N . LEU A 1 377 ? -14.815 -0.732 -5.035 1.00 83.75 377 LEU A N 1
ATOM 3097 C CA . LEU A 1 377 ? -14.866 -0.202 -3.668 1.00 83.75 377 LEU A CA 1
ATOM 3098 C C . LEU A 1 377 ? -15.461 1.202 -3.633 1.00 83.75 377 LEU A C 1
ATOM 3100 O O . LEU A 1 377 ? -16.372 1.471 -2.856 1.00 83.75 377 LEU A O 1
ATOM 3104 N N . SER A 1 378 ? -14.977 2.086 -4.499 1.00 83.69 378 SER A N 1
ATOM 3105 C CA . SER A 1 378 ? -15.434 3.474 -4.562 1.00 83.69 378 SER A CA 1
ATOM 3106 C C . SER A 1 378 ? -16.924 3.568 -4.922 1.00 83.69 378 SER A C 1
ATOM 3108 O O . SER A 1 378 ? -17.675 4.294 -4.269 1.00 83.69 378 SER A O 1
ATOM 3110 N N . VAL A 1 379 ? -17.380 2.787 -5.909 1.00 83.06 379 VAL A N 1
ATOM 3111 C CA . VAL A 1 379 ? -18.777 2.766 -6.374 1.00 83.06 379 VAL A CA 1
ATOM 3112 C C . VAL A 1 379 ? -19.705 2.073 -5.377 1.00 83.06 379 VAL A C 1
ATOM 3114 O O . VAL A 1 379 ? -20.771 2.604 -5.079 1.00 83.06 379 VAL A O 1
ATOM 3117 N N . ALA A 1 380 ? -19.315 0.924 -4.818 1.00 76.75 380 ALA A N 1
ATOM 3118 C CA . ALA A 1 380 ? -20.118 0.205 -3.828 1.00 76.75 380 ALA A CA 1
ATOM 3119 C C . ALA A 1 380 ? -20.377 1.071 -2.589 1.00 76.75 380 ALA A C 1
ATOM 3121 O O . ALA A 1 380 ? -21.494 1.108 -2.078 1.00 76.75 380 ALA A O 1
ATOM 3122 N N . GLN A 1 381 ? -19.372 1.834 -2.149 1.00 73.50 381 GLN A N 1
ATOM 3123 C CA . GLN A 1 381 ? -19.542 2.794 -1.058 1.00 73.50 381 GLN A CA 1
ATOM 3124 C C . GLN A 1 381 ? -20.414 3.985 -1.456 1.00 73.50 381 GLN A C 1
ATOM 3126 O O . GLN A 1 381 ? -21.122 4.522 -0.609 1.00 73.50 381 GLN A O 1
ATOM 3131 N N . TYR A 1 382 ? -20.386 4.413 -2.720 1.00 73.12 382 TYR A N 1
ATOM 3132 C CA . TYR A 1 382 ? -21.270 5.469 -3.210 1.00 73.12 382 TYR A CA 1
ATOM 3133 C C . TYR A 1 382 ? -22.742 5.022 -3.244 1.00 73.12 382 TYR A C 1
ATOM 3135 O O . TYR A 1 382 ? -23.608 5.759 -2.780 1.00 73.12 382 TYR A O 1
ATOM 3143 N N . LEU A 1 383 ? -23.013 3.814 -3.754 1.00 70.56 383 LEU A N 1
ATOM 3144 C CA . LEU A 1 383 ? -24.365 3.282 -3.964 1.00 70.56 383 LEU A CA 1
ATOM 3145 C C . LEU A 1 383 ? -25.007 2.690 -2.703 1.00 70.56 383 LEU A C 1
ATOM 3147 O O . LEU A 1 383 ? -26.221 2.756 -2.553 1.00 70.56 383 LEU A O 1
ATOM 3151 N N . GLY A 1 384 ? -24.217 2.093 -1.810 1.00 61.88 384 GLY A N 1
ATOM 3152 C CA . GLY A 1 384 ? -24.723 1.344 -0.657 1.00 61.88 384 GLY A CA 1
ATOM 3153 C C . GLY A 1 384 ? -25.155 2.178 0.554 1.00 61.88 384 GLY A C 1
ATOM 3154 O O . GLY A 1 384 ? -25.424 1.589 1.597 1.00 61.88 384 GLY A O 1
ATOM 3155 N N . ALA A 1 385 ? -25.180 3.512 0.481 1.00 51.84 385 ALA A N 1
ATOM 3156 C CA . ALA A 1 385 ? -25.276 4.347 1.679 1.00 51.84 385 ALA A CA 1
ATOM 3157 C C . ALA A 1 385 ? -26.605 5.107 1.818 1.00 51.84 385 ALA A C 1
ATOM 3159 O O . ALA A 1 385 ? -26.830 6.118 1.150 1.00 51.84 385 ALA A O 1
ATOM 3160 N N . ASP A 1 386 ? -27.391 4.717 2.825 1.00 53.03 386 ASP A N 1
ATOM 3161 C CA . ASP A 1 386 ? -28.079 5.700 3.662 1.00 53.03 386 ASP A CA 1
ATOM 3162 C C . ASP A 1 386 ? -27.006 6.530 4.383 1.00 53.03 386 ASP A C 1
ATOM 3164 O O . ASP A 1 386 ? -26.135 5.998 5.073 1.00 53.03 386 ASP A O 1
ATOM 3168 N N . LYS A 1 387 ? -27.033 7.856 4.209 1.00 54.03 387 LYS A N 1
ATOM 3169 C CA . LYS A 1 387 ? -26.056 8.786 4.815 1.00 54.03 387 LYS A CA 1
ATOM 3170 C C . LYS A 1 387 ? -26.196 8.917 6.335 1.00 54.03 387 LYS A C 1
ATOM 3172 O O . LYS A 1 387 ? -25.420 9.640 6.960 1.00 54.03 387 LYS A O 1
ATOM 3177 N N . THR A 1 388 ? -27.199 8.279 6.926 1.00 56.22 388 THR A N 1
ATOM 3178 C CA . THR A 1 388 ? -27.500 8.386 8.348 1.00 56.22 388 THR A CA 1
ATOM 3179 C C . THR A 1 388 ? -26.533 7.518 9.140 1.00 56.22 388 THR A C 1
ATOM 3181 O O . THR A 1 388 ? -26.458 6.305 8.940 1.00 56.22 388 THR A O 1
ATOM 3184 N N . LEU A 1 389 ? -25.789 8.147 10.051 1.00 55.44 389 LEU A N 1
ATOM 3185 C CA . LEU A 1 389 ? -25.063 7.434 11.096 1.00 55.44 389 LEU A CA 1
ATOM 3186 C C . LEU A 1 389 ? -26.035 6.507 11.837 1.00 55.44 389 LEU A C 1
ATOM 3188 O O . LEU A 1 389 ? -27.230 6.790 11.936 1.00 55.44 389 LEU A O 1
ATOM 3192 N N . ASN A 1 390 ? -25.521 5.413 12.398 1.00 58.84 390 ASN A N 1
ATOM 3193 C CA . ASN A 1 390 ? -26.305 4.693 13.391 1.00 58.84 390 ASN A CA 1
ATOM 3194 C C . ASN A 1 390 ? -26.705 5.695 14.488 1.00 58.84 390 ASN A C 1
ATOM 3196 O O . ASN A 1 390 ? -25.874 6.495 14.912 1.00 58.84 390 ASN A O 1
ATOM 3200 N N . ILE A 1 391 ? -27.954 5.653 14.951 1.00 59.81 391 ILE A N 1
ATOM 3201 C CA . ILE A 1 391 ? -28.515 6.615 15.914 1.00 59.81 391 ILE A CA 1
ATOM 3202 C C . ILE A 1 391 ? -27.619 6.750 17.158 1.00 59.81 391 ILE A C 1
ATOM 3204 O O . ILE A 1 391 ? -27.525 7.828 17.739 1.00 59.81 391 ILE A O 1
ATOM 3208 N N . SER A 1 392 ? -26.950 5.665 17.566 1.00 56.06 392 SER A N 1
ATOM 3209 C CA . SER A 1 392 ? -25.974 5.684 18.665 1.00 56.06 392 SER A CA 1
ATOM 3210 C C . SER A 1 392 ? -24.747 6.542 18.343 1.00 56.06 392 SER A C 1
ATOM 3212 O O . SER A 1 392 ? -24.366 7.395 19.139 1.00 56.06 392 SER A O 1
ATOM 3214 N N . ASP A 1 393 ? -24.153 6.353 17.165 1.00 58.16 393 ASP A N 1
ATOM 3215 C CA . ASP A 1 393 ? -22.979 7.113 16.731 1.00 58.16 393 ASP A CA 1
ATOM 3216 C C . ASP A 1 393 ? -23.357 8.582 16.480 1.00 58.16 393 ASP A C 1
ATOM 3218 O O . ASP A 1 393 ? -22.624 9.482 16.871 1.00 58.16 393 ASP A O 1
ATOM 3222 N N . GLU A 1 394 ? -24.524 8.846 15.883 1.00 59.31 394 GLU A N 1
ATOM 3223 C CA . GLU A 1 394 ? -25.031 10.204 15.652 1.00 59.31 394 GLU A CA 1
ATOM 3224 C C . GLU A 1 394 ? -25.212 10.978 16.959 1.00 59.31 394 GLU A C 1
ATOM 3226 O O . GLU A 1 394 ? -24.730 12.103 17.088 1.00 59.31 394 GLU A O 1
ATOM 3231 N N . LYS A 1 395 ? -25.871 10.365 17.949 1.00 62.03 395 LYS A N 1
ATOM 3232 C CA . LYS A 1 395 ? -26.039 10.970 19.272 1.00 62.03 395 LYS A CA 1
ATOM 3233 C C . LYS A 1 395 ? -24.703 11.229 19.943 1.00 62.03 395 LYS A C 1
ATOM 3235 O O . LYS A 1 395 ? -24.503 12.328 20.448 1.00 62.03 395 LYS A O 1
ATOM 3240 N N . PHE A 1 396 ? -23.800 10.251 19.890 1.00 61.00 396 PHE A N 1
ATOM 3241 C CA . PHE A 1 396 ? -22.451 10.399 20.411 1.00 61.00 396 PHE A CA 1
ATOM 3242 C C . PHE A 1 396 ? -21.767 11.622 19.784 1.00 61.00 396 PHE A C 1
ATOM 3244 O O . PHE A 1 396 ? -21.400 12.545 20.502 1.00 61.00 396 PHE A O 1
ATOM 3251 N N . TYR A 1 397 ? -21.693 11.706 18.450 1.00 57.25 397 TYR A N 1
ATOM 3252 C CA . TYR A 1 397 ? -21.072 12.841 17.754 1.00 57.25 397 TYR A CA 1
ATOM 3253 C C . TYR A 1 397 ? -21.744 14.190 18.045 1.00 57.25 397 TYR A C 1
ATOM 3255 O O . TYR A 1 397 ? -21.039 15.185 18.215 1.00 57.25 397 TYR A O 1
ATOM 3263 N N . ASN A 1 398 ? -23.076 14.240 18.126 1.00 64.38 398 ASN A N 1
ATOM 3264 C CA . ASN A 1 398 ? -23.809 15.473 18.424 1.00 64.38 398 ASN A CA 1
ATOM 3265 C C . ASN A 1 398 ? -23.539 15.976 19.846 1.00 64.38 398 ASN A C 1
ATOM 3267 O O . ASN A 1 398 ? -23.345 17.172 20.052 1.00 64.38 398 ASN A O 1
ATOM 3271 N N . GLU A 1 399 ? -23.486 15.078 20.829 1.00 61.47 399 GLU A N 1
ATOM 3272 C CA . GLU A 1 399 ? -23.154 15.449 22.207 1.00 61.47 399 GLU A CA 1
ATOM 3273 C C . GLU A 1 399 ? -21.742 16.027 22.313 1.00 61.47 399 GLU A C 1
ATOM 3275 O O . GLU A 1 399 ? -21.517 16.995 23.034 1.00 61.47 399 GLU A O 1
ATOM 3280 N N . ILE A 1 400 ? -20.806 15.501 21.531 1.00 57.44 400 ILE A N 1
ATOM 3281 C CA . ILE A 1 400 ? -19.413 15.953 21.523 1.00 57.44 400 ILE A CA 1
ATOM 3282 C C . ILE A 1 400 ? -19.264 17.305 20.837 1.00 57.44 400 ILE A C 1
ATOM 3284 O O . ILE A 1 400 ? -18.576 18.179 21.356 1.00 57.44 400 ILE A O 1
ATOM 3288 N N . ALA A 1 401 ? -19.937 17.505 19.703 1.00 59.31 401 ALA A N 1
ATOM 3289 C CA . ALA A 1 401 ? -19.944 18.796 19.022 1.00 59.31 401 ALA A CA 1
ATOM 3290 C C . ALA A 1 401 ? -20.501 19.904 19.933 1.00 59.31 401 ALA A C 1
ATOM 3292 O O . ALA A 1 401 ? -19.948 21.003 20.000 1.00 59.31 401 ALA A O 1
ATOM 3293 N N . ASN A 1 402 ? -21.549 19.591 20.700 1.00 61.78 402 ASN A N 1
ATOM 3294 C CA . ASN A 1 402 ? -22.097 20.512 21.691 1.00 61.78 402 ASN A CA 1
ATOM 3295 C C . ASN A 1 402 ? -21.083 20.814 22.809 1.00 61.78 402 ASN A C 1
ATOM 3297 O O . ASN A 1 402 ? -20.966 21.960 23.235 1.00 61.78 402 ASN A O 1
ATOM 3301 N N . LEU A 1 403 ? -20.299 19.827 23.247 1.00 57.28 403 LEU A N 1
ATOM 3302 C CA . LEU A 1 403 ? -19.266 20.004 24.273 1.00 57.28 403 LEU A CA 1
ATOM 3303 C C . LEU A 1 403 ? -18.095 20.883 23.824 1.00 57.28 403 LEU A C 1
ATOM 3305 O O . LEU A 1 403 ? -17.637 21.721 24.602 1.00 57.28 403 LEU A O 1
ATOM 3309 N N . ASP A 1 404 ? -17.630 20.733 22.585 1.00 52.91 404 ASP A N 1
ATOM 3310 C CA . ASP A 1 404 ? -16.572 21.594 22.048 1.00 52.91 404 ASP A CA 1
ATOM 3311 C C . ASP A 1 404 ? -17.044 23.056 21.953 1.00 52.91 404 ASP A C 1
ATOM 3313 O O . ASP A 1 404 ? -16.311 23.963 22.352 1.00 52.91 404 ASP A O 1
ATOM 3317 N N . SER A 1 405 ? -18.308 23.285 21.574 1.00 59.75 405 SER A N 1
ATOM 3318 C CA . SER A 1 405 ? -18.906 24.632 21.559 1.00 59.75 405 SER A CA 1
ATOM 3319 C C . SER A 1 405 ? -19.040 25.262 22.956 1.00 59.75 405 SER A C 1
ATOM 3321 O O . SER A 1 405 ? -18.923 26.477 23.118 1.00 59.75 405 SER A O 1
ATOM 3323 N N . LEU A 1 406 ? -19.242 24.448 23.999 1.00 54.66 406 LEU A N 1
ATOM 3324 C CA . LEU A 1 406 ? -19.297 24.912 25.391 1.00 54.66 406 LEU A CA 1
ATOM 3325 C C . LEU A 1 406 ? -17.902 25.252 25.930 1.00 54.66 406 LEU A C 1
ATOM 3327 O O . LEU A 1 406 ? -17.747 26.203 26.701 1.00 54.66 406 LEU A O 1
ATOM 3331 N N . LYS A 1 407 ? -16.873 24.531 25.471 1.00 54.06 407 LYS A N 1
ATOM 3332 C CA . LYS A 1 407 ? -15.476 24.783 25.837 1.00 54.06 407 LYS A CA 1
ATOM 3333 C C . LYS A 1 407 ? -14.954 26.106 25.276 1.00 54.06 407 LYS A C 1
ATOM 3335 O O . LYS A 1 407 ? -14.232 26.810 25.980 1.00 54.06 407 LYS A O 1
ATOM 3340 N N . GLU A 1 408 ? -15.347 26.473 24.055 1.00 57.03 408 GLU A N 1
ATOM 3341 C CA . GLU A 1 408 ? -15.037 27.791 23.474 1.00 57.03 408 GLU A CA 1
ATOM 3342 C C . GLU A 1 408 ? -15.688 28.946 24.254 1.00 57.03 408 GLU A C 1
ATOM 3344 O O . GLU A 1 408 ? -15.131 30.040 24.318 1.00 57.03 408 GLU A O 1
ATOM 3349 N N . ASN A 1 409 ? -16.804 28.685 24.941 1.00 57.78 409 ASN A N 1
ATOM 3350 C CA . ASN A 1 409 ? -17.530 29.670 25.747 1.00 57.78 409 ASN A CA 1
ATOM 3351 C C . ASN A 1 409 ? -17.041 29.789 27.207 1.00 57.78 409 ASN A C 1
ATOM 3353 O O . ASN A 1 409 ? -17.684 30.452 28.022 1.00 57.78 409 ASN A O 1
ATOM 3357 N N . GLY A 1 410 ? -15.907 29.173 27.564 1.00 49.66 410 GLY A N 1
ATOM 3358 C CA . GLY A 1 410 ? -15.232 29.406 28.849 1.00 49.66 410 GLY A CA 1
ATOM 3359 C C . GLY A 1 410 ? -15.943 28.848 30.089 1.00 49.66 410 GLY A C 1
ATOM 3360 O O . GLY A 1 410 ? -15.590 29.207 31.212 1.00 49.66 410 GLY A O 1
ATOM 3361 N N . THR A 1 411 ? -16.929 27.965 29.921 1.00 54.44 411 THR A N 1
ATOM 3362 C CA . THR A 1 411 ? -17.561 27.256 31.042 1.00 54.44 411 THR A CA 1
ATOM 3363 C C . THR A 1 411 ? -16.707 26.064 31.486 1.00 54.44 411 THR A C 1
ATOM 3365 O O . THR A 1 411 ? -15.871 25.557 30.734 1.00 54.44 411 THR A O 1
ATOM 3368 N N . ASN A 1 412 ? -16.876 25.630 32.743 1.00 55.19 412 ASN A N 1
ATOM 3369 C CA . ASN A 1 412 ? -16.158 24.506 33.364 1.00 55.19 412 ASN A CA 1
ATOM 3370 C C . ASN A 1 412 ? -16.540 23.170 32.682 1.00 55.19 412 ASN A C 1
ATOM 3372 O O . ASN A 1 412 ? -17.280 22.347 33.226 1.00 55.19 412 ASN A O 1
ATOM 3376 N N . SER A 1 413 ? -16.018 22.977 31.468 1.00 53.84 413 SER A N 1
ATOM 3377 C CA . SER A 1 413 ? -16.368 21.930 30.497 1.00 53.84 413 SER A CA 1
ATOM 3378 C C . SER A 1 413 ? -16.335 20.518 31.070 1.00 53.84 413 SER A C 1
ATOM 3380 O O . SER A 1 413 ? -17.148 19.685 30.693 1.00 53.84 413 SER A O 1
ATOM 3382 N N . LEU A 1 414 ? -15.459 20.259 32.040 1.00 50.50 414 LEU A N 1
ATOM 3383 C CA . LEU A 1 414 ? -15.286 18.956 32.683 1.00 50.50 414 LEU A CA 1
ATOM 3384 C C . LEU A 1 414 ? -16.503 18.513 33.515 1.00 50.50 414 LEU A C 1
ATOM 3386 O O . LEU A 1 414 ? -16.786 17.319 33.597 1.00 50.50 414 LEU A O 1
ATOM 3390 N N . TYR A 1 415 ? -17.240 19.451 34.121 1.00 55.94 415 TYR A N 1
ATOM 3391 C CA . TYR A 1 415 ? -18.419 19.131 34.936 1.00 55.94 415 TYR A CA 1
ATOM 3392 C C . TYR A 1 415 ? -19.653 18.849 34.070 1.00 55.94 415 TYR A C 1
ATOM 3394 O O . TYR A 1 415 ? -20.394 17.899 34.338 1.00 55.94 415 TYR A O 1
ATOM 3402 N N . GLU A 1 416 ? -19.850 19.633 33.008 1.00 52.00 416 GLU A N 1
ATOM 3403 C CA . GLU A 1 416 ? -20.924 19.411 32.035 1.00 52.00 416 GLU A CA 1
ATOM 3404 C C . GLU A 1 416 ? -20.690 18.143 31.211 1.00 52.00 416 GLU A C 1
ATOM 3406 O O . GLU A 1 416 ? -21.633 17.377 31.024 1.00 52.00 416 GLU A O 1
ATOM 3411 N N . LEU A 1 417 ? -19.438 17.837 30.844 1.00 49.94 417 LEU A N 1
ATOM 3412 C CA . LEU A 1 417 ? -19.070 16.570 30.203 1.00 49.94 417 LEU A CA 1
ATOM 3413 C C . LEU A 1 417 ? -19.474 15.362 31.033 1.00 49.94 417 LEU A C 1
ATOM 3415 O O . LEU A 1 417 ? -20.069 14.419 30.517 1.00 49.94 417 LEU A O 1
ATOM 3419 N N . ASN A 1 418 ? -19.171 15.401 32.329 1.00 50.06 418 ASN A N 1
ATOM 3420 C CA . ASN A 1 418 ? -19.496 14.295 33.214 1.00 50.06 418 ASN A CA 1
ATOM 3421 C C . ASN A 1 418 ? -21.015 14.140 33.365 1.00 50.06 418 ASN A C 1
ATOM 3423 O O . ASN A 1 418 ? -21.525 13.022 33.389 1.00 50.06 418 ASN A O 1
ATOM 3427 N N . ASN A 1 419 ? -21.759 15.250 33.406 1.00 52.78 419 ASN A N 1
ATOM 3428 C CA . ASN A 1 419 ? -23.220 15.215 33.422 1.00 52.78 419 ASN A CA 1
ATOM 3429 C C . ASN A 1 419 ? -23.810 14.697 32.103 1.00 52.78 419 ASN A C 1
ATOM 3431 O O . ASN A 1 419 ? -24.774 13.937 32.154 1.00 52.78 419 ASN A O 1
ATOM 3435 N N . ILE A 1 420 ? -23.239 15.046 30.948 1.00 51.81 420 ILE A N 1
ATOM 3436 C CA . ILE A 1 420 ? -23.682 14.554 29.637 1.00 51.81 420 ILE A CA 1
ATOM 3437 C C . ILE A 1 420 ? -23.400 13.058 29.508 1.00 51.81 420 ILE A C 1
ATOM 3439 O O . ILE A 1 420 ? -24.329 12.319 29.215 1.00 51.81 420 ILE A O 1
ATOM 3443 N N . PHE A 1 421 ? -22.206 12.576 29.868 1.00 52.00 421 PHE A N 1
ATOM 3444 C CA . PHE A 1 421 ? -21.911 11.135 29.904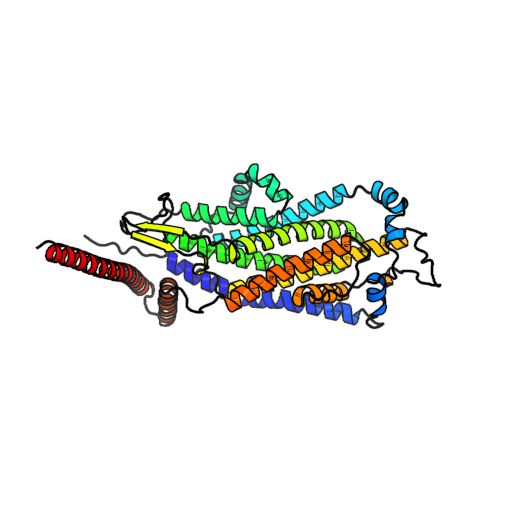 1.00 52.00 421 PHE A CA 1
ATOM 3445 C C . PHE A 1 421 ? -22.853 10.373 30.836 1.00 52.00 421 PHE A C 1
ATOM 3447 O O . PHE A 1 421 ? -23.407 9.343 30.460 1.00 52.00 421 PHE A O 1
ATOM 3454 N N . THR A 1 422 ? -23.099 10.909 32.033 1.00 53.06 422 THR A N 1
ATOM 3455 C CA . THR A 1 422 ? -24.045 10.303 32.980 1.00 53.06 422 THR A CA 1
ATOM 3456 C C . THR A 1 422 ? -25.472 10.304 32.419 1.00 53.06 422 THR A C 1
ATOM 3458 O O . THR A 1 422 ? -26.234 9.371 32.658 1.00 53.06 422 THR A O 1
ATOM 3461 N N . THR A 1 423 ? -25.850 11.338 31.662 1.00 51.50 423 THR A N 1
ATOM 3462 C CA . THR A 1 423 ? -27.170 11.449 31.024 1.00 51.50 423 THR A CA 1
ATOM 3463 C C . THR A 1 423 ? -27.291 10.519 29.822 1.00 51.50 423 THR A C 1
ATOM 3465 O O . THR A 1 423 ? -28.331 9.888 29.681 1.00 51.50 423 THR A O 1
ATOM 3468 N N . TYR A 1 424 ? -26.241 10.360 29.013 1.00 49.59 424 TYR A N 1
ATOM 3469 C CA . TYR A 1 424 ? -26.182 9.405 27.910 1.00 49.59 424 TYR A CA 1
ATOM 3470 C C . TYR A 1 424 ? -26.354 7.984 28.437 1.00 49.59 424 TYR A C 1
ATOM 3472 O O . TYR A 1 424 ? -27.280 7.301 28.012 1.00 49.59 424 TYR A O 1
ATOM 3480 N N . ILE A 1 425 ? -25.564 7.599 29.450 1.00 51.28 425 ILE A N 1
ATOM 3481 C CA . ILE A 1 425 ? -25.661 6.300 30.134 1.00 51.28 425 ILE A CA 1
ATOM 3482 C C . ILE A 1 425 ? -27.088 6.077 30.651 1.00 51.28 425 ILE A C 1
ATOM 3484 O O . ILE A 1 425 ? -27.715 5.075 30.298 1.00 51.28 425 ILE A O 1
ATOM 3488 N N . LYS A 1 426 ? -27.655 7.057 31.370 1.00 49.94 426 LYS A N 1
ATOM 3489 C CA . LYS A 1 426 ? -29.041 7.003 31.862 1.00 49.94 426 LYS A CA 1
ATOM 3490 C C . LYS A 1 426 ? -30.082 6.963 30.747 1.00 49.94 426 LYS A C 1
ATOM 3492 O O . LYS A 1 426 ? -31.124 6.342 30.915 1.00 49.94 426 LYS A O 1
ATOM 3497 N N . MET A 1 427 ? -29.857 7.614 29.609 1.00 45.06 427 MET A N 1
ATOM 3498 C CA . MET A 1 427 ? -30.772 7.561 28.469 1.00 45.06 427 MET A CA 1
ATOM 3499 C C . MET A 1 427 ? -30.715 6.203 27.778 1.00 45.06 427 MET A C 1
ATOM 3501 O O . MET A 1 427 ? -31.771 5.704 27.398 1.00 45.06 427 MET A O 1
ATOM 3505 N N . THR A 1 428 ? -29.543 5.577 27.646 1.00 46.22 428 THR A N 1
ATOM 3506 C CA . THR A 1 428 ? -29.433 4.174 27.216 1.00 46.22 428 THR A CA 1
ATOM 3507 C C . THR A 1 428 ? -30.137 3.240 28.196 1.00 46.22 428 THR A C 1
ATOM 3509 O O . THR A 1 428 ? -30.935 2.422 27.748 1.00 46.22 428 THR A O 1
ATOM 3512 N N . GLU A 1 429 ? -29.977 3.431 29.512 1.00 47.31 429 GLU A N 1
ATOM 3513 C CA . GLU A 1 429 ? -30.724 2.682 30.535 1.00 47.31 429 GLU A CA 1
ATOM 3514 C C . GLU A 1 429 ? -32.242 2.901 30.450 1.00 47.31 429 GLU A C 1
ATOM 3516 O O . GLU A 1 429 ? -33.011 1.955 30.583 1.00 47.31 429 GLU A O 1
ATOM 3521 N N . ILE A 1 430 ? -32.712 4.138 30.251 1.00 42.94 430 ILE A N 1
ATOM 3522 C CA . ILE A 1 430 ? -34.146 4.457 30.173 1.00 42.94 430 ILE A CA 1
ATOM 3523 C C . ILE A 1 430 ? -34.742 3.901 28.883 1.00 42.94 430 ILE A C 1
ATOM 3525 O O . ILE A 1 430 ? -35.819 3.316 28.915 1.00 42.94 430 ILE A O 1
ATOM 3529 N N . 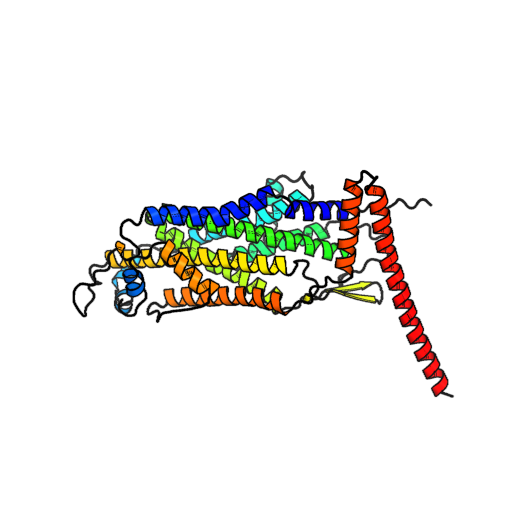LYS A 1 431 ? -34.046 4.025 27.749 1.00 39.66 431 LYS A N 1
ATOM 3530 C CA . LYS A 1 431 ? -34.485 3.445 26.473 1.00 39.66 431 LYS A CA 1
ATOM 3531 C C . LYS A 1 431 ? -34.544 1.919 26.568 1.00 39.66 431 LYS A C 1
ATOM 3533 O O . LYS A 1 431 ? -35.477 1.321 26.047 1.00 39.66 431 LYS A O 1
ATOM 3538 N N . TYR A 1 432 ? -33.611 1.316 27.300 1.00 45.06 432 TYR A N 1
ATOM 3539 C CA . TYR A 1 432 ? -33.588 -0.108 27.620 1.00 45.06 432 TYR A CA 1
ATOM 3540 C C . TYR A 1 432 ? -34.738 -0.511 28.563 1.00 45.06 432 TYR A C 1
ATOM 3542 O O . TYR A 1 432 ? -35.471 -1.447 28.259 1.00 45.06 432 TYR A O 1
ATOM 3550 N N . LYS A 1 433 ? -35.017 0.262 29.623 1.00 41.91 433 LYS A N 1
ATOM 3551 C CA . LYS A 1 433 ? -36.176 0.065 30.520 1.00 41.91 433 LYS A CA 1
ATOM 3552 C C . LYS A 1 433 ? -37.522 0.236 29.806 1.00 41.91 433 LYS A C 1
ATOM 3554 O O . LYS A 1 433 ? -38.454 -0.505 30.100 1.00 41.91 433 LYS A O 1
ATOM 3559 N N . ILE A 1 434 ? -37.629 1.163 28.852 1.00 44.38 434 ILE A N 1
ATOM 3560 C CA . ILE A 1 434 ? -38.825 1.350 28.014 1.00 44.38 434 ILE A CA 1
ATOM 3561 C C . ILE A 1 434 ? -39.000 0.160 27.059 1.00 44.38 434 ILE A C 1
ATOM 3563 O O . ILE A 1 434 ? -40.098 -0.378 26.968 1.00 44.38 434 ILE A O 1
ATOM 3567 N N . ASN A 1 435 ? -37.926 -0.319 26.423 1.00 41.50 435 ASN A N 1
ATOM 3568 C CA . ASN A 1 435 ? -37.983 -1.466 25.508 1.00 41.50 435 ASN A CA 1
ATOM 3569 C C . ASN A 1 435 ? -38.308 -2.784 26.246 1.00 41.50 435 ASN A C 1
ATOM 3571 O O . ASN A 1 435 ? -39.077 -3.607 25.751 1.00 41.50 435 ASN A O 1
ATOM 3575 N N . ILE A 1 436 ? -37.791 -2.953 27.470 1.00 47.31 436 ILE A N 1
ATOM 3576 C CA . ILE A 1 436 ? -38.176 -4.036 28.389 1.00 47.31 436 ILE A CA 1
ATOM 3577 C C . ILE A 1 436 ? -39.641 -3.887 28.809 1.00 47.31 436 ILE A C 1
ATOM 3579 O O . ILE A 1 436 ? -40.368 -4.876 28.812 1.00 47.31 436 ILE A O 1
ATOM 3583 N N . GLY A 1 437 ? -40.098 -2.670 29.120 1.00 52.75 437 GLY A N 1
ATOM 3584 C CA . GLY A 1 437 ? -41.491 -2.382 29.467 1.00 52.75 437 GLY A CA 1
ATOM 3585 C C . GLY A 1 437 ? -42.474 -2.727 28.346 1.00 52.75 437 GLY A C 1
ATOM 3586 O O . GLY A 1 437 ? -43.499 -3.351 28.612 1.00 52.75 437 GLY A O 1
ATOM 3587 N N . ASP A 1 438 ? -42.140 -2.402 27.097 1.00 48.25 438 ASP A N 1
ATOM 3588 C CA . ASP A 1 438 ? -42.965 -2.700 25.921 1.00 48.25 438 ASP A CA 1
ATOM 3589 C C . ASP A 1 438 ? -42.954 -4.195 25.554 1.00 48.25 438 ASP A C 1
ATOM 3591 O O . ASP A 1 438 ? -44.002 -4.753 25.210 1.00 48.25 438 ASP A O 1
ATOM 3595 N N . ASN A 1 439 ? -41.814 -4.884 25.705 1.00 45.94 439 ASN A N 1
ATOM 3596 C CA . ASN A 1 439 ? -41.740 -6.343 25.562 1.00 45.94 439 ASN A CA 1
ATOM 3597 C C . ASN A 1 439 ? -42.479 -7.081 26.692 1.00 45.94 439 ASN A C 1
ATOM 3599 O O . ASN A 1 439 ? -43.160 -8.071 26.425 1.00 45.94 439 ASN A O 1
ATOM 3603 N N . LEU A 1 440 ? -42.426 -6.589 27.937 1.00 47.84 440 LEU A N 1
ATOM 3604 C CA . LEU A 1 440 ? -43.243 -7.120 29.034 1.00 47.84 440 LEU A CA 1
ATOM 3605 C C . LEU A 1 440 ? -44.733 -6.893 28.774 1.00 47.84 440 LEU A C 1
ATOM 3607 O O . LEU A 1 440 ? -45.522 -7.807 28.985 1.00 47.84 440 LEU A O 1
ATOM 3611 N N . LYS A 1 441 ? -45.129 -5.718 28.269 1.00 52.75 441 LYS A N 1
ATOM 3612 C CA . LYS A 1 441 ? -46.525 -5.422 27.913 1.00 52.75 441 LYS A CA 1
ATOM 3613 C C . LYS A 1 441 ? -47.049 -6.360 26.826 1.00 52.75 441 LYS A C 1
ATOM 3615 O O . LYS A 1 441 ? -48.153 -6.879 26.964 1.00 52.75 441 LYS A O 1
ATOM 3620 N N . LYS A 1 442 ? -46.249 -6.625 25.785 1.00 56.12 442 LYS A N 1
ATOM 3621 C CA . LYS A 1 442 ? -46.586 -7.595 24.728 1.00 56.12 442 LYS A CA 1
ATOM 3622 C C . LYS A 1 442 ? -46.677 -9.024 25.259 1.00 56.12 442 LYS A C 1
ATOM 3624 O O . LYS A 1 442 ? -47.615 -9.732 24.909 1.00 56.12 442 LYS A O 1
ATOM 3629 N N . ASN A 1 443 ? -45.758 -9.433 26.133 1.00 48.09 443 ASN A N 1
ATOM 3630 C CA . ASN A 1 443 ? -45.793 -10.764 26.741 1.00 48.09 443 ASN A CA 1
ATOM 3631 C C . ASN A 1 443 ? -46.983 -10.935 27.696 1.00 48.09 443 ASN A C 1
ATOM 3633 O O . ASN A 1 443 ? -47.604 -11.992 27.694 1.00 48.09 443 ASN A O 1
ATOM 3637 N N . ILE A 1 444 ? -47.362 -9.900 28.452 1.00 53.81 444 ILE A N 1
ATOM 3638 C CA . ILE A 1 444 ? -48.561 -9.914 29.304 1.00 53.81 444 ILE A CA 1
ATOM 3639 C C . ILE A 1 444 ? -49.834 -9.977 28.446 1.00 53.81 444 ILE A C 1
ATOM 3641 O O . ILE A 1 444 ? -50.688 -10.815 28.707 1.00 53.81 444 ILE A O 1
ATOM 3645 N N . GLN A 1 445 ? -49.936 -9.194 27.365 1.00 58.16 445 GLN A N 1
ATOM 3646 C CA . GLN A 1 445 ? -51.068 -9.275 26.425 1.00 58.16 445 GLN A CA 1
ATOM 3647 C C . GLN A 1 445 ? -51.170 -10.640 25.722 1.00 58.16 445 GLN A C 1
ATOM 3649 O O . GLN A 1 445 ? -52.267 -11.144 25.467 1.00 58.16 445 GLN A O 1
ATOM 3654 N N . TYR A 1 446 ? -50.032 -11.265 25.419 1.00 53.62 446 TYR A N 1
ATOM 3655 C CA . TYR A 1 446 ? -49.980 -12.614 24.857 1.00 53.62 446 TYR A CA 1
ATOM 3656 C C . TYR A 1 446 ? -50.399 -13.692 25.871 1.00 53.62 446 TYR A C 1
ATOM 3658 O O . TYR A 1 446 ? -51.047 -14.673 25.510 1.00 53.62 446 TYR A O 1
ATOM 3666 N N . ILE A 1 447 ? -50.063 -13.517 27.151 1.00 54.12 447 ILE A N 1
ATOM 3667 C CA . ILE A 1 447 ? -50.506 -14.413 28.225 1.00 54.12 447 ILE A CA 1
ATOM 3668 C C . ILE A 1 447 ? -52.012 -14.244 28.473 1.00 54.12 447 ILE A C 1
ATOM 3670 O O . ILE A 1 447 ? -52.722 -15.246 28.503 1.00 54.12 447 ILE A O 1
ATOM 3674 N N . ASP A 1 448 ? -52.521 -13.011 28.543 1.00 48.56 448 ASP A N 1
ATOM 3675 C CA . ASP A 1 448 ? -53.955 -12.746 28.724 1.00 48.56 448 ASP A CA 1
ATOM 3676 C C . ASP A 1 448 ? -54.791 -13.330 27.575 1.00 48.56 448 ASP A C 1
ATOM 3678 O O . ASP A 1 448 ? -55.767 -14.041 27.812 1.00 48.56 448 ASP A O 1
ATOM 3682 N N . SER A 1 449 ? -54.385 -13.131 26.317 1.00 56.56 449 SER A N 1
ATOM 3683 C CA . SER A 1 449 ? -55.101 -13.696 25.156 1.00 56.56 449 SER A CA 1
ATOM 3684 C C . SER A 1 449 ? -55.104 -15.235 25.109 1.00 56.56 449 SER A C 1
ATOM 3686 O O . SER A 1 449 ? -56.054 -15.840 24.606 1.00 56.56 449 SER A O 1
ATOM 3688 N N . ASN A 1 450 ? -54.094 -15.893 25.687 1.00 48.59 450 ASN A N 1
ATOM 3689 C CA . ASN A 1 450 ? -54.056 -17.354 25.818 1.00 48.59 450 ASN A CA 1
ATOM 3690 C C . ASN A 1 450 ? -54.865 -17.889 27.011 1.00 48.59 450 ASN A C 1
ATOM 3692 O O . ASN A 1 450 ? -55.289 -19.044 26.992 1.00 48.59 450 ASN A O 1
ATOM 3696 N N . ILE A 1 451 ? -55.100 -17.070 28.039 1.00 53.31 451 ILE A N 1
ATOM 3697 C CA . ILE A 1 451 ? -55.972 -17.425 29.166 1.00 53.31 451 ILE A CA 1
ATOM 3698 C C . ILE A 1 451 ? -57.445 -17.314 28.748 1.00 53.31 451 ILE A C 1
ATOM 3700 O O . ILE A 1 451 ? -58.228 -18.215 29.040 1.00 53.31 451 ILE A O 1
ATOM 3704 N N . TYR A 1 452 ? -57.813 -16.283 27.979 1.00 47.31 452 TYR A N 1
ATOM 3705 C CA . TYR A 1 452 ? -59.186 -16.101 27.486 1.00 47.31 452 TYR A CA 1
ATOM 3706 C C . TYR A 1 452 ? -59.603 -17.055 26.356 1.00 47.31 452 TYR A C 1
ATOM 3708 O O . TYR A 1 452 ? -60.788 -17.160 26.075 1.00 47.31 452 TYR A O 1
ATOM 3716 N N . SER A 1 453 ? -58.668 -17.760 25.713 1.00 45.09 453 SER A N 1
ATOM 3717 C CA . SER A 1 453 ? -58.978 -18.771 24.683 1.00 45.09 453 SER A CA 1
ATOM 3718 C C . SER A 1 453 ? -59.058 -20.206 25.223 1.00 45.09 453 SER A C 1
ATOM 3720 O O . SER A 1 453 ? -59.309 -21.138 24.459 1.00 45.09 453 SER A O 1
ATOM 3722 N N . ARG A 1 454 ? -58.837 -20.401 26.532 1.00 44.47 454 ARG A N 1
ATOM 3723 C CA . ARG A 1 454 ? -58.928 -21.702 27.223 1.00 44.47 454 ARG A CA 1
ATOM 3724 C C . ARG A 1 454 ? -60.120 -21.821 28.183 1.00 44.47 454 ARG A C 1
ATOM 3726 O O . ARG A 1 454 ? -60.255 -22.854 28.839 1.00 44.47 454 ARG A O 1
ATOM 3733 N N . HIS A 1 455 ? -60.976 -20.807 28.226 1.00 42.84 455 HIS A N 1
ATOM 3734 C CA . HIS A 1 455 ? -62.326 -20.848 28.789 1.00 42.84 455 HIS A CA 1
ATOM 3735 C C . HIS A 1 455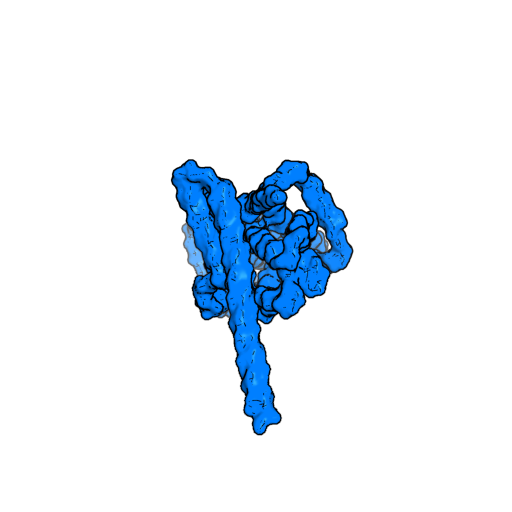 ? -63.329 -20.624 27.664 1.00 42.84 455 HIS A C 1
ATOM 3737 O O . HIS A 1 455 ? -64.436 -21.193 27.774 1.00 42.84 455 HIS A O 1
#

pLDDT: mean 72.16, std 18.19, range [28.06, 97.38]

Radius of gyration: 28.67 Å; chains: 1; bounding box: 88×51×95 Å

Sequence (455 aa):
MGLEKVQFPYTYLHLQRHFLLEGDTKINTWKNFLIVAIPIFAFIFNFLRIKDGFSNSSYSKLASSEFDYKKLASSEYVYENLGDISFIPYLLVGFIFTFLMSLGVHFLAYYRILRSRDETSLSTEAIFKTVFDNFNKRDILKIFISPDLAMAQYCKNLIVNDIKSIEFNTSDTDIYLDREHRLSSYHWSLIRIEKKAFIEFSNWLNIILTTILFVVTYFIFDIATYWILAIIIYRILSRGTEIVVAFYYDVVQVNSKQFYLGKDEEYINGFTSSLIRQSGRLSLAIHSLIEMIFIFAIAYFVYFQVITSLSLTTDFVTCTISDNCIIKKEDAPTLFETLLMSSTLGVFNISYGVFPNILLAILHAFQILISGVLILLSVAQYLGADKTLNISDEKFYNEIANLDSLKENGTNSLYELNNIFTTYIKMTEIKYKINIGDNLKKNIQYIDSNIYSRH